Protein AF-A0A9C8ETT7-F1 (afdb_monomer_lite)

Structure (mmCIF, N/CA/C/O backbone):
data_AF-A0A9C8ETT7-F1
#
_entry.id   AF-A0A9C8ETT7-F1
#
loop_
_atom_site.group_PDB
_atom_site.id
_atom_site.type_symbol
_atom_site.label_atom_id
_atom_site.label_alt_id
_atom_site.label_comp_id
_atom_site.label_asym_id
_atom_site.label_entity_id
_atom_site.label_seq_id
_atom_site.pdbx_PDB_ins_code
_atom_site.Cartn_x
_atom_site.Cartn_y
_atom_site.Cartn_z
_atom_site.occupancy
_atom_site.B_iso_or_equiv
_atom_site.auth_seq_id
_atom_site.auth_comp_id
_atom_site.auth_asym_id
_atom_site.auth_atom_id
_atom_site.pdbx_PDB_model_num
ATOM 1 N N . MET A 1 1 ? 21.859 52.463 48.278 1.00 33.59 1 MET A N 1
ATOM 2 C CA . MET A 1 1 ? 20.542 53.074 47.994 1.00 33.59 1 MET A CA 1
ATOM 3 C C . MET A 1 1 ? 19.778 52.106 47.099 1.00 33.59 1 MET A C 1
ATOM 5 O O . MET A 1 1 ? 20.321 51.765 46.063 1.00 33.59 1 MET A O 1
ATOM 9 N N . VAL A 1 2 ? 18.825 51.351 47.668 1.00 33.12 2 VAL A N 1
ATOM 10 C CA . VAL A 1 2 ? 17.352 51.438 47.439 1.00 33.12 2 VAL A CA 1
ATOM 11 C C . VAL A 1 2 ? 17.015 51.171 45.952 1.00 33.12 2 VAL A C 1
ATOM 13 O O . VAL A 1 2 ? 17.490 51.903 45.101 1.00 33.12 2 VAL A O 1
ATOM 16 N N . LEU A 1 3 ? 16.291 50.121 45.550 1.00 29.30 3 LEU A N 1
ATOM 17 C CA . LEU A 1 3 ? 14.902 49.825 45.911 1.00 29.30 3 LEU A CA 1
ATOM 18 C C . LEU A 1 3 ? 14.569 48.327 45.806 1.00 29.30 3 LEU A C 1
ATOM 20 O O . LEU A 1 3 ? 14.856 47.677 44.805 1.00 29.30 3 LEU A O 1
ATOM 24 N N . ALA A 1 4 ? 13.873 47.844 46.832 1.00 30.66 4 ALA A N 1
ATOM 25 C CA . ALA A 1 4 ? 13.057 46.642 46.814 1.00 30.66 4 ALA A CA 1
ATOM 26 C C . ALA A 1 4 ? 11.683 46.949 46.192 1.00 30.66 4 ALA A C 1
ATOM 28 O O . ALA A 1 4 ? 11.131 48.024 46.428 1.00 30.66 4 ALA A O 1
ATOM 29 N N . LEU A 1 5 ? 11.109 45.986 45.471 1.00 31.17 5 LEU A N 1
ATOM 30 C CA . LEU A 1 5 ? 9.679 45.931 45.165 1.00 31.17 5 LEU A CA 1
ATOM 31 C C . LEU A 1 5 ? 9.172 44.529 45.512 1.00 31.17 5 LEU A C 1
ATOM 33 O O . LEU A 1 5 ? 9.560 43.532 44.907 1.00 31.17 5 LEU A O 1
ATOM 37 N N . LEU A 1 6 ? 8.344 44.496 46.554 1.00 34.25 6 LEU A N 1
ATOM 38 C CA . LEU A 1 6 ? 7.557 43.364 47.023 1.00 34.25 6 LEU A CA 1
ATOM 39 C C . LEU A 1 6 ? 6.423 43.088 46.030 1.00 34.25 6 LEU A C 1
ATOM 41 O O . LEU A 1 6 ? 5.667 44.004 45.712 1.00 34.25 6 LEU A O 1
ATOM 45 N N . VAL A 1 7 ? 6.242 41.828 45.631 1.00 34.16 7 VAL A N 1
ATOM 46 C CA . VAL A 1 7 ? 4.943 41.335 45.155 1.00 34.16 7 VAL A CA 1
ATOM 47 C C . VAL A 1 7 ? 4.622 40.030 45.873 1.00 34.16 7 VAL A C 1
ATOM 49 O O . VAL A 1 7 ? 5.375 39.060 45.849 1.00 34.16 7 VAL A O 1
ATOM 52 N N . SER A 1 8 ? 3.493 40.084 46.562 1.00 34.72 8 SER A N 1
ATOM 53 C CA . SER A 1 8 ? 2.882 39.103 47.442 1.00 34.72 8 SER A CA 1
ATOM 54 C C . SER A 1 8 ? 2.371 37.890 46.661 1.00 34.72 8 SER A C 1
ATOM 56 O O . SER A 1 8 ? 1.512 38.033 45.794 1.00 34.72 8 SER A O 1
ATOM 58 N N . GLY A 1 9 ? 2.854 36.694 46.998 1.00 29.92 9 GLY A N 1
ATOM 59 C CA . GLY A 1 9 ? 2.301 35.420 46.538 1.00 29.92 9 GLY A CA 1
ATOM 60 C C . GLY A 1 9 ? 1.682 34.671 47.713 1.00 29.92 9 GLY A C 1
ATOM 61 O O . GLY A 1 9 ? 2.388 34.280 48.639 1.00 29.92 9 GLY A O 1
ATOM 62 N N . ALA A 1 10 ? 0.361 34.509 47.693 1.00 30.77 10 ALA A N 1
ATOM 63 C CA . ALA A 1 10 ? -0.391 33.747 48.678 1.00 30.77 10 ALA A CA 1
ATOM 64 C C . ALA A 1 10 ? 0.017 32.263 48.642 1.00 30.77 10 ALA A C 1
ATOM 66 O O . ALA A 1 10 ? -0.292 31.548 47.691 1.00 30.77 10 ALA A O 1
ATOM 67 N N . LEU A 1 11 ? 0.692 31.796 49.693 1.00 29.77 11 LEU A N 1
ATOM 68 C CA . LEU A 1 11 ? 0.855 30.375 49.980 1.00 29.77 11 LEU A CA 1
ATOM 69 C C . LEU A 1 11 ? -0.431 29.883 50.653 1.00 29.77 11 LEU A C 1
ATOM 71 O O . LEU A 1 11 ? -0.617 30.051 51.857 1.00 29.77 11 LEU A O 1
ATOM 75 N N . TYR A 1 12 ? -1.326 29.278 49.872 1.00 31.98 12 TYR A N 1
ATOM 76 C CA . TYR A 1 12 ? -2.318 28.362 50.427 1.00 31.98 12 TYR A CA 1
ATOM 77 C C . TYR A 1 12 ? -1.568 27.120 50.913 1.00 31.98 12 TYR A C 1
ATOM 79 O O . TYR A 1 12 ? -1.165 26.259 50.132 1.00 31.98 12 TYR A O 1
ATOM 87 N N . ALA A 1 13 ? -1.328 27.077 52.220 1.00 28.89 13 ALA A N 1
ATOM 88 C CA . ALA A 1 13 ? -0.852 25.900 52.916 1.00 28.89 13 ALA A CA 1
ATOM 89 C C . ALA A 1 13 ? -1.911 24.794 52.797 1.00 28.89 13 ALA A C 1
ATOM 91 O O . ALA A 1 13 ? -3.001 24.900 53.360 1.00 28.89 13 ALA A O 1
ATOM 92 N N . PHE A 1 14 ? -1.586 23.719 52.076 1.00 30.27 14 PHE A N 1
ATOM 93 C CA . PHE A 1 14 ? -2.236 22.434 52.296 1.00 30.27 14 PHE A CA 1
ATOM 94 C C . PHE A 1 14 ? -1.822 21.958 53.688 1.00 30.27 14 PHE A C 1
ATOM 96 O O . PHE A 1 14 ? -0.711 21.474 53.891 1.00 30.27 14 PHE A O 1
ATOM 103 N N . ALA A 1 15 ? -2.710 22.147 54.660 1.00 30.52 15 ALA A N 1
ATOM 104 C CA . ALA A 1 15 ? -2.610 21.494 55.950 1.00 30.52 15 ALA A CA 1
ATOM 105 C C . ALA A 1 15 ? -2.822 19.987 55.739 1.00 30.52 15 ALA A C 1
ATOM 107 O O . ALA A 1 15 ? -3.954 19.514 55.642 1.00 30.52 15 ALA A O 1
ATOM 108 N N . GLN A 1 16 ? -1.725 19.236 55.648 1.00 31.48 16 GLN A N 1
ATOM 109 C CA . GLN A 1 16 ? -1.725 17.818 55.987 1.00 31.48 16 GLN A CA 1
ATOM 110 C C . GLN A 1 16 ? -1.922 17.728 57.502 1.00 31.48 16 GLN A C 1
ATOM 112 O O . GLN A 1 16 ? -0.994 17.893 58.287 1.00 31.48 16 GLN A O 1
ATOM 117 N N . GLY A 1 17 ? -3.178 17.564 57.908 1.00 30.44 17 GLY A N 1
ATOM 118 C CA . GLY A 1 17 ? -3.502 17.040 59.223 1.00 30.44 17 GLY A CA 1
ATOM 119 C C . GLY A 1 17 ? -3.283 15.537 59.182 1.00 30.44 17 GLY A C 1
ATOM 120 O O . GLY A 1 17 ? -4.118 14.815 58.641 1.00 30.44 17 GLY A O 1
ATOM 121 N N . ASP A 1 18 ? -2.157 15.092 59.731 1.00 30.98 18 ASP A N 1
ATOM 122 C CA . ASP A 1 18 ? -1.869 13.691 60.011 1.00 30.98 18 ASP A CA 1
ATOM 123 C C . ASP A 1 18 ? -2.908 13.143 61.000 1.00 30.98 18 ASP A C 1
ATOM 125 O O . ASP A 1 18 ? -2.752 13.197 62.221 1.00 30.98 18 ASP A O 1
ATOM 129 N N . ALA A 1 19 ? -4.005 12.611 60.464 1.00 33.91 19 ALA A N 1
ATOM 130 C CA . ALA A 1 19 ? -4.844 11.675 61.184 1.00 33.91 19 ALA A CA 1
ATOM 131 C C . ALA A 1 19 ? -4.146 10.315 61.135 1.00 33.91 19 ALA A C 1
ATOM 133 O O . ALA A 1 19 ? -4.177 9.606 60.128 1.00 33.91 19 ALA A O 1
ATOM 134 N N . ALA A 1 20 ? -3.490 9.974 62.239 1.00 40.31 20 ALA A N 1
ATOM 135 C CA . ALA A 1 20 ? -2.980 8.643 62.502 1.00 40.31 20 ALA A CA 1
ATOM 136 C C . ALA A 1 20 ? -4.045 7.579 62.170 1.00 40.31 20 ALA A C 1
ATOM 138 O O . ALA A 1 20 ? -5.069 7.476 62.842 1.00 40.31 20 ALA A O 1
ATOM 139 N N . SER A 1 21 ? -3.784 6.759 61.155 1.00 35.62 21 SER A N 1
ATOM 140 C CA . SER A 1 21 ? -4.415 5.449 61.016 1.00 35.62 21 SER A CA 1
ATOM 141 C C . SER A 1 21 ? -3.317 4.445 60.704 1.00 35.62 21 SER A C 1
ATOM 143 O O . SER A 1 21 ? -2.818 4.340 59.589 1.00 35.62 21 SER A O 1
ATOM 145 N N . GLY A 1 22 ? -2.875 3.758 61.757 1.00 35.78 22 GLY A N 1
ATOM 146 C CA . GLY A 1 22 ? -2.064 2.565 61.601 1.00 35.78 22 GLY A CA 1
ATOM 147 C C . GLY A 1 22 ? -2.829 1.546 60.764 1.00 35.78 22 GLY A C 1
ATOM 148 O O . GLY A 1 22 ? -4.041 1.388 60.910 1.00 35.78 22 GLY A O 1
ATOM 149 N N . GLU A 1 23 ? -2.100 0.853 59.902 1.00 39.34 23 GLU A N 1
ATOM 150 C CA . GLU A 1 23 ? -2.554 -0.272 59.089 1.00 39.34 23 GLU A CA 1
ATOM 151 C C . GLU A 1 23 ? -2.865 -1.508 59.960 1.00 39.34 23 GLU A C 1
ATOM 153 O O . GLU A 1 23 ? -2.309 -2.591 59.783 1.00 39.34 23 GLU A O 1
ATOM 158 N N . GLY A 1 24 ? -3.755 -1.364 60.940 1.00 45.66 24 GLY A N 1
ATOM 159 C CA . GLY A 1 24 ? -4.392 -2.490 61.605 1.00 45.66 24 GLY A CA 1
ATOM 160 C C . GLY A 1 24 ? -5.503 -3.007 60.702 1.00 45.66 24 GLY A C 1
ATOM 161 O O . GLY A 1 24 ? -6.507 -2.325 60.505 1.00 45.66 24 GLY A O 1
ATOM 162 N N . LYS A 1 25 ? -5.336 -4.200 60.120 1.00 54.09 25 LYS A N 1
ATOM 163 C CA . LYS A 1 25 ? -6.450 -4.907 59.474 1.00 54.09 25 LYS A CA 1
ATOM 164 C C . LYS A 1 25 ? -7.535 -5.113 60.529 1.00 54.09 25 LYS A C 1
ATOM 166 O O . LYS A 1 25 ? -7.345 -5.941 61.413 1.00 54.09 25 LYS A O 1
ATOM 171 N N . ILE A 1 26 ? -8.645 -4.389 60.420 1.00 63.62 26 ILE A N 1
ATOM 172 C CA . ILE A 1 26 ? -9.844 -4.688 61.203 1.00 63.62 26 ILE A CA 1
ATOM 173 C C . ILE A 1 26 ? -10.234 -6.137 60.883 1.00 63.62 26 ILE A C 1
ATOM 175 O O . ILE A 1 26 ? -10.359 -6.494 59.708 1.00 63.62 26 ILE A O 1
ATOM 179 N N . THR A 1 27 ? -10.370 -6.990 61.897 1.00 68.44 27 THR A N 1
ATOM 180 C CA . THR A 1 27 ? -10.710 -8.414 61.721 1.00 68.44 27 THR A CA 1
ATOM 181 C C . THR A 1 27 ? -12.025 -8.749 62.411 1.00 68.44 27 THR A C 1
ATOM 183 O O . THR A 1 27 ? -12.405 -8.106 63.385 1.00 68.44 27 THR A O 1
ATOM 186 N N . MET A 1 28 ? -12.708 -9.816 61.975 1.00 74.81 28 MET A N 1
ATOM 187 C CA . MET A 1 28 ? -13.960 -10.250 62.620 1.00 74.81 28 MET A CA 1
ATOM 188 C C . MET A 1 28 ? -13.820 -10.518 64.114 1.00 74.81 28 MET A C 1
ATOM 190 O O . MET A 1 28 ? -14.791 -10.356 64.848 1.00 74.81 28 MET A O 1
ATOM 194 N N . SER A 1 29 ? -12.613 -10.857 64.576 1.00 72.44 29 SER A N 1
ATOM 195 C CA . SER A 1 29 ? -12.342 -11.097 65.993 1.00 72.44 29 SER A CA 1
ATOM 196 C C . SER A 1 29 ? -12.601 -9.875 66.885 1.00 72.44 29 SER A C 1
ATOM 198 O O . SER A 1 29 ? -12.848 -10.032 68.078 1.00 72.44 29 SER A O 1
ATOM 200 N N . GLU A 1 30 ? -12.591 -8.664 66.327 1.00 77.56 30 GLU A N 1
ATOM 201 C CA . GLU A 1 30 ? -12.897 -7.421 67.045 1.00 77.56 30 GLU A CA 1
ATOM 202 C C . GLU A 1 30 ? -14.411 -7.193 67.156 1.00 77.56 30 GLU A C 1
ATOM 204 O O . GLU A 1 30 ? -14.893 -6.647 68.146 1.00 77.56 30 GLU A O 1
ATOM 209 N N . CYS A 1 31 ? -15.189 -7.662 66.177 1.00 79.88 31 CYS A N 1
ATOM 210 C CA . CYS A 1 31 ? -16.649 -7.594 66.209 1.00 79.88 31 CYS A CA 1
ATOM 211 C C . CYS A 1 31 ? -17.258 -8.736 67.029 1.00 79.88 31 CYS A C 1
ATOM 213 O O . CYS A 1 31 ? -18.205 -8.508 67.782 1.00 79.88 31 CYS A O 1
ATOM 215 N N . SER A 1 32 ? -16.711 -9.951 66.922 1.00 77.75 32 SER A N 1
ATOM 216 C CA . SER A 1 32 ? -17.226 -11.144 67.602 1.00 77.75 32 SER A CA 1
ATOM 217 C C . SER A 1 32 ? -17.111 -11.063 69.127 1.00 77.75 32 SER A C 1
ATOM 219 O O . SER A 1 32 ? -17.869 -11.728 69.827 1.00 77.75 32 SER A O 1
ATOM 221 N N . GLN A 1 33 ? -16.205 -10.227 69.649 1.00 79.44 33 GLN A N 1
ATOM 222 C CA . GLN A 1 33 ? -16.089 -9.935 71.084 1.00 79.44 33 GLN A CA 1
ATOM 223 C C . GLN A 1 33 ? -17.371 -9.333 71.668 1.00 79.44 33 GLN A C 1
ATOM 225 O O . GLN A 1 33 ? -17.742 -9.655 72.794 1.00 79.44 33 GLN A O 1
ATOM 230 N N . CYS A 1 34 ? -18.061 -8.493 70.895 1.00 79.94 34 CYS A N 1
ATOM 231 C CA . CYS A 1 34 ? -19.338 -7.898 71.289 1.00 79.94 34 CYS A CA 1
ATOM 232 C C . CYS A 1 34 ? -20.539 -8.608 70.640 1.00 79.94 34 CYS A C 1
ATOM 234 O O . CYS A 1 34 ? -21.626 -8.615 71.212 1.00 79.94 34 CYS A O 1
ATOM 236 N N . HIS A 1 35 ? -20.353 -9.232 69.472 1.00 77.81 35 HIS A N 1
ATOM 237 C CA . HIS A 1 35 ? -21.393 -9.911 68.694 1.00 77.81 35 HIS A CA 1
ATOM 238 C C . HIS A 1 35 ? -21.037 -11.380 68.446 1.00 77.81 35 HIS A C 1
ATOM 240 O O . HIS A 1 35 ? -20.744 -11.775 67.320 1.00 77.81 35 HIS A O 1
ATOM 246 N N . GLY A 1 36 ? -21.095 -12.218 69.484 1.00 71.31 36 GLY A N 1
ATOM 247 C CA . GLY A 1 36 ? -20.718 -13.640 69.392 1.00 71.31 36 GLY A CA 1
ATOM 248 C C . GLY A 1 36 ? -21.515 -14.474 68.372 1.00 71.31 36 GLY A C 1
ATOM 249 O O . GLY A 1 36 ? -21.083 -15.561 67.996 1.00 71.31 36 GLY A O 1
ATOM 250 N N . GLU A 1 37 ? -22.656 -13.967 67.895 1.00 72.69 37 GLU A N 1
ATOM 251 C CA . GLU A 1 37 ? -23.521 -14.602 66.888 1.00 72.69 37 GLU A CA 1
ATOM 252 C C . GLU A 1 37 ? -23.244 -14.130 65.447 1.00 72.69 37 GLU A C 1
ATOM 254 O O . GLU A 1 37 ? -23.839 -14.650 64.503 1.00 72.69 37 GLU A O 1
ATOM 259 N N . ILE A 1 38 ? -22.367 -13.137 65.248 1.00 74.50 38 ILE A N 1
ATOM 260 C CA . ILE A 1 38 ? -22.160 -12.497 63.936 1.00 74.50 38 ILE A CA 1
ATOM 261 C C . ILE A 1 38 ? -21.597 -13.462 62.881 1.00 74.50 38 ILE A C 1
ATOM 263 O O . ILE A 1 38 ? -21.867 -13.289 61.696 1.00 74.50 38 ILE A O 1
ATOM 267 N N . ASP A 1 39 ? -20.907 -14.514 63.327 1.00 73.56 39 ASP A N 1
ATOM 268 C CA . ASP A 1 39 ? -20.311 -15.564 62.493 1.00 73.56 39 ASP A CA 1
ATOM 269 C C . ASP A 1 39 ? -20.959 -16.939 62.703 1.00 73.56 39 ASP A C 1
ATOM 271 O O . ASP A 1 39 ? -20.334 -17.969 62.458 1.00 73.56 39 ASP A O 1
ATOM 275 N N . GLN A 1 40 ? -22.215 -16.975 63.165 1.00 77.88 40 GLN A N 1
ATOM 276 C CA . GLN A 1 40 ? -22.973 -18.213 63.368 1.00 77.88 40 GLN A CA 1
ATOM 277 C C . GLN A 1 40 ? -24.084 -18.355 62.311 1.00 77.88 40 GLN A C 1
ATOM 279 O O . GLN A 1 40 ? -25.195 -17.867 62.536 1.00 77.88 40 GLN A O 1
ATOM 284 N N . PRO A 1 41 ? -23.846 -19.064 61.186 1.00 72.50 41 PRO A N 1
ATOM 285 C CA . PRO A 1 41 ? -24.823 -19.190 60.101 1.00 72.50 41 PRO A CA 1
ATOM 286 C C . PRO A 1 41 ? -26.180 -19.730 60.560 1.00 72.50 41 PRO A C 1
ATOM 288 O O . PRO A 1 41 ? -27.208 -19.210 60.150 1.00 72.50 41 PRO A O 1
ATOM 291 N N . ALA A 1 42 ? -26.195 -20.691 61.491 1.00 77.19 42 ALA A N 1
ATOM 292 C CA . ALA A 1 42 ? -27.431 -21.265 62.031 1.00 77.19 42 ALA A CA 1
ATOM 293 C C . ALA A 1 42 ? -28.318 -20.227 62.749 1.00 77.19 42 ALA A C 1
ATOM 295 O O . ALA A 1 42 ? -29.542 -20.288 62.673 1.00 77.19 42 ALA A O 1
ATOM 296 N N . LYS A 1 43 ? -27.713 -19.236 63.419 1.00 77.88 43 LYS A N 1
ATOM 297 C CA . LYS A 1 43 ? -28.453 -18.143 64.072 1.00 77.88 43 LYS A CA 1
ATOM 298 C C . LYS A 1 43 ? -29.020 -17.155 63.060 1.00 77.88 43 LYS A C 1
ATOM 300 O O . LYS A 1 43 ? -30.096 -16.602 63.275 1.00 77.88 43 LYS A O 1
ATOM 305 N N . TRP A 1 44 ? -28.306 -16.926 61.963 1.00 76.75 44 TRP A N 1
ATOM 306 C CA . TRP A 1 44 ? -28.775 -16.077 60.870 1.00 76.75 44 TRP A CA 1
ATOM 307 C C . TRP A 1 44 ? -29.900 -16.744 60.080 1.00 76.75 44 TRP A C 1
ATOM 309 O O . TRP A 1 44 ? -30.878 -16.084 59.728 1.00 76.75 44 TRP A O 1
ATOM 319 N N . GLU A 1 45 ? -29.803 -18.056 59.888 1.00 80.88 45 GLU A N 1
ATOM 320 C CA . GLU A 1 45 ? -30.830 -18.879 59.266 1.00 80.88 45 GLU A CA 1
ATOM 321 C C . GLU A 1 45 ? -32.137 -18.818 60.067 1.00 80.88 45 GLU A C 1
ATOM 323 O O . GLU A 1 45 ? -33.174 -18.449 59.521 1.00 80.88 45 GLU A O 1
ATOM 328 N N . GLU A 1 46 ? -32.072 -19.055 61.380 1.00 81.31 46 GLU A N 1
ATOM 329 C CA . GLU A 1 46 ? -33.230 -19.001 62.281 1.00 81.31 46 GLU A CA 1
ATOM 330 C C . GLU A 1 46 ? -33.856 -17.596 62.351 1.00 81.31 46 GLU A C 1
ATOM 332 O O . GLU A 1 46 ? -35.076 -17.437 62.306 1.00 81.31 46 GLU A O 1
ATOM 337 N N . LYS A 1 47 ? -33.024 -16.554 62.466 1.00 80.31 47 LYS A N 1
ATOM 338 C CA . LYS A 1 47 ? -33.487 -15.193 62.773 1.00 80.31 47 LYS A CA 1
ATOM 339 C C . LYS A 1 47 ? -33.878 -14.379 61.543 1.00 80.31 47 LYS A C 1
ATOM 341 O O . LYS A 1 47 ? -34.726 -13.491 61.643 1.00 80.31 47 LYS A O 1
ATOM 346 N N . PHE A 1 48 ? -33.227 -14.619 60.409 1.00 80.19 48 PHE A N 1
ATOM 347 C CA . PHE A 1 48 ? -33.375 -13.810 59.196 1.00 80.19 48 PHE A CA 1
ATOM 348 C C . PHE A 1 48 ? -33.723 -14.629 57.958 1.00 80.19 48 PHE A C 1
ATOM 350 O O . PHE A 1 48 ? -33.996 -14.030 56.920 1.00 80.19 48 PHE A O 1
ATOM 357 N N . GLY A 1 49 ? -33.724 -15.963 58.045 1.00 86.19 49 GLY A N 1
ATOM 358 C CA . GLY A 1 49 ? -33.883 -16.809 56.869 1.00 86.19 49 GLY A CA 1
ATOM 359 C C . GLY A 1 49 ? -32.740 -16.623 55.874 1.00 86.19 49 GLY A C 1
ATOM 360 O O . GLY A 1 49 ? -32.980 -16.625 54.668 1.00 86.19 49 GLY A O 1
ATOM 361 N N . LEU A 1 50 ? -31.517 -16.399 56.371 1.00 87.31 50 LEU A N 1
ATOM 362 C CA . LEU A 1 50 ? -30.327 -16.171 55.554 1.00 87.31 50 LEU A CA 1
ATOM 363 C C . LEU A 1 50 ? -29.166 -17.053 56.028 1.00 87.31 50 LEU A C 1
ATOM 365 O O . LEU A 1 50 ? -28.741 -16.976 57.177 1.00 87.31 50 LEU A O 1
ATOM 369 N N . ILE A 1 51 ? -28.616 -17.837 55.111 1.00 87.44 51 ILE A N 1
ATOM 370 C CA . ILE A 1 51 ? -27.429 -18.666 55.281 1.00 87.44 51 ILE A CA 1
ATOM 371 C C . ILE A 1 51 ? -26.225 -17.817 54.860 1.00 87.44 51 ILE A C 1
ATOM 373 O O . ILE A 1 51 ? -25.922 -17.677 53.676 1.00 87.44 51 ILE A O 1
ATOM 377 N N . PHE A 1 52 ? -25.551 -17.196 55.830 1.00 86.12 52 PHE A N 1
ATOM 378 C CA . PHE A 1 52 ? -24.417 -16.302 55.576 1.00 86.12 52 PHE A CA 1
ATOM 379 C C . PHE A 1 52 ? -23.278 -16.505 56.585 1.00 86.12 52 PHE A C 1
ATOM 381 O O . PHE A 1 52 ? -23.508 -16.848 57.744 1.00 86.12 52 PHE A O 1
ATOM 388 N N . ASN A 1 53 ? -22.035 -16.295 56.135 1.00 83.19 53 ASN A N 1
ATOM 389 C CA . ASN A 1 53 ? -20.818 -16.502 56.923 1.00 83.19 53 ASN A CA 1
ATOM 390 C C . ASN A 1 53 ? -19.730 -15.476 56.531 1.00 83.19 53 ASN A C 1
ATOM 392 O O . ASN A 1 53 ? -19.241 -15.515 55.398 1.00 83.19 53 ASN A O 1
ATOM 396 N N . HIS A 1 54 ? -19.323 -14.569 57.434 1.00 86.00 54 HIS A N 1
ATOM 397 C CA . HIS A 1 54 ? -18.297 -13.562 57.113 1.00 86.00 54 HIS A CA 1
ATOM 398 C C . HIS A 1 54 ? -16.921 -14.173 56.797 1.00 86.00 54 HIS A C 1
ATOM 400 O O . HIS A 1 54 ? -16.352 -13.768 55.781 1.00 86.00 54 HIS A O 1
ATOM 406 N N . PRO A 1 55 ? -16.372 -15.148 57.561 1.00 84.19 55 PRO A N 1
ATOM 407 C CA . PRO A 1 55 ? -15.092 -15.784 57.234 1.00 84.19 55 PRO A CA 1
ATOM 408 C C . PRO A 1 55 ? -14.967 -16.274 55.788 1.00 84.19 55 PRO A C 1
ATOM 410 O O . PRO A 1 55 ? -13.927 -16.078 55.161 1.00 84.19 55 PRO A O 1
ATOM 413 N N . VAL A 1 56 ? -16.031 -16.855 55.224 1.00 82.81 56 VAL A N 1
ATOM 414 C CA . VAL A 1 56 ? -16.044 -17.317 53.824 1.00 82.81 56 VAL A CA 1
ATOM 415 C C . VAL A 1 56 ? -15.764 -16.164 52.849 1.00 82.81 56 VAL A C 1
ATOM 417 O O . VAL A 1 56 ? -15.042 -16.347 51.868 1.00 82.81 56 VAL A O 1
ATOM 420 N N . HIS A 1 57 ? -16.277 -14.967 53.121 1.00 85.69 57 HIS A N 1
ATOM 421 C CA . HIS A 1 57 ? -16.076 -13.794 52.270 1.00 85.69 57 HIS A CA 1
ATOM 422 C C . HIS A 1 57 ? -14.742 -13.104 52.585 1.00 85.69 57 HIS A C 1
ATOM 424 O O . HIS A 1 57 ? -13.952 -12.822 51.690 1.00 85.69 57 HIS A O 1
ATOM 430 N N . LEU A 1 58 ? -14.424 -12.895 53.858 1.00 85.25 58 LEU A N 1
ATOM 431 C CA . LEU A 1 58 ? -13.241 -12.134 54.262 1.00 85.25 58 LEU A CA 1
ATOM 432 C C . LEU A 1 58 ? -11.924 -12.867 53.986 1.00 85.25 58 LEU A C 1
ATOM 434 O O . LEU A 1 58 ? -10.929 -12.221 53.658 1.00 85.25 58 LEU A O 1
ATOM 438 N N . ASN A 1 59 ? -11.914 -14.205 54.003 1.00 82.88 59 ASN A N 1
ATOM 439 C CA . ASN A 1 59 ? -10.744 -14.994 53.598 1.00 82.88 59 ASN A CA 1
ATOM 440 C C . ASN A 1 59 ? -10.380 -14.810 52.115 1.00 82.88 59 ASN A C 1
ATOM 442 O O . ASN A 1 59 ? -9.260 -15.122 51.718 1.00 82.88 59 ASN A O 1
ATOM 446 N N . ARG A 1 60 ? -11.296 -14.272 51.298 1.00 81.06 60 ARG A N 1
ATOM 447 C CA . ARG A 1 60 ? -11.037 -13.892 49.901 1.00 81.06 60 ARG A CA 1
ATOM 448 C C . ARG A 1 60 ? -10.453 -12.480 49.760 1.00 81.06 60 ARG A C 1
ATOM 450 O O . ARG A 1 60 ? -10.205 -12.034 48.647 1.00 81.06 60 ARG A O 1
ATOM 457 N N . GLY A 1 61 ? -10.202 -11.785 50.872 1.00 83.31 61 GLY A N 1
ATOM 458 C CA . GLY A 1 61 ? -9.551 -10.473 50.897 1.00 83.31 61 GLY A CA 1
ATOM 459 C C . GLY A 1 61 ? -10.495 -9.278 50.741 1.00 83.31 61 GLY A C 1
ATOM 460 O O . GLY A 1 61 ? -10.012 -8.153 50.611 1.00 83.31 61 GLY A O 1
ATOM 461 N N . TYR A 1 62 ? -11.817 -9.488 50.770 1.00 85.81 62 TYR A N 1
ATOM 462 C CA . TYR A 1 62 ? -12.782 -8.387 50.741 1.00 85.81 62 TYR A CA 1
ATOM 463 C C . TYR A 1 62 ? -12.679 -7.533 52.008 1.00 85.81 62 TYR A C 1
ATOM 465 O O . TYR A 1 62 ? -12.632 -8.049 53.125 1.00 85.81 62 TYR A O 1
ATOM 473 N N . LYS A 1 63 ? -12.646 -6.210 51.826 1.00 86.56 63 LYS A N 1
ATOM 474 C CA . LYS A 1 63 ? -12.628 -5.233 52.920 1.00 86.56 63 LYS A CA 1
ATOM 475 C C . LYS A 1 63 ? -14.045 -4.957 53.428 1.00 86.56 63 LYS A C 1
ATOM 477 O O . LYS A 1 63 ? -15.021 -5.126 52.700 1.00 86.56 63 LYS A O 1
ATOM 482 N N . CYS A 1 64 ? -14.163 -4.494 54.671 1.00 85.00 64 CYS A N 1
ATOM 483 C CA . CYS A 1 64 ? -15.454 -4.265 55.328 1.00 85.00 64 CYS A CA 1
ATOM 484 C C . CYS A 1 64 ? -16.336 -3.242 54.586 1.00 85.00 64 CYS A C 1
ATOM 486 O O . CYS A 1 64 ? -17.545 -3.432 54.488 1.00 85.00 64 CYS A O 1
ATOM 488 N N . ASP A 1 65 ? -15.730 -2.188 54.036 1.00 86.38 65 ASP A N 1
ATOM 489 C CA . ASP A 1 65 ? -16.373 -1.118 53.255 1.00 86.38 65 ASP A CA 1
ATOM 490 C C . ASP A 1 65 ? -16.855 -1.574 51.867 1.00 86.38 65 ASP A C 1
ATOM 492 O O . ASP A 1 65 ? -17.634 -0.888 51.192 1.00 86.38 65 ASP A O 1
ATOM 496 N N . PHE A 1 66 ? -16.431 -2.762 51.433 1.00 87.12 66 PHE A N 1
ATOM 497 C CA . PHE A 1 66 ? -16.953 -3.3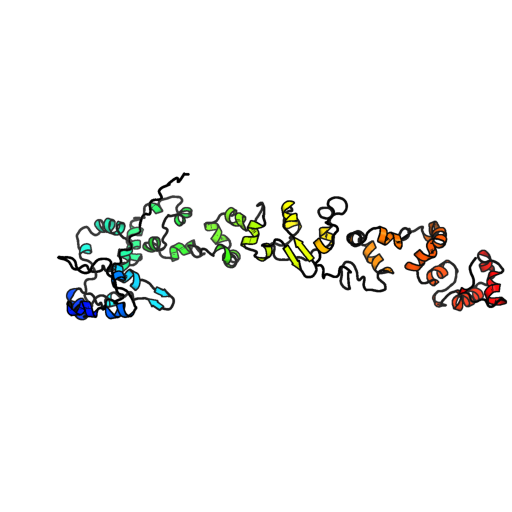76 50.225 1.00 87.12 66 PHE A CA 1
ATOM 498 C C . PHE A 1 66 ? -18.433 -3.727 50.403 1.00 87.12 66 PHE A C 1
ATOM 500 O O . PHE A 1 66 ? -19.245 -3.350 49.560 1.00 87.12 66 PHE A O 1
ATOM 507 N N . CYS A 1 67 ? -18.784 -4.332 51.542 1.00 86.38 67 CYS A N 1
ATOM 508 C CA . CYS A 1 67 ? -20.161 -4.686 51.879 1.00 86.38 67 CYS A CA 1
ATOM 509 C C . CYS A 1 67 ? -20.871 -3.563 52.662 1.00 86.38 67 CYS A C 1
ATOM 511 O O . CYS A 1 67 ? -21.993 -3.166 52.364 1.00 86.38 67 CYS A O 1
ATOM 513 N N . HIS A 1 68 ? -20.218 -2.992 53.670 1.00 88.06 68 HIS A N 1
ATOM 514 C CA . HIS A 1 68 ? -20.824 -1.985 54.539 1.00 88.06 68 HIS A CA 1
ATOM 515 C C . HIS A 1 68 ? -20.527 -0.569 54.040 1.00 88.06 68 HIS A C 1
ATOM 517 O O . HIS A 1 68 ? -19.562 0.066 54.456 1.00 88.06 68 HIS A O 1
ATOM 523 N N . LYS A 1 69 ? -21.399 -0.048 53.168 1.00 83.12 69 LYS A N 1
ATOM 524 C CA . LYS A 1 69 ? -21.304 1.325 52.623 1.00 83.12 69 LYS A CA 1
ATOM 525 C C . LYS A 1 69 ? -21.613 2.432 53.635 1.00 83.12 69 LYS A C 1
ATOM 527 O O . LYS A 1 69 ? -21.321 3.597 53.384 1.00 83.12 69 LYS A O 1
ATOM 532 N N . ALA A 1 70 ? -22.202 2.075 54.770 1.00 84.25 70 ALA A N 1
ATOM 533 C CA . ALA A 1 70 ? -22.466 2.963 55.892 1.00 84.25 70 ALA A CA 1
ATOM 534 C C . ALA A 1 70 ? -21.977 2.303 57.192 1.00 84.25 70 ALA A C 1
ATOM 536 O O . ALA A 1 70 ? -21.900 1.070 57.249 1.00 84.25 70 ALA A O 1
ATOM 537 N N . PRO A 1 71 ? -21.685 3.085 58.250 1.00 84.25 71 PRO A N 1
ATOM 538 C CA . PRO A 1 71 ? -21.320 2.536 59.552 1.00 84.25 71 PRO A CA 1
ATOM 539 C C . PRO A 1 71 ? -22.346 1.505 60.029 1.00 84.25 71 PRO A C 1
ATOM 541 O O . PRO A 1 71 ? -23.544 1.782 60.040 1.00 84.25 71 PRO A O 1
ATOM 544 N N . VAL A 1 72 ? -21.886 0.320 60.439 1.00 85.56 72 VAL A N 1
ATOM 545 C CA . VAL A 1 72 ? -22.758 -0.805 60.842 1.00 85.56 72 VAL A CA 1
ATOM 546 C C . VAL A 1 72 ? -23.636 -0.444 62.046 1.00 85.56 72 VAL A C 1
ATOM 548 O O . VAL A 1 72 ? -24.743 -0.962 62.194 1.00 85.56 72 VAL A O 1
ATOM 551 N N . HIS A 1 73 ? -23.175 0.493 62.874 1.00 84.62 73 HIS A N 1
ATOM 552 C CA . HIS A 1 73 ? -23.899 1.024 64.020 1.00 84.62 73 HIS A CA 1
ATOM 553 C C . HIS A 1 73 ? -24.134 2.530 63.892 1.00 84.62 73 HIS A C 1
ATOM 555 O O . HIS A 1 73 ? -23.217 3.301 63.624 1.00 84.62 73 HIS A O 1
ATOM 561 N N . GLU A 1 74 ? -25.358 2.944 64.198 1.00 85.50 74 GLU A N 1
ATOM 562 C CA . GLU A 1 74 ? -25.718 4.311 64.565 1.00 85.50 74 GLU A CA 1
ATOM 563 C C . GLU A 1 74 ? -26.402 4.282 65.941 1.00 85.50 74 GLU A C 1
ATOM 565 O O . GLU A 1 74 ? -26.801 3.220 66.421 1.00 85.50 74 GLU A O 1
ATOM 570 N N . LYS A 1 75 ? -26.588 5.455 66.565 1.00 78.75 75 LYS A N 1
ATOM 571 C CA . LYS A 1 75 ? -27.067 5.614 67.954 1.00 78.75 75 LYS A CA 1
ATOM 572 C C . LYS A 1 75 ? -28.281 4.742 68.326 1.00 78.75 75 LYS A C 1
ATOM 574 O O . LYS A 1 75 ? -28.378 4.355 69.480 1.00 78.75 75 LYS A O 1
ATOM 579 N N . ASN A 1 76 ? -29.168 4.422 67.375 1.00 84.50 76 ASN A N 1
ATOM 580 C CA . ASN A 1 76 ? -30.363 3.594 67.596 1.00 84.50 76 ASN A CA 1
ATOM 581 C C . ASN A 1 76 ? -30.665 2.598 66.458 1.00 84.50 76 ASN A C 1
ATOM 583 O O . ASN A 1 76 ? -31.801 2.143 66.329 1.00 84.50 76 ASN A O 1
ATOM 587 N N . ARG A 1 77 ? -29.703 2.285 65.583 1.00 81.94 77 ARG A N 1
ATOM 588 C CA . ARG A 1 77 ? -29.948 1.355 64.469 1.00 81.94 77 ARG A CA 1
ATOM 589 C C . ARG A 1 77 ? -28.702 0.590 64.068 1.00 81.94 77 ARG A C 1
ATOM 591 O O . ARG A 1 77 ? -27.593 1.114 64.112 1.00 81.94 77 ARG A O 1
ATOM 598 N N . THR A 1 78 ? -28.921 -0.646 63.639 1.00 80.56 78 THR A N 1
ATOM 599 C CA . THR A 1 78 ? -27.910 -1.456 62.961 1.00 80.56 78 THR A CA 1
ATOM 600 C C . THR A 1 78 ? -28.169 -1.386 61.467 1.00 80.56 78 THR A C 1
ATOM 602 O O . THR A 1 78 ? -29.238 -1.786 61.000 1.00 80.56 78 THR A O 1
ATOM 605 N N . ASN A 1 79 ? -27.190 -0.885 60.725 1.00 82.81 79 ASN A N 1
ATOM 606 C CA . ASN A 1 79 ? -27.239 -0.825 59.276 1.00 82.81 79 ASN A CA 1
ATOM 607 C C . ASN A 1 79 ? -26.843 -2.175 58.700 1.00 82.81 79 ASN A C 1
ATOM 609 O O . ASN A 1 79 ? -25.720 -2.642 58.879 1.00 82.81 79 ASN A O 1
ATOM 613 N N . ARG A 1 80 ? -27.794 -2.804 58.016 1.00 79.12 80 ARG A N 1
ATOM 614 C CA . ARG A 1 80 ? -27.576 -4.064 57.314 1.00 79.12 80 ARG A CA 1
ATOM 615 C C . ARG A 1 80 ? -27.431 -3.800 55.833 1.00 79.12 80 ARG A C 1
ATOM 617 O O . ARG A 1 80 ? -28.012 -2.850 55.311 1.00 79.12 80 ARG A O 1
ATOM 624 N N . VAL A 1 81 ? -26.663 -4.665 55.191 1.00 84.19 81 VAL A N 1
ATOM 625 C CA . VAL A 1 81 ? -26.559 -4.688 53.738 1.00 84.19 81 VAL A CA 1
ATOM 626 C C . VAL A 1 81 ? -27.869 -5.190 53.143 1.00 84.19 81 VAL A C 1
ATOM 628 O O . VAL A 1 81 ? -28.588 -5.979 53.765 1.00 84.19 81 VAL A O 1
ATOM 631 N N . SER A 1 82 ? -28.197 -4.685 51.966 1.00 81.38 82 SER A N 1
ATOM 632 C CA . SER A 1 82 ? -29.345 -5.121 51.190 1.00 81.38 82 SER A CA 1
ATOM 633 C C . SER A 1 82 ? -28.967 -6.322 50.311 1.00 81.38 82 SER A C 1
ATOM 635 O O . SER A 1 82 ? -27.789 -6.605 50.099 1.00 81.38 82 SER A O 1
ATOM 637 N N . MET A 1 83 ? -29.965 -7.092 49.874 1.00 80.88 83 MET A N 1
ATOM 638 C CA . MET A 1 83 ? -29.746 -8.365 49.172 1.00 80.88 83 MET A CA 1
ATOM 639 C C . MET A 1 83 ? -29.126 -8.179 47.778 1.00 80.88 83 MET A C 1
ATOM 641 O O . MET A 1 83 ? -28.375 -9.036 47.321 1.00 80.88 83 MET A O 1
ATOM 645 N N . ASP A 1 84 ? -29.415 -7.056 47.120 1.00 77.69 84 ASP A N 1
ATOM 646 C CA . ASP A 1 84 ? -28.828 -6.631 45.844 1.00 77.69 84 ASP A CA 1
ATOM 647 C C . ASP A 1 84 ? -27.298 -6.656 45.886 1.00 77.69 84 ASP A C 1
ATOM 649 O O . ASP A 1 84 ? -26.675 -7.206 44.981 1.00 77.69 84 ASP A O 1
ATOM 653 N N . LEU A 1 85 ? -26.699 -6.228 47.000 1.00 84.56 85 LEU A N 1
ATOM 654 C CA . LEU A 1 85 ? -25.247 -6.241 47.171 1.00 84.56 85 LEU A CA 1
ATOM 655 C C . LEU A 1 85 ? -24.637 -7.649 47.111 1.00 84.56 85 LEU A C 1
ATOM 657 O O . LEU A 1 85 ? -23.477 -7.811 46.741 1.00 84.56 85 LEU A O 1
ATOM 661 N N . CYS A 1 86 ? -25.395 -8.688 47.476 1.00 82.56 86 CYS A N 1
ATOM 662 C CA . CYS A 1 86 ? -24.927 -10.065 47.333 1.00 82.56 86 CYS A CA 1
ATOM 663 C C . CYS A 1 86 ? -24.799 -10.440 45.851 1.00 82.56 86 CYS A C 1
ATOM 665 O O . CYS A 1 86 ? -23.829 -11.088 45.458 1.00 82.56 86 CYS A O 1
ATOM 667 N N . TYR A 1 87 ? -25.748 -10.005 45.021 1.00 79.19 87 TYR A N 1
ATOM 668 C CA . TYR A 1 87 ? -25.804 -10.342 43.599 1.00 79.19 87 TYR A CA 1
ATOM 669 C C . TYR A 1 87 ? -24.888 -9.496 42.723 1.00 79.19 87 TYR A C 1
ATOM 671 O O . TYR A 1 87 ? -24.501 -9.983 41.662 1.00 79.19 87 TYR A O 1
ATOM 679 N N . ASP A 1 88 ? -24.434 -8.335 43.204 1.00 78.81 88 ASP A N 1
ATOM 680 C CA . ASP A 1 88 ? -23.342 -7.573 42.579 1.00 78.81 88 ASP A CA 1
ATOM 681 C C . ASP A 1 88 ? -22.081 -8.428 42.364 1.00 78.81 88 ASP A C 1
ATOM 683 O O . ASP A 1 88 ? -21.253 -8.123 41.510 1.00 78.81 88 ASP A O 1
ATOM 687 N N . CYS A 1 89 ? -21.917 -9.506 43.141 1.00 79.69 89 CYS A N 1
ATOM 688 C CA . CYS A 1 89 ? -20.871 -10.506 42.935 1.00 79.69 89 CYS A CA 1
ATOM 689 C C . CYS A 1 89 ? -21.437 -11.887 42.575 1.00 79.69 89 CYS A C 1
ATOM 691 O O . CYS A 1 89 ? -20.925 -12.529 41.665 1.00 79.69 89 CYS A O 1
ATOM 693 N N . HIS A 1 90 ? -22.472 -12.369 43.272 1.00 81.62 90 HIS A N 1
ATOM 694 C CA . HIS A 1 90 ? -22.960 -13.749 43.139 1.00 81.62 90 HIS A CA 1
ATOM 695 C C . HIS A 1 90 ? -23.714 -14.014 41.826 1.00 81.62 90 HIS A C 1
ATOM 697 O O . HIS A 1 90 ? -23.777 -15.162 41.405 1.00 81.62 90 HIS A O 1
ATOM 703 N N . GLY A 1 91 ? -24.226 -12.977 41.152 1.00 68.56 91 GLY A N 1
ATOM 704 C CA . GLY A 1 91 ? -24.869 -13.094 39.839 1.00 68.56 91 GLY A CA 1
ATOM 705 C C . GLY A 1 91 ? -23.899 -13.070 38.652 1.00 68.56 91 GLY A C 1
ATOM 706 O O . GLY A 1 91 ? -24.344 -13.110 37.507 1.00 68.56 91 GLY A O 1
ATOM 707 N N . LEU A 1 92 ? -22.588 -12.971 38.904 1.00 69.62 92 LEU A N 1
ATOM 708 C CA . LEU A 1 92 ? -21.565 -12.843 37.868 1.00 69.62 92 LEU A CA 1
ATOM 709 C C . LEU A 1 92 ? -20.832 -14.169 37.625 1.00 69.62 92 LEU A C 1
ATOM 711 O O . LEU A 1 92 ? -20.399 -14.854 38.557 1.00 69.62 92 LEU A O 1
ATOM 715 N N . ALA A 1 93 ? -20.620 -14.488 36.347 1.00 70.94 93 ALA A N 1
ATOM 716 C CA . ALA A 1 93 ? -19.755 -15.578 35.913 1.00 70.94 93 ALA A CA 1
ATOM 717 C C . ALA A 1 93 ? -18.373 -15.031 35.530 1.00 70.94 93 ALA A C 1
ATOM 719 O O . ALA A 1 93 ? -18.228 -14.272 34.569 1.00 70.94 93 ALA A O 1
ATOM 720 N N . HIS A 1 94 ? -17.330 -15.441 36.253 1.00 68.81 94 HIS A N 1
ATOM 721 C CA . HIS A 1 94 ? -15.956 -15.023 35.976 1.00 68.81 94 HIS A CA 1
ATOM 722 C C . HIS A 1 94 ? -15.236 -16.053 35.104 1.00 68.81 94 HIS A C 1
ATOM 724 O O . HIS A 1 94 ? -14.361 -16.772 35.574 1.00 68.81 94 HIS A O 1
ATOM 730 N N . GLY A 1 95 ? -15.578 -16.127 33.814 1.00 65.75 95 GLY A N 1
ATOM 731 C CA . GLY A 1 95 ? -14.830 -16.903 32.815 1.00 65.75 95 GLY A CA 1
ATOM 732 C C . GLY A 1 95 ? -14.443 -18.321 33.272 1.00 65.75 95 GLY A C 1
ATOM 733 O O . GLY A 1 95 ? -15.302 -19.176 33.461 1.00 65.75 95 GLY A O 1
ATOM 734 N N . LYS A 1 96 ? -13.137 -18.579 33.454 1.00 60.31 96 LYS A N 1
ATOM 735 C CA . LYS A 1 96 ? -12.604 -19.894 33.873 1.00 60.31 96 LYS A CA 1
ATOM 736 C C . LYS A 1 96 ? -12.790 -20.202 35.364 1.00 60.31 96 LYS A C 1
ATOM 738 O O . LYS A 1 96 ? -12.642 -21.356 35.752 1.00 60.31 96 LYS A O 1
ATOM 743 N N . GLN A 1 97 ? -13.061 -19.194 36.191 1.00 65.06 97 GLN A N 1
ATOM 744 C CA . GLN A 1 97 ? -13.306 -19.335 37.626 1.00 65.06 97 GLN A CA 1
ATOM 745 C C . GLN A 1 97 ? -14.741 -19.790 37.943 1.00 65.06 97 GLN A C 1
ATOM 747 O O . GLN A 1 97 ? -15.000 -20.182 39.077 1.00 65.06 97 GLN A O 1
ATOM 752 N N . GLY A 1 98 ? -15.636 -19.798 36.948 1.00 68.44 98 GLY A N 1
ATOM 753 C CA . GLY A 1 98 ? -17.026 -20.225 37.107 1.00 68.44 98 GLY A CA 1
ATOM 754 C C . GLY A 1 98 ? -17.918 -19.160 37.751 1.00 68.44 98 GLY A C 1
ATOM 755 O O . GLY A 1 98 ? -17.569 -17.978 37.801 1.00 68.44 98 GLY A O 1
ATOM 756 N N . GLU A 1 99 ? -19.099 -19.583 38.194 1.00 69.94 99 GLU A N 1
ATOM 757 C CA . GLU A 1 99 ? -20.061 -18.737 38.907 1.00 69.94 99 GLU A CA 1
ATOM 758 C C . GLU A 1 99 ? -19.581 -18.457 40.336 1.00 69.94 99 GLU A C 1
ATOM 760 O O . GLU A 1 99 ? -19.093 -19.352 41.030 1.00 69.94 99 GLU A O 1
ATOM 765 N N . MET A 1 100 ? -19.723 -17.207 40.787 1.00 75.50 100 MET A N 1
ATOM 766 C CA . MET A 1 100 ? -19.349 -16.807 42.150 1.00 75.50 100 MET A CA 1
ATOM 767 C C . MET A 1 100 ? -20.228 -17.479 43.207 1.00 75.50 100 MET A C 1
ATOM 769 O O . MET A 1 100 ? -19.721 -17.912 44.246 1.00 75.50 100 MET A O 1
ATOM 773 N N . ALA A 1 101 ? -21.524 -17.613 42.923 1.00 76.31 101 ALA A N 1
ATOM 774 C CA . ALA A 1 101 ? -22.365 -18.604 43.566 1.00 76.31 101 ALA A CA 1
ATOM 775 C C . ALA A 1 101 ? -23.415 -19.158 42.602 1.00 76.31 101 ALA A C 1
ATOM 777 O O . ALA A 1 101 ? -23.822 -18.454 41.680 1.00 76.31 101 ALA A O 1
ATOM 778 N N . PRO A 1 102 ? -23.872 -20.392 42.852 1.00 72.44 102 PRO A N 1
ATOM 779 C CA . PRO A 1 102 ? -24.938 -20.997 42.073 1.00 72.44 102 PRO A CA 1
ATOM 780 C C . PRO A 1 102 ? -26.267 -20.216 42.197 1.00 72.44 102 PRO A C 1
ATOM 782 O O . PRO A 1 102 ? -26.524 -19.621 43.252 1.00 72.44 102 PRO A O 1
ATOM 785 N N . PRO A 1 103 ? -27.130 -20.211 41.161 1.00 71.31 103 PRO A N 1
ATOM 786 C CA . PRO A 1 103 ? -28.376 -19.436 41.136 1.00 71.31 103 PRO A CA 1
ATOM 787 C C . PRO A 1 103 ? -29.477 -20.009 42.044 1.00 71.31 103 PRO A C 1
ATOM 789 O O . PRO A 1 103 ? -30.561 -19.429 42.163 1.00 71.31 103 PRO A O 1
ATOM 792 N N . GLU A 1 104 ? -29.256 -21.165 42.671 1.00 83.50 104 GLU A N 1
ATOM 793 C CA . GLU A 1 104 ? -30.242 -21.801 43.528 1.00 83.50 104 GLU A CA 1
ATOM 794 C C . GLU A 1 104 ? -30.467 -20.987 44.806 1.00 83.50 104 GLU A C 1
ATOM 796 O O . GLU A 1 104 ? -29.597 -20.859 45.668 1.00 83.50 104 GLU A O 1
ATOM 801 N N . CYS A 1 105 ? -31.704 -20.521 44.998 1.00 84.50 105 CYS A N 1
ATOM 802 C CA . CYS A 1 105 ? -32.084 -19.719 46.165 1.00 84.50 105 CYS A CA 1
ATOM 803 C C . CYS A 1 105 ? -31.763 -20.417 47.500 1.00 84.50 105 CYS A C 1
ATOM 805 O O . CYS A 1 105 ? -31.490 -19.746 48.493 1.00 84.50 105 CYS A O 1
ATOM 807 N N . GLY A 1 106 ? -31.772 -21.757 47.513 1.00 87.06 106 GLY A N 1
ATOM 808 C CA . GLY A 1 106 ? -31.472 -22.598 48.676 1.00 87.06 106 GLY A CA 1
ATOM 809 C C . GLY A 1 106 ? -30.033 -22.501 49.194 1.00 87.06 106 GLY A C 1
ATOM 810 O O . GLY A 1 106 ? -29.754 -22.958 50.297 1.00 87.06 106 GLY A O 1
ATOM 811 N N . VAL A 1 107 ? -29.118 -21.902 48.423 1.00 85.38 107 VAL A N 1
ATOM 812 C CA . VAL A 1 107 ? -27.739 -21.637 48.864 1.00 85.38 107 VAL A CA 1
ATOM 813 C C . VAL A 1 107 ? -27.702 -20.507 49.894 1.00 85.38 107 VAL A C 1
ATOM 815 O O . VAL A 1 107 ? -26.876 -20.525 50.805 1.00 85.38 107 VAL A O 1
ATOM 818 N N . CYS A 1 108 ? -28.610 -19.536 49.772 1.00 85.56 108 CYS A N 1
ATOM 819 C CA . CYS A 1 108 ? -28.680 -18.370 50.650 1.00 85.56 108 CYS A CA 1
ATOM 820 C C . CYS A 1 108 ? -29.892 -18.400 51.581 1.00 85.56 108 CYS A C 1
ATOM 822 O O . CYS A 1 108 ? -29.837 -17.816 52.655 1.00 85.56 108 CYS A O 1
ATOM 824 N N . HIS A 1 109 ? -30.982 -19.060 51.206 1.00 89.19 109 HIS A N 1
ATOM 825 C CA . HIS A 1 109 ? -32.210 -19.102 51.993 1.00 89.19 109 HIS A CA 1
ATOM 826 C C . HIS A 1 109 ? -32.514 -20.525 52.458 1.00 89.19 109 HIS A C 1
ATOM 828 O O . HIS A 1 109 ? -32.398 -21.460 51.665 1.00 89.19 109 HIS A O 1
ATOM 834 N N . PRO A 1 110 ? -32.948 -20.718 53.715 1.00 89.81 110 PRO A N 1
ATOM 835 C CA . PRO A 1 110 ? -33.297 -22.040 54.194 1.00 89.81 110 PRO A CA 1
ATOM 836 C C . PRO A 1 110 ? -34.545 -22.591 53.497 1.00 89.81 110 PRO A C 1
ATOM 838 O O . PRO A 1 110 ? -35.417 -21.826 53.060 1.00 89.81 110 PRO A O 1
ATOM 841 N N . PRO A 1 111 ? -34.684 -23.925 53.436 1.00 86.81 111 PRO A N 1
ATOM 842 C CA . PRO A 1 111 ? -35.896 -24.564 52.949 1.00 86.81 111 PRO A CA 1
ATOM 843 C C . PRO A 1 111 ? -37.144 -24.042 53.676 1.00 86.81 111 PRO A C 1
ATOM 845 O O . PRO A 1 111 ? -37.196 -24.000 54.902 1.00 86.81 111 PRO A O 1
ATOM 848 N N . GLY A 1 112 ? -38.167 -23.651 52.912 1.00 83.88 112 GLY A N 1
ATOM 849 C CA . GLY A 1 112 ? -39.424 -23.123 53.457 1.00 83.88 112 GLY A CA 1
ATOM 850 C C . GLY A 1 112 ? -39.423 -21.622 53.764 1.00 83.88 112 GLY A C 1
ATOM 851 O O . GLY A 1 112 ? -40.460 -21.101 54.174 1.00 83.88 112 GLY A O 1
ATOM 852 N N . PHE A 1 113 ? -38.314 -20.909 53.531 1.00 87.38 113 PHE A N 1
ATOM 853 C CA . PHE A 1 113 ? -38.309 -19.450 53.576 1.00 87.38 113 PHE A CA 1
ATOM 854 C C . PHE A 1 113 ? -39.255 -18.868 52.518 1.00 87.38 113 PHE A C 1
ATOM 856 O O . PHE A 1 113 ? -39.239 -19.269 51.351 1.00 87.38 113 PHE A O 1
ATOM 863 N N . ASP A 1 114 ? -40.079 -17.897 52.917 1.00 87.19 114 ASP A N 1
ATOM 864 C CA . ASP A 1 114 ? -40.936 -17.190 51.975 1.00 87.19 114 ASP A CA 1
ATOM 865 C C . ASP A 1 114 ? -40.114 -16.177 51.179 1.00 87.19 114 ASP A C 1
ATOM 867 O O . ASP A 1 114 ? -39.878 -15.047 51.610 1.00 87.19 114 ASP A O 1
ATOM 871 N N . LEU A 1 115 ? -39.705 -16.602 49.985 1.00 85.12 115 LEU A N 1
ATOM 872 C CA . LEU A 1 115 ? -38.923 -15.800 49.051 1.00 85.12 115 LEU A CA 1
ATOM 873 C C . LEU A 1 115 ? -39.659 -14.546 48.570 1.00 85.12 115 LEU A C 1
ATOM 875 O O . LEU A 1 115 ? -39.020 -13.699 47.959 1.00 85.12 115 LEU A O 1
ATOM 879 N N . LYS A 1 116 ? -40.975 -14.396 48.808 1.00 84.81 116 LYS A N 1
ATOM 880 C CA . LYS A 1 116 ? -41.716 -13.187 48.428 1.00 84.81 116 LYS A CA 1
ATOM 881 C C . LYS A 1 116 ? -41.529 -12.098 49.486 1.00 84.81 116 LYS A C 1
ATOM 883 O O . LYS A 1 116 ? -42.095 -12.199 50.581 1.00 84.81 116 LYS A O 1
ATOM 888 N N . PRO A 1 117 ? -40.852 -10.983 49.152 1.00 80.81 117 PRO A N 1
ATOM 889 C CA . PRO A 1 117 ? -40.719 -9.861 50.070 1.00 80.81 117 PRO A CA 1
ATOM 890 C C . PRO A 1 117 ? -42.076 -9.327 50.537 1.00 80.81 117 PRO A C 1
ATOM 892 O O . PRO A 1 117 ? -43.041 -9.289 49.774 1.00 80.81 117 PRO A O 1
ATOM 895 N N . ALA A 1 118 ? -42.142 -8.799 51.760 1.00 81.75 118 ALA A N 1
ATOM 896 C CA . ALA A 1 118 ? -43.389 -8.296 52.347 1.00 81.75 118 ALA A CA 1
ATOM 897 C C . ALA A 1 118 ? -44.116 -7.246 51.478 1.00 81.75 118 ALA A C 1
ATOM 899 O O . ALA A 1 118 ? -45.344 -7.174 51.489 1.00 81.75 118 ALA A O 1
ATOM 900 N N . TYR A 1 119 ? -43.385 -6.451 50.689 1.00 79.50 119 TYR A N 1
ATOM 901 C CA . TYR A 1 119 ? -43.986 -5.464 49.789 1.00 79.50 119 TYR A CA 1
ATOM 902 C C . TYR A 1 119 ? -44.749 -6.087 48.606 1.00 79.50 119 TYR A C 1
ATOM 904 O O . TYR A 1 119 ? -45.667 -5.446 48.104 1.00 79.50 119 TYR A O 1
ATOM 912 N N . HIS A 1 120 ? -44.442 -7.329 48.209 1.00 85.62 120 HIS A N 1
ATOM 913 C CA . HIS A 1 120 ? -45.165 -8.052 47.152 1.00 85.62 120 HIS A CA 1
ATOM 914 C C . HIS A 1 120 ? -46.572 -8.478 47.575 1.00 85.62 120 HIS A C 1
ATOM 916 O O . HIS A 1 120 ? -47.421 -8.737 46.727 1.00 85.62 120 HIS A O 1
ATOM 922 N N . LYS A 1 121 ? -46.817 -8.574 48.886 1.00 84.25 121 LYS A N 1
ATOM 923 C CA . LYS A 1 121 ? -48.097 -9.018 49.452 1.00 84.25 121 LYS A CA 1
ATOM 924 C C . LYS A 1 121 ? -49.084 -7.871 49.674 1.00 84.25 121 LYS A C 1
ATOM 926 O O . LYS A 1 121 ? -50.212 -8.115 50.087 1.00 84.25 121 LYS A O 1
ATOM 931 N N . LYS A 1 122 ? -48.665 -6.623 49.442 1.00 85.25 122 LYS A N 1
ATOM 932 C CA . LYS A 1 122 ? -49.533 -5.451 49.583 1.00 85.25 122 LYS A CA 1
ATOM 933 C C . LYS A 1 122 ? -50.513 -5.385 48.412 1.00 85.25 122 LYS A C 1
ATOM 935 O O . LYS A 1 122 ? -50.108 -5.532 47.257 1.00 85.25 122 LYS A O 1
ATOM 940 N N . GLU A 1 123 ? -51.785 -5.116 48.700 1.00 83.06 123 GLU A N 1
ATOM 941 C CA . GLU A 1 123 ? -52.767 -4.813 47.655 1.00 83.06 123 GLU A CA 1
ATOM 942 C C . GLU A 1 123 ? -52.289 -3.630 46.802 1.00 83.06 123 GLU A C 1
ATOM 944 O O . GLU A 1 123 ? -51.768 -2.638 47.314 1.00 83.06 123 GLU A O 1
ATOM 949 N N . GLY A 1 124 ? -52.426 -3.755 45.480 1.00 81.31 124 GLY A N 1
ATOM 950 C CA . GLY A 1 124 ? -51.994 -2.731 44.527 1.00 81.31 124 GLY A CA 1
ATOM 951 C C . GLY A 1 124 ? -50.526 -2.806 44.098 1.00 81.31 124 GLY A C 1
ATOM 952 O O . GLY A 1 124 ? -50.115 -1.989 43.268 1.00 81.31 124 GLY A O 1
ATOM 953 N N . PHE A 1 125 ? -49.741 -3.788 44.577 1.00 85.75 125 PHE A N 1
ATOM 954 C CA . PHE A 1 125 ? -48.375 -3.990 44.078 1.00 85.75 125 PHE A CA 1
ATOM 955 C C . PHE A 1 125 ? -48.358 -4.207 42.557 1.00 85.75 125 PHE A C 1
ATOM 957 O O . PHE A 1 125 ? -47.753 -3.431 41.816 1.00 85.75 125 PHE A O 1
ATOM 964 N N . PHE A 1 126 ? -49.144 -5.168 42.073 1.00 80.00 126 PHE A N 1
ATOM 965 C CA . PHE A 1 126 ? -49.500 -5.278 40.659 1.00 80.00 126 PHE A CA 1
ATOM 966 C C . PHE A 1 126 ? -50.943 -4.797 40.433 1.00 80.00 126 PHE A C 1
ATOM 968 O O . PHE A 1 126 ? -51.816 -5.155 41.223 1.00 80.00 126 PHE A O 1
ATOM 975 N N . PRO A 1 127 ? -51.237 -4.020 39.368 1.00 71.38 127 PRO A N 1
ATOM 976 C CA . PRO A 1 127 ? -50.328 -3.455 38.365 1.00 71.38 127 PRO A CA 1
ATOM 977 C C . PRO A 1 127 ? -49.787 -2.052 38.728 1.00 71.38 127 PRO A C 1
ATOM 979 O O . PRO A 1 127 ? -49.220 -1.391 37.867 1.00 71.38 127 PRO A O 1
ATOM 982 N N . GLY A 1 128 ? -49.969 -1.560 39.956 1.00 81.94 128 GLY A N 1
ATOM 983 C CA . GLY A 1 128 ? -49.662 -0.170 40.318 1.00 81.94 128 GLY A CA 1
ATOM 984 C C . GLY A 1 128 ? -48.229 0.056 40.798 1.00 81.94 128 GLY A C 1
ATOM 985 O O . GLY A 1 128 ? -47.376 0.544 40.058 1.00 81.94 128 GLY A O 1
ATOM 986 N N . GLU A 1 129 ? -47.965 -0.269 42.064 1.00 85.50 129 GLU A N 1
ATOM 987 C CA . GLU A 1 129 ? -46.718 0.105 42.748 1.00 85.50 129 GLU A CA 1
ATOM 988 C C . GLU A 1 129 ? -45.460 -0.522 42.123 1.00 85.50 129 GLU A C 1
ATOM 990 O O . GLU A 1 129 ? -44.390 0.085 42.189 1.00 85.50 129 GLU A O 1
ATOM 995 N N . HIS A 1 130 ? -45.570 -1.671 41.444 1.00 86.88 130 HIS A N 1
ATOM 996 C CA . HIS A 1 130 ? -44.445 -2.269 40.717 1.00 86.88 130 HIS A CA 1
ATOM 997 C C . HIS A 1 130 ? -43.888 -1.329 39.637 1.00 86.88 130 HIS A C 1
ATOM 999 O O . HIS A 1 130 ? -42.685 -1.328 39.413 1.00 86.88 130 HIS A O 1
ATOM 1005 N N . VAL A 1 131 ? -44.716 -0.469 39.024 1.00 83.94 131 VAL A N 1
ATOM 1006 C CA . VAL A 1 131 ? -44.259 0.511 38.023 1.00 83.94 131 VAL A CA 1
ATOM 1007 C C . VAL A 1 131 ? -43.372 1.570 38.670 1.00 83.94 131 VAL A C 1
ATOM 1009 O O . VAL A 1 131 ? -42.371 1.976 38.087 1.00 83.94 131 VAL A O 1
ATOM 1012 N N . LYS A 1 132 ? -43.727 2.026 39.879 1.00 84.69 132 LYS A N 1
ATOM 1013 C CA . LYS A 1 132 ? -42.925 3.008 40.621 1.00 84.69 132 LYS A CA 1
ATOM 1014 C C . LYS A 1 132 ? -41.586 2.397 41.023 1.00 84.69 132 LYS A C 1
ATOM 1016 O O . LYS A 1 132 ? -40.554 2.986 40.737 1.00 84.69 132 LYS A O 1
ATOM 1021 N N . LYS A 1 133 ? -41.605 1.181 41.579 1.00 82.88 133 LYS A N 1
ATOM 1022 C CA . LYS A 1 133 ? -40.384 0.466 41.978 1.00 82.88 133 LYS A CA 1
ATOM 1023 C C . LYS A 1 133 ? -39.478 0.105 40.803 1.00 82.88 133 LYS A C 1
ATOM 1025 O O . LYS A 1 133 ? -38.275 0.307 40.891 1.00 82.88 133 LYS A O 1
ATOM 1030 N N . ALA A 1 134 ? -40.043 -0.351 39.686 1.00 80.81 134 ALA A N 1
ATOM 1031 C CA . ALA A 1 134 ? -39.270 -0.645 38.482 1.00 80.81 134 ALA A CA 1
ATOM 1032 C C . ALA A 1 134 ? -38.596 0.614 37.908 1.00 80.81 134 ALA A C 1
ATOM 1034 O O . ALA A 1 134 ? -37.492 0.533 37.387 1.00 80.81 134 ALA A O 1
ATOM 1035 N N . ARG A 1 135 ? -39.222 1.793 38.035 1.00 78.75 135 ARG A N 1
ATOM 1036 C CA . ARG A 1 135 ? -38.601 3.071 37.643 1.00 78.75 135 ARG A CA 1
ATOM 1037 C C . ARG A 1 135 ? -37.508 3.539 38.600 1.00 78.75 135 ARG A C 1
ATOM 1039 O O . ARG A 1 135 ? -36.638 4.282 38.168 1.00 78.75 135 ARG A O 1
ATOM 1046 N N . GLU A 1 136 ? -37.578 3.160 39.876 1.00 82.75 136 GLU A N 1
ATOM 1047 C CA . GLU A 1 136 ? -36.526 3.457 40.856 1.00 82.75 136 GLU A CA 1
ATOM 1048 C C . GLU A 1 136 ? -35.269 2.643 40.550 1.00 82.75 136 GLU A C 1
ATOM 1050 O O . GLU A 1 136 ? -34.185 3.210 40.449 1.00 82.75 136 GLU A O 1
ATOM 1055 N N . ASN A 1 137 ? -35.420 1.323 40.400 1.00 75.88 137 ASN A N 1
ATOM 1056 C CA . ASN A 1 137 ? -34.332 0.432 40.022 1.00 75.88 137 ASN A CA 1
ATOM 1057 C C . ASN A 1 137 ? -34.876 -0.920 39.521 1.00 75.88 137 ASN A C 1
ATOM 1059 O O . ASN A 1 137 ? -35.273 -1.775 40.314 1.00 75.88 137 ASN A O 1
ATOM 1063 N N . VAL A 1 138 ? -34.877 -1.121 38.201 1.00 77.94 138 VAL A N 1
ATOM 1064 C CA . VAL A 1 138 ? -35.343 -2.362 37.562 1.00 77.94 138 VAL A CA 1
ATOM 1065 C C . VAL A 1 138 ? -34.340 -3.516 37.687 1.00 77.94 138 VAL A C 1
ATOM 1067 O O . VAL A 1 138 ? -34.763 -4.671 37.720 1.00 77.94 138 VAL A O 1
ATOM 1070 N N . THR A 1 139 ? -33.034 -3.247 37.822 1.00 74.75 139 THR A N 1
ATOM 1071 C CA . THR A 1 139 ? -32.014 -4.310 37.911 1.00 74.75 139 THR A CA 1
ATOM 1072 C C . THR A 1 139 ? -32.151 -5.113 39.204 1.00 74.75 139 THR A C 1
ATOM 1074 O O . THR A 1 139 ? -31.950 -6.323 39.201 1.00 74.75 139 THR A O 1
ATOM 1077 N N . HIS A 1 140 ? -32.656 -4.497 40.275 1.00 78.12 140 HIS A N 1
ATOM 1078 C CA . HIS A 1 140 ? -32.997 -5.186 41.527 1.00 78.12 140 HIS A CA 1
ATOM 1079 C C . HIS A 1 140 ? -34.090 -6.262 41.346 1.00 78.12 140 HIS A C 1
ATOM 1081 O O . HIS A 1 140 ? -34.206 -7.195 42.136 1.00 78.12 140 HIS A O 1
ATOM 1087 N N . CYS A 1 141 ? -34.916 -6.190 40.302 1.00 80.56 141 CYS A N 1
ATOM 1088 C CA . CYS A 1 141 ? -35.883 -7.255 40.041 1.00 80.56 141 CYS A CA 1
ATOM 1089 C C . CYS A 1 141 ? -35.204 -8.525 39.494 1.00 80.56 141 CYS A C 1
ATOM 1091 O O . CYS A 1 141 ? -35.666 -9.623 39.806 1.00 80.56 141 CYS A O 1
ATOM 1093 N N . TYR A 1 142 ? -34.090 -8.395 38.758 1.00 75.25 142 TYR A N 1
ATOM 1094 C CA . TYR A 1 142 ? -33.337 -9.519 38.163 1.00 75.25 142 TYR A CA 1
ATOM 1095 C C . TYR A 1 142 ? -32.674 -10.407 39.195 1.00 75.25 142 TYR A C 1
ATOM 1097 O O . TYR A 1 142 ? -32.372 -11.565 38.929 1.00 75.25 142 TYR A O 1
ATOM 1105 N N . THR A 1 143 ? -32.519 -9.880 40.403 1.00 76.56 143 THR A N 1
ATOM 1106 C CA . THR A 1 143 ? -32.006 -10.614 41.546 1.00 76.56 143 THR A CA 1
ATOM 1107 C C . THR A 1 143 ? -32.874 -11.829 41.899 1.00 76.56 143 THR A C 1
ATOM 1109 O O . THR A 1 143 ? -32.388 -12.782 42.498 1.00 76.56 143 THR A O 1
ATOM 1112 N N . CYS A 1 144 ? -34.160 -11.820 41.528 1.00 79.69 144 CYS A N 1
ATOM 1113 C CA . CYS A 1 144 ? -35.065 -12.956 41.738 1.00 79.69 144 CYS A CA 1
ATOM 1114 C C . CYS A 1 144 ? -35.888 -13.339 40.500 1.00 79.69 144 CYS A C 1
ATOM 1116 O O . CYS A 1 144 ? -36.342 -14.478 40.399 1.00 79.69 144 CYS A O 1
ATOM 1118 N N . HIS A 1 145 ? -36.138 -12.409 39.577 1.00 81.94 145 HIS A N 1
ATOM 1119 C CA . HIS A 1 145 ? -37.011 -12.615 38.425 1.00 81.94 145 HIS A CA 1
ATOM 1120 C C . HIS A 1 145 ? -36.207 -12.729 37.129 1.00 81.94 145 HIS A C 1
ATOM 1122 O O . HIS A 1 145 ? -35.460 -11.826 36.771 1.00 81.94 145 HIS A O 1
ATOM 1128 N N . ALA A 1 146 ? -36.413 -13.816 36.385 1.00 78.00 146 ALA A N 1
ATOM 1129 C CA . ALA A 1 146 ? -35.804 -13.999 35.070 1.00 78.00 146 ALA A CA 1
ATOM 1130 C C . ALA A 1 146 ? -36.537 -13.202 33.972 1.00 78.00 146 ALA A C 1
ATOM 1132 O O . ALA A 1 146 ? -37.739 -12.953 34.071 1.00 78.00 146 ALA A O 1
ATOM 1133 N N . GLN A 1 147 ? -35.830 -12.881 32.881 1.00 76.94 147 GLN A N 1
ATOM 1134 C CA . GLN A 1 147 ? -36.332 -12.093 31.742 1.00 76.94 147 GLN A CA 1
ATOM 1135 C C . GLN A 1 147 ? -37.722 -12.514 31.202 1.00 76.94 147 GLN A C 1
ATOM 1137 O O . GLN A 1 147 ? -38.531 -11.611 30.950 1.00 76.94 147 GLN A O 1
ATOM 1142 N N . PRO A 1 148 ? -38.075 -13.815 31.083 1.00 79.88 148 PRO A N 1
ATOM 1143 C CA . PRO A 1 148 ? -39.400 -14.215 30.600 1.00 79.88 148 PRO A CA 1
ATOM 1144 C C . PRO A 1 148 ? -40.553 -13.644 31.433 1.00 79.88 148 PRO A C 1
ATOM 1146 O O . PRO A 1 148 ? -41.573 -13.248 30.880 1.00 79.88 148 PRO A O 1
ATOM 1149 N N . PHE A 1 149 ? -40.369 -13.487 32.748 1.00 81.25 149 PHE A N 1
ATOM 1150 C CA . PHE A 1 149 ? -41.387 -12.923 33.638 1.00 81.25 149 PHE A CA 1
ATOM 1151 C C . PHE A 1 149 ? -41.797 -11.499 33.229 1.00 81.25 149 PHE A C 1
ATOM 1153 O O . PHE A 1 149 ? -42.983 -11.155 33.224 1.00 81.25 149 PHE A O 1
ATOM 1160 N N . CYS A 1 150 ? -40.816 -10.675 32.858 1.00 79.50 150 CYS A N 1
ATOM 1161 C CA . CYS A 1 150 ? -41.040 -9.314 32.385 1.00 79.50 150 CYS A CA 1
ATOM 1162 C C . CYS A 1 150 ? -41.680 -9.338 30.991 1.00 79.50 150 CYS A C 1
ATOM 1164 O O . CYS A 1 150 ? -42.709 -8.695 30.755 1.00 79.50 150 CYS A O 1
ATOM 1166 N N . ALA A 1 151 ? -41.088 -10.111 30.077 1.00 75.88 151 ALA A N 1
ATOM 1167 C CA . ALA A 1 151 ? -41.489 -10.155 28.678 1.00 75.88 151 ALA A CA 1
ATOM 1168 C C . ALA A 1 151 ? -42.905 -10.705 28.478 1.00 75.88 151 ALA A C 1
ATOM 1170 O O . ALA A 1 151 ? -43.647 -10.133 27.682 1.00 75.88 151 ALA A O 1
ATOM 1171 N N . ASP A 1 152 ? -43.321 -11.734 29.215 1.00 78.31 152 ASP A N 1
ATOM 1172 C CA . ASP A 1 152 ? -44.644 -12.349 29.069 1.00 78.31 152 ASP A CA 1
ATOM 1173 C C . ASP A 1 152 ? -45.765 -11.331 29.303 1.00 78.31 152 ASP A C 1
ATOM 1175 O O . ASP A 1 152 ? -46.710 -11.228 28.519 1.00 78.31 152 ASP A O 1
ATOM 1179 N N . CYS A 1 153 ? -45.639 -10.507 30.346 1.00 78.38 153 CYS A N 1
ATOM 1180 C CA . CYS A 1 153 ? -46.632 -9.484 30.657 1.00 78.38 153 CYS A CA 1
ATOM 1181 C C . CYS A 1 153 ? -46.482 -8.243 29.762 1.00 78.38 153 CYS A C 1
ATOM 1183 O O . CYS A 1 153 ? -47.469 -7.768 29.189 1.00 78.38 153 CYS A O 1
ATOM 1185 N N . HIS A 1 154 ? -45.261 -7.713 29.612 1.00 78.00 154 HIS A N 1
ATOM 1186 C CA . HIS A 1 154 ? -45.026 -6.469 28.872 1.00 78.00 154 HIS A CA 1
ATOM 1187 C C . HIS A 1 154 ? -45.236 -6.624 27.360 1.00 78.00 154 HIS A C 1
ATOM 1189 O O . HIS A 1 154 ? -45.771 -5.711 26.725 1.00 78.00 154 HIS A O 1
ATOM 1195 N N . THR A 1 155 ? -44.917 -7.789 26.791 1.00 73.19 155 THR A N 1
ATOM 1196 C CA . THR A 1 155 ? -45.153 -8.096 25.372 1.00 73.19 155 THR A CA 1
ATOM 1197 C C . THR A 1 155 ? -46.634 -8.358 25.112 1.00 73.19 155 THR A C 1
ATOM 1199 O O . THR A 1 155 ? -47.208 -7.742 24.212 1.00 73.19 155 THR A O 1
ATOM 1202 N N . ALA A 1 156 ? -47.296 -9.185 25.936 1.00 72.12 156 ALA A N 1
ATOM 1203 C CA . ALA A 1 156 ? -48.723 -9.482 25.768 1.00 72.12 156 ALA A CA 1
ATOM 1204 C C . ALA A 1 156 ? -49.606 -8.232 25.909 1.00 72.12 156 ALA A C 1
ATOM 1206 O O . ALA A 1 156 ? -50.613 -8.094 25.214 1.00 72.12 156 ALA A O 1
ATOM 1207 N N . ARG A 1 157 ? -49.221 -7.289 26.778 1.00 70.25 157 ARG A N 1
ATOM 1208 C CA . ARG A 1 157 ? -49.965 -6.040 27.010 1.00 70.25 157 ARG A CA 1
ATOM 1209 C C . ARG A 1 157 ? -49.487 -4.860 26.166 1.00 70.25 157 ARG A C 1
ATOM 1211 O O . ARG A 1 157 ? -50.008 -3.761 26.342 1.00 70.25 157 ARG A O 1
ATOM 1218 N N . LYS A 1 158 ? -48.512 -5.059 25.266 1.00 68.50 158 LYS A N 1
ATOM 1219 C CA . LYS A 1 158 ? -47.867 -3.991 24.474 1.00 68.50 158 LYS A CA 1
ATOM 1220 C C . LYS A 1 158 ? -47.422 -2.802 25.341 1.00 68.50 158 LYS A C 1
ATOM 1222 O O . LYS A 1 158 ? -47.464 -1.648 24.913 1.00 68.50 158 LYS A O 1
ATOM 1227 N N . ALA A 1 159 ? -46.996 -3.084 26.570 1.00 67.69 159 ALA A N 1
ATOM 1228 C CA . ALA A 1 159 ? -46.496 -2.099 27.520 1.00 67.69 159 ALA A CA 1
ATOM 1229 C C . ALA A 1 159 ? -45.005 -1.844 27.248 1.00 67.69 159 ALA A C 1
ATOM 1231 O O . ALA A 1 159 ? -44.149 -2.120 28.090 1.00 67.69 159 ALA A O 1
ATOM 1232 N N . ILE A 1 160 ? -44.721 -1.376 26.028 1.00 66.38 160 ILE A N 1
ATOM 1233 C CA . ILE A 1 160 ? -43.373 -1.128 25.513 1.00 66.38 160 ILE A CA 1
ATOM 1234 C C . ILE A 1 160 ? -42.881 0.232 26.041 1.00 66.38 160 ILE A C 1
ATOM 1236 O O . ILE A 1 160 ? -43.662 1.198 26.029 1.00 66.38 160 ILE A O 1
ATOM 1240 N N . PRO A 1 161 ? -41.621 0.330 26.503 1.00 64.88 161 PRO A N 1
ATOM 1241 C CA . PRO A 1 161 ? -40.988 1.599 26.852 1.00 64.88 161 PRO A CA 1
ATOM 1242 C C . PRO A 1 161 ? -41.134 2.673 25.745 1.00 64.88 161 PRO A C 1
ATOM 1244 O O . PRO A 1 161 ? -41.257 2.368 24.559 1.00 64.88 161 PRO A O 1
ATOM 1247 N N . GLN A 1 162 ? -41.241 3.951 26.135 1.00 65.88 162 GLN A N 1
ATOM 1248 C CA . GLN A 1 162 ? -41.578 5.058 25.213 1.00 65.88 162 GLN A CA 1
ATOM 1249 C C . GLN A 1 162 ? -40.494 5.327 24.157 1.00 65.88 162 GLN A C 1
ATOM 1251 O O . GLN A 1 162 ? -40.810 5.734 23.042 1.00 65.88 162 GLN A O 1
ATOM 1256 N N . ASP A 1 163 ? -39.242 5.066 24.503 1.00 64.19 163 ASP A N 1
ATOM 1257 C CA . ASP A 1 163 ? -38.061 5.084 23.631 1.00 64.19 163 ASP A CA 1
ATOM 1258 C C . ASP A 1 163 ? -38.181 4.144 22.413 1.00 64.19 163 ASP A C 1
ATOM 1260 O O . ASP A 1 163 ? -37.677 4.469 21.342 1.00 64.19 163 ASP A O 1
ATOM 1264 N N . HIS A 1 164 ? -38.953 3.059 22.505 1.00 68.94 164 HIS A N 1
ATOM 1265 C CA . HIS A 1 164 ? -39.171 2.105 21.406 1.00 68.94 164 HIS A CA 1
ATOM 1266 C C . HIS A 1 164 ? -40.232 2.548 20.386 1.00 68.94 164 HIS A C 1
ATOM 1268 O O . HIS A 1 164 ? -40.500 1.838 19.416 1.00 68.94 164 HIS A O 1
ATOM 1274 N N . LYS A 1 165 ? -40.890 3.693 20.598 1.00 69.19 165 LYS A N 1
ATOM 1275 C CA . LYS A 1 165 ? -41.923 4.207 19.678 1.00 69.19 165 LYS A CA 1
ATOM 1276 C C . LYS A 1 165 ? -41.361 5.128 18.598 1.00 69.19 165 LYS A C 1
ATOM 1278 O O . LYS A 1 165 ? -42.112 5.567 17.727 1.00 69.19 165 LYS A O 1
ATOM 1283 N N . ALA A 1 166 ? -40.069 5.442 18.656 1.00 72.38 166 ALA A N 1
ATOM 1284 C CA . ALA A 1 166 ? -39.414 6.294 17.679 1.00 72.38 166 ALA A CA 1
ATOM 1285 C C . ALA A 1 166 ? -39.272 5.569 16.329 1.00 72.38 166 ALA A C 1
ATOM 1287 O O . ALA A 1 166 ? -38.743 4.461 16.256 1.00 72.38 166 ALA A O 1
ATOM 1288 N N . ALA A 1 167 ? -39.718 6.201 15.239 1.00 72.00 167 ALA A N 1
ATOM 1289 C CA . ALA A 1 167 ? -39.680 5.606 13.898 1.00 72.00 167 ALA A CA 1
ATOM 1290 C C . ALA A 1 167 ? -38.250 5.315 13.395 1.00 72.00 167 ALA A C 1
ATOM 1292 O O . ALA A 1 167 ? -38.055 4.451 12.547 1.00 72.00 167 ALA A O 1
ATOM 1293 N N . ASN A 1 168 ? -37.250 6.019 13.929 1.00 72.38 168 ASN A N 1
ATOM 1294 C CA . ASN A 1 168 ? -35.830 5.875 13.610 1.00 72.38 168 ASN A CA 1
ATOM 1295 C C . ASN A 1 168 ? -35.060 4.976 14.594 1.00 72.38 168 ASN A C 1
ATOM 1297 O O . ASN A 1 168 ? -33.838 4.893 14.501 1.00 72.38 168 ASN A O 1
ATOM 1301 N N . TRP A 1 169 ? -35.749 4.278 15.506 1.00 75.75 169 TRP A N 1
ATOM 1302 C CA . TRP A 1 169 ? -35.115 3.430 16.523 1.00 75.75 169 TRP A CA 1
ATOM 1303 C C . TRP A 1 169 ? -34.094 2.438 15.942 1.00 75.75 169 TRP A C 1
ATOM 1305 O O . TRP A 1 169 ? -33.013 2.255 16.501 1.00 75.75 169 TRP A O 1
ATOM 1315 N N . GLY A 1 170 ? -34.391 1.858 14.773 1.00 72.56 170 GLY A N 1
ATOM 1316 C CA . GLY A 1 170 ? -33.503 0.911 14.091 1.00 72.56 170 GLY A CA 1
ATOM 1317 C C . GLY A 1 170 ? -32.087 1.443 13.844 1.00 72.56 170 GLY A C 1
ATOM 1318 O O . GLY A 1 170 ? -31.142 0.670 13.936 1.00 72.56 170 GLY A O 1
ATOM 1319 N N . THR A 1 171 ? -31.922 2.751 13.630 1.00 72.31 171 THR A N 1
ATOM 1320 C CA . THR A 1 171 ? -30.616 3.378 13.366 1.00 72.31 171 THR A CA 1
ATOM 1321 C C . THR A 1 171 ? -30.056 4.167 14.548 1.00 72.31 171 THR A C 1
ATOM 1323 O O . THR A 1 171 ? -28.880 4.499 14.531 1.00 72.31 171 THR A O 1
ATOM 1326 N N . THR A 1 172 ? -30.860 4.484 15.569 1.00 72.62 172 THR A N 1
ATOM 1327 C CA . THR A 1 172 ? -30.433 5.358 16.683 1.00 72.62 172 THR A CA 1
ATOM 1328 C C . THR A 1 172 ? -30.302 4.649 18.030 1.00 72.62 172 THR A C 1
ATOM 1330 O O . THR A 1 172 ? -29.845 5.260 18.992 1.00 72.62 172 THR A O 1
ATOM 1333 N N . HIS A 1 173 ? -30.683 3.371 18.139 1.00 79.19 173 HIS A N 1
ATOM 1334 C CA . HIS A 1 173 ? -30.638 2.642 19.416 1.00 79.19 173 HIS A CA 1
ATOM 1335 C C . HIS A 1 173 ? -29.218 2.471 19.991 1.00 79.19 173 HIS A C 1
ATOM 1337 O O . HIS A 1 173 ? -29.070 2.303 21.198 1.00 79.19 173 HIS A O 1
ATOM 1343 N N . GLY A 1 174 ? -28.175 2.549 19.156 1.00 72.94 174 GLY A N 1
ATOM 1344 C CA . GLY A 1 174 ? -26.772 2.522 19.591 1.00 72.94 174 GLY A CA 1
ATOM 1345 C C . GLY A 1 174 ? -26.208 3.880 20.036 1.00 72.94 174 GLY A C 1
ATOM 1346 O O . GLY A 1 174 ? -25.129 3.924 20.615 1.00 72.94 174 GLY A O 1
ATOM 1347 N N . GLU A 1 175 ? -26.921 4.986 19.798 1.00 70.69 175 GLU A N 1
ATOM 1348 C CA . GLU A 1 175 ? -26.470 6.354 20.126 1.00 70.69 175 GLU A CA 1
ATOM 1349 C C . GLU A 1 175 ? -26.972 6.835 21.498 1.00 70.69 175 GLU A C 1
ATOM 1351 O O . GLU A 1 175 ? -26.782 7.991 21.890 1.00 70.69 175 GLU A O 1
ATOM 1356 N N . ILE A 1 176 ? -27.644 5.959 22.247 1.00 64.88 176 ILE A N 1
ATOM 1357 C CA . ILE A 1 176 ? -28.220 6.295 23.545 1.00 64.88 176 ILE A CA 1
ATOM 1358 C C . ILE A 1 176 ? -27.084 6.581 24.527 1.00 64.88 176 ILE A C 1
ATOM 1360 O O . ILE A 1 176 ? -26.240 5.735 24.819 1.00 64.88 176 ILE A O 1
ATOM 1364 N N . LYS A 1 177 ? -27.059 7.801 25.064 1.00 55.72 177 LYS A N 1
ATOM 1365 C CA . LYS A 1 177 ? -26.077 8.201 26.073 1.00 55.72 177 LYS A CA 1
ATOM 1366 C C . LYS A 1 177 ? -26.246 7.330 27.325 1.00 55.72 177 LYS A C 1
ATOM 1368 O O . LYS A 1 177 ? -27.298 7.379 27.954 1.00 55.72 177 LYS A O 1
ATOM 1373 N N . GLY A 1 178 ? -25.205 6.579 27.690 1.00 57.31 178 GLY A N 1
ATOM 1374 C CA . GLY A 1 178 ? -25.278 5.581 28.767 1.00 57.31 178 GLY A CA 1
ATOM 1375 C C . GLY A 1 178 ? -25.813 4.223 28.306 1.00 57.31 178 GLY A C 1
ATOM 1376 O O . GLY A 1 178 ? -26.462 3.535 29.085 1.00 57.31 178 GLY A O 1
ATOM 1377 N N . PHE A 1 179 ? -25.591 3.863 27.037 1.00 61.41 179 PHE A N 1
ATOM 1378 C CA . PHE A 1 179 ? -25.907 2.544 26.497 1.00 61.41 179 PHE A CA 1
ATOM 1379 C C . PHE A 1 179 ? -25.245 1.442 27.336 1.00 61.41 179 PHE A C 1
ATOM 1381 O O . PHE A 1 179 ? -24.027 1.269 27.318 1.00 61.41 179 PHE A O 1
ATOM 1388 N N . GLU A 1 180 ? -26.071 0.687 28.050 1.00 67.38 180 GLU A N 1
ATOM 1389 C CA . GLU A 1 180 ? -25.676 -0.501 28.798 1.00 67.38 180 GLU A CA 1
ATOM 1390 C C . GLU A 1 180 ? -26.495 -1.664 28.253 1.00 67.38 180 GLU A C 1
ATOM 1392 O O . GLU A 1 180 ? -27.724 -1.669 28.365 1.00 67.38 180 GLU A O 1
ATOM 1397 N N . LEU A 1 181 ? -25.811 -2.638 27.643 1.00 69.19 181 LEU A N 1
ATOM 1398 C CA . LEU A 1 181 ? -26.445 -3.809 27.028 1.00 69.19 181 LEU A CA 1
ATOM 1399 C C . LEU A 1 181 ? -27.369 -4.524 28.027 1.00 69.19 181 LEU A C 1
ATOM 1401 O O . LEU A 1 181 ? -28.440 -5.006 27.661 1.00 69.19 181 LEU A O 1
ATOM 1405 N N . ASP A 1 182 ? -26.978 -4.513 29.300 1.00 70.69 182 ASP A N 1
ATOM 1406 C CA . ASP A 1 182 ? -27.714 -5.115 30.404 1.00 70.69 182 ASP A CA 1
ATOM 1407 C C . ASP A 1 182 ? -29.118 -4.528 30.552 1.00 70.69 182 ASP A C 1
ATOM 1409 O O . ASP A 1 182 ? -30.061 -5.285 30.761 1.00 70.69 182 ASP A O 1
ATOM 1413 N N . ASN A 1 183 ? -29.306 -3.226 30.310 1.00 72.88 183 ASN A N 1
ATOM 1414 C CA . ASN A 1 183 ? -30.622 -2.585 30.375 1.00 72.88 183 ASN A CA 1
ATOM 1415 C C . ASN A 1 183 ? -31.562 -3.036 29.247 1.00 72.88 183 ASN A C 1
ATOM 1417 O O . ASN A 1 183 ? -32.781 -3.038 29.416 1.00 72.88 183 ASN A O 1
ATOM 1421 N N . CYS A 1 184 ? -31.018 -3.442 28.099 1.00 75.38 184 CYS A N 1
ATOM 1422 C CA . CYS A 1 184 ? -31.797 -4.049 27.021 1.00 75.38 184 CYS A CA 1
ATOM 1423 C C . CYS A 1 184 ? -32.080 -5.525 27.323 1.00 75.38 184 CYS A C 1
ATOM 1425 O O . CYS A 1 184 ? -33.200 -5.995 27.102 1.00 75.38 184 CYS A O 1
ATOM 1427 N N . ASN A 1 185 ? -31.087 -6.225 27.884 1.00 74.06 185 ASN A N 1
ATOM 1428 C CA . ASN A 1 185 ? -31.168 -7.639 28.249 1.00 74.06 185 ASN A CA 1
ATOM 1429 C C . ASN A 1 185 ? -32.223 -7.922 29.327 1.00 74.06 185 ASN A C 1
ATOM 1431 O O . ASN A 1 185 ? -32.737 -9.036 29.424 1.00 74.06 185 ASN A O 1
ATOM 1435 N N . ILE A 1 186 ? -32.612 -6.886 30.078 1.00 73.75 186 ILE A N 1
ATOM 1436 C CA . ILE A 1 186 ? -33.788 -6.888 30.950 1.00 73.75 186 ILE A CA 1
ATOM 1437 C C . ILE A 1 186 ? -35.003 -7.450 30.198 1.00 73.75 186 ILE A C 1
ATOM 1439 O O . ILE A 1 186 ? -35.658 -8.383 30.659 1.00 73.75 186 ILE A O 1
ATOM 1443 N N . CYS A 1 187 ? -35.304 -6.923 29.015 1.00 74.50 187 CYS A N 1
ATOM 1444 C CA . CYS A 1 187 ? -36.500 -7.304 28.265 1.00 74.50 187 CYS A CA 1
ATOM 1445 C C . CYS A 1 187 ? -36.205 -8.186 27.050 1.00 74.50 187 CYS A C 1
ATOM 1447 O O . CYS A 1 187 ? -37.107 -8.887 26.594 1.00 74.50 187 CYS A O 1
ATOM 1449 N N . HIS A 1 188 ? -34.983 -8.174 26.521 1.00 76.44 188 HIS A N 1
ATOM 1450 C CA . HIS A 1 188 ? -34.612 -8.854 25.282 1.00 76.44 188 HIS A CA 1
ATOM 1451 C C . HIS A 1 188 ? -33.571 -9.944 25.537 1.00 76.44 188 HIS A C 1
ATOM 1453 O O . HIS A 1 188 ? -32.554 -9.697 26.162 1.00 76.44 188 HIS A O 1
ATOM 1459 N N . ALA A 1 189 ? -33.786 -11.150 25.014 1.00 76.62 189 ALA A N 1
ATOM 1460 C CA . ALA A 1 189 ? -32.735 -12.167 24.996 1.00 76.62 189 ALA A CA 1
ATOM 1461 C C . ALA A 1 189 ? -31.687 -11.841 23.910 1.00 76.62 189 ALA A C 1
ATOM 1463 O O . ALA A 1 189 ? -32.023 -11.205 22.907 1.00 76.62 189 ALA A O 1
ATOM 1464 N N . TYR A 1 190 ? -30.439 -12.292 24.067 1.00 76.56 190 TYR A N 1
ATOM 1465 C CA . TYR A 1 190 ? -29.347 -12.002 23.120 1.00 76.56 190 TYR A CA 1
ATOM 1466 C C . TYR A 1 190 ? -29.672 -12.436 21.679 1.00 76.56 190 TYR A C 1
ATOM 1468 O O . TYR A 1 190 ? -29.317 -11.768 20.707 1.00 76.56 190 TYR A O 1
ATOM 1476 N N . GLU A 1 191 ? -30.429 -13.519 21.525 1.00 81.06 191 GLU A N 1
ATOM 1477 C CA . GLU A 1 191 ? -30.897 -14.057 20.251 1.00 81.06 191 GLU A CA 1
ATOM 1478 C C . GLU A 1 191 ? -31.768 -13.061 19.481 1.00 81.06 191 GLU A C 1
ATOM 1480 O O . GLU A 1 191 ? -31.867 -13.149 18.259 1.00 81.06 191 GLU A O 1
ATOM 1485 N N . PHE A 1 192 ? -32.409 -12.109 20.166 1.00 80.31 192 PHE A N 1
ATOM 1486 C CA . PHE A 1 192 ? -33.108 -11.004 19.520 1.00 80.31 192 PHE A CA 1
ATOM 1487 C C . PHE A 1 192 ? -32.122 -10.086 18.791 1.00 80.31 192 PHE A C 1
ATOM 1489 O O . PHE A 1 192 ? -32.338 -9.773 17.620 1.00 80.31 192 PHE A O 1
ATOM 1496 N N . CYS A 1 193 ? -31.020 -9.721 19.448 1.00 79.62 193 CYS A N 1
ATOM 1497 C CA . CYS A 1 193 ? -29.963 -8.878 18.893 1.00 79.62 193 CYS A CA 1
ATOM 1498 C C . CYS A 1 193 ? -29.264 -9.579 17.722 1.00 79.62 193 CYS A C 1
ATOM 1500 O O . CYS A 1 193 ? -29.100 -8.987 16.656 1.00 79.62 193 CYS A O 1
ATOM 1502 N N . ALA A 1 194 ? -28.957 -10.870 17.879 1.00 81.00 194 ALA A N 1
ATOM 1503 C CA . ALA A 1 194 ? -28.269 -11.688 16.878 1.00 81.00 194 ALA A CA 1
ATOM 1504 C C . ALA A 1 194 ? -29.063 -11.896 15.570 1.00 81.00 194 ALA A C 1
ATOM 1506 O O . ALA A 1 194 ? -28.530 -12.416 14.583 1.00 81.00 194 ALA A O 1
ATOM 1507 N N . LYS A 1 195 ? -30.346 -11.505 15.517 1.00 81.19 195 LYS A N 1
ATOM 1508 C CA . LYS A 1 195 ? -31.110 -11.486 14.258 1.00 81.19 195 LYS A CA 1
ATOM 1509 C C . LYS A 1 195 ? -30.568 -10.446 13.284 1.00 81.19 195 LYS A C 1
ATOM 1511 O O . LYS A 1 195 ? -30.540 -10.747 12.093 1.00 81.19 195 LYS A O 1
ATOM 1516 N N . CYS A 1 196 ? -30.107 -9.303 13.793 1.00 78.00 196 CYS A N 1
ATOM 1517 C CA . CYS A 1 196 ? -29.567 -8.205 12.989 1.00 78.00 196 CYS A CA 1
ATOM 1518 C C . CYS A 1 196 ? -28.061 -7.992 13.194 1.00 78.00 196 CYS A C 1
ATOM 1520 O O . CYS A 1 196 ? -27.385 -7.694 12.226 1.00 78.00 196 CYS A O 1
ATOM 1522 N N . HIS A 1 197 ? -27.535 -8.168 14.409 1.00 80.88 197 HIS A N 1
ATOM 1523 C CA . HIS A 1 197 ? -26.115 -7.978 14.730 1.00 80.88 197 HIS A CA 1
ATOM 1524 C C . HIS A 1 197 ? -25.365 -9.309 14.614 1.00 80.88 197 HIS A C 1
ATOM 1526 O O . HIS A 1 197 ? -25.300 -10.057 15.593 1.00 80.88 197 HIS A O 1
ATOM 1532 N N . LYS A 1 198 ? -24.851 -9.663 13.424 1.00 78.44 198 LYS A N 1
ATOM 1533 C CA . LYS A 1 198 ? -23.996 -10.864 13.288 1.00 78.44 198 LYS A CA 1
ATOM 1534 C C . LYS A 1 198 ? -22.599 -10.609 13.840 1.00 78.44 198 LYS A C 1
ATOM 1536 O O . LYS A 1 198 ? -22.000 -11.516 14.417 1.00 78.44 198 LYS A O 1
ATOM 1541 N N . THR A 1 199 ? -22.127 -9.375 13.723 1.00 77.25 199 THR A N 1
ATOM 1542 C CA . THR A 1 199 ? -20.924 -8.882 14.385 1.00 77.25 199 THR A CA 1
ATOM 1543 C C . THR A 1 199 ? -21.212 -8.548 15.860 1.00 77.25 199 THR A C 1
ATOM 1545 O O . THR A 1 199 ? -22.225 -7.906 16.157 1.00 77.25 199 THR A O 1
ATOM 1548 N N . PRO A 1 200 ? -20.353 -8.963 16.815 1.00 76.31 200 PRO A N 1
ATOM 1549 C CA . PRO A 1 200 ? -20.533 -8.648 18.231 1.00 76.31 200 PRO A CA 1
ATOM 1550 C C . PRO A 1 200 ? -20.579 -7.139 18.514 1.00 76.31 200 PRO A C 1
ATOM 1552 O O . PRO A 1 200 ? -19.673 -6.400 18.129 1.00 76.31 200 PRO A O 1
ATOM 1555 N N . MET A 1 201 ? -21.608 -6.708 19.253 1.00 75.06 201 MET A N 1
ATOM 1556 C CA . MET A 1 201 ? -21.827 -5.313 19.648 1.00 75.06 201 MET A CA 1
ATOM 1557 C C . MET A 1 201 ? -21.824 -5.131 21.178 1.00 75.06 201 MET A C 1
ATOM 1559 O O . MET A 1 201 ? -22.375 -5.984 21.878 1.00 75.06 201 MET A O 1
ATOM 1563 N N . PRO A 1 202 ? -21.282 -4.011 21.706 1.00 74.44 202 PRO A N 1
ATOM 1564 C CA . PRO A 1 202 ? -20.544 -2.974 20.977 1.00 74.44 202 PRO A CA 1
ATOM 1565 C C . PRO A 1 202 ? -19.214 -3.507 20.424 1.00 74.44 202 PRO A C 1
ATOM 1567 O O . PRO A 1 202 ? -18.565 -4.340 21.059 1.00 74.44 202 PRO A O 1
ATOM 1570 N N . HIS A 1 203 ? -18.810 -3.028 19.242 1.00 76.56 203 HIS A N 1
ATOM 1571 C CA . HIS A 1 203 ? -17.507 -3.375 18.680 1.00 76.56 203 HIS A CA 1
ATOM 1572 C C . HIS A 1 203 ? -16.384 -3.035 19.673 1.00 76.56 203 HIS A C 1
ATOM 1574 O O . HIS A 1 203 ? -16.434 -2.032 20.387 1.00 76.56 203 HIS A O 1
ATOM 1580 N N . SER A 1 204 ? -15.336 -3.857 19.677 1.00 77.00 204 SER A N 1
ATOM 1581 C CA . SER A 1 204 ? -14.084 -3.559 20.377 1.00 77.00 204 SER A CA 1
ATOM 1582 C C . SER A 1 204 ? -13.527 -2.192 19.950 1.00 77.00 204 SER A C 1
ATOM 1584 O O . SER A 1 204 ? -13.583 -1.832 18.775 1.00 77.00 204 SER A O 1
ATOM 1586 N N . VAL A 1 205 ? -12.885 -1.458 20.867 1.00 74.12 205 VAL A N 1
ATOM 1587 C CA . VAL A 1 205 ? -12.134 -0.231 20.520 1.00 74.12 205 VAL A CA 1
ATOM 1588 C C . VAL A 1 205 ? -10.972 -0.494 19.548 1.00 74.12 205 VAL A C 1
ATOM 1590 O O . VAL A 1 205 ? -10.472 0.432 18.920 1.00 74.12 205 VAL A O 1
ATOM 1593 N N . PHE A 1 206 ? -10.564 -1.757 19.395 1.00 76.19 206 PHE A N 1
ATOM 1594 C CA . PHE A 1 206 ? -9.558 -2.211 18.433 1.00 76.19 206 PHE A CA 1
ATOM 1595 C C . PHE A 1 206 ? -10.167 -2.821 17.166 1.00 76.19 206 PHE A C 1
ATOM 1597 O O . PHE A 1 206 ? -9.430 -3.257 16.288 1.00 76.19 206 PHE A O 1
ATOM 1604 N N . TYR A 1 207 ? -11.498 -2.848 17.038 1.00 81.19 207 TYR A N 1
ATOM 1605 C CA . TYR A 1 207 ? -12.171 -3.531 15.934 1.00 81.19 207 TYR A CA 1
ATOM 1606 C C . TYR A 1 207 ? -11.727 -3.002 14.566 1.00 81.19 207 TYR A C 1
ATOM 1608 O O . TYR A 1 207 ? -11.497 -3.787 13.660 1.00 81.19 207 TYR A O 1
ATOM 1616 N N . ILE A 1 208 ? -11.478 -1.696 14.421 1.00 75.25 208 ILE A N 1
ATOM 1617 C CA . ILE A 1 208 ? -10.960 -1.122 13.165 1.00 75.25 208 ILE A CA 1
ATOM 1618 C C . ILE A 1 208 ? -9.604 -1.716 12.756 1.00 75.25 208 ILE A C 1
ATOM 1620 O O . ILE A 1 208 ? -9.360 -1.897 11.567 1.00 75.25 208 ILE A O 1
ATOM 1624 N N . SER A 1 209 ? -8.745 -2.095 13.698 1.00 72.38 209 SER A N 1
ATOM 1625 C CA . SER A 1 209 ? -7.472 -2.748 13.373 1.00 72.38 209 SER A CA 1
ATOM 1626 C C . SER A 1 209 ? -7.653 -4.214 12.967 1.00 72.38 209 SER A C 1
ATOM 1628 O O . SER A 1 209 ? -6.903 -4.720 12.134 1.00 72.38 209 SER A O 1
ATOM 1630 N N . ASP A 1 210 ? -8.682 -4.875 13.503 1.00 74.44 210 ASP A N 1
ATOM 1631 C CA . ASP A 1 210 ? -8.855 -6.327 13.411 1.00 74.44 210 ASP A CA 1
ATOM 1632 C C . ASP A 1 210 ? -10.056 -6.768 12.553 1.00 74.44 210 ASP A C 1
ATOM 1634 O O . ASP A 1 210 ? -10.250 -7.964 12.377 1.00 74.44 210 ASP A O 1
ATOM 1638 N N . HIS A 1 211 ? -10.832 -5.852 11.955 1.00 81.25 211 HIS A N 1
ATOM 1639 C CA . HIS A 1 211 ? -12.068 -6.159 11.203 1.00 81.25 211 HIS A CA 1
ATOM 1640 C C . HIS A 1 211 ? -11.846 -6.894 9.867 1.00 81.25 211 HIS A C 1
ATOM 1642 O O . HIS A 1 211 ? -12.803 -7.304 9.206 1.00 81.25 211 HIS A O 1
ATOM 1648 N N . ARG A 1 212 ? -10.590 -7.058 9.424 1.00 76.25 212 ARG A N 1
ATOM 1649 C CA . ARG A 1 212 ? -10.246 -7.656 8.120 1.00 76.25 212 ARG A CA 1
ATOM 1650 C C . ARG A 1 212 ? -10.812 -9.073 7.908 1.00 76.25 212 ARG A C 1
ATOM 1652 O O . ARG A 1 212 ? -11.251 -9.349 6.790 1.00 76.25 212 ARG A O 1
ATOM 1659 N N . PRO A 1 213 ? -10.764 -10.005 8.881 1.00 76.88 213 PRO A N 1
ATOM 1660 C CA . PRO A 1 213 ? -11.331 -11.341 8.717 1.00 76.88 213 PRO A CA 1
ATOM 1661 C C . PRO A 1 213 ? -12.851 -11.309 8.546 1.00 76.88 213 PRO A C 1
ATOM 1663 O O . PRO A 1 213 ? -13.370 -12.068 7.730 1.00 76.88 213 PRO A O 1
ATOM 1666 N N . ASP A 1 214 ? -13.532 -10.411 9.259 1.00 74.44 214 ASP A N 1
ATOM 1667 C CA . ASP A 1 214 ? -14.991 -10.294 9.243 1.00 74.44 214 ASP A CA 1
ATOM 1668 C C . ASP A 1 214 ? -15.474 -9.685 7.919 1.00 74.44 214 ASP A C 1
ATOM 1670 O O . ASP A 1 214 ? -16.312 -10.278 7.240 1.00 74.44 214 ASP A O 1
ATOM 1674 N N . ALA A 1 215 ? -14.819 -8.617 7.447 1.00 71.75 215 ALA A N 1
ATOM 1675 C CA . ALA A 1 215 ? -15.107 -7.992 6.150 1.00 71.75 215 ALA A CA 1
ATOM 1676 C C . ALA A 1 215 ? -14.894 -8.927 4.941 1.00 71.75 215 ALA A C 1
ATOM 1678 O O . ALA A 1 215 ? -15.516 -8.752 3.898 1.00 71.75 215 ALA A O 1
ATOM 1679 N N . LYS A 1 216 ? -14.014 -9.933 5.050 1.00 70.56 216 LYS A N 1
ATOM 1680 C CA . LYS A 1 216 ? -13.816 -10.943 3.991 1.00 70.56 216 LYS A CA 1
ATOM 1681 C C . LYS A 1 216 ? -14.910 -12.007 3.951 1.00 70.56 216 LYS A C 1
ATOM 1683 O O . LYS A 1 216 ? -14.994 -12.737 2.964 1.00 70.56 216 LYS A O 1
ATOM 1688 N N . LYS A 1 217 ? -15.648 -12.174 5.046 1.00 68.38 217 LYS A N 1
ATOM 1689 C CA . LYS A 1 217 ? -16.559 -13.299 5.249 1.00 68.38 217 LYS A CA 1
ATOM 1690 C C . LYS A 1 217 ? -17.984 -12.948 4.835 1.00 68.38 217 LYS A C 1
ATOM 1692 O O . LYS A 1 217 ? -18.641 -13.802 4.248 1.00 68.38 217 LYS A O 1
ATOM 1697 N N . ASP A 1 218 ? -18.423 -11.725 5.128 1.00 61.78 218 ASP A N 1
ATOM 1698 C CA . ASP A 1 218 ? -19.741 -11.205 4.759 1.00 61.78 218 ASP A CA 1
ATOM 1699 C C . ASP A 1 218 ? -19.729 -9.664 4.836 1.00 61.78 218 ASP A C 1
ATOM 1701 O O . ASP A 1 218 ? -19.605 -9.096 5.920 1.00 61.78 218 ASP A O 1
ATOM 1705 N N . ASP A 1 219 ? -19.814 -8.972 3.698 1.00 61.38 219 ASP A N 1
ATOM 1706 C CA . ASP A 1 219 ? -19.830 -7.501 3.636 1.00 61.38 219 ASP A CA 1
ATOM 1707 C C . ASP A 1 219 ? -21.210 -6.902 3.971 1.00 61.38 219 ASP A C 1
ATOM 1709 O O . ASP A 1 219 ? -21.325 -5.706 4.260 1.00 61.38 219 ASP A O 1
ATOM 1713 N N . VAL A 1 220 ? -22.261 -7.731 3.994 1.00 59.47 220 VAL A N 1
ATOM 1714 C CA . VAL A 1 220 ? -23.654 -7.291 4.144 1.00 59.47 220 VAL A CA 1
ATOM 1715 C C . VAL A 1 220 ? -23.990 -6.906 5.590 1.00 59.47 220 VAL A C 1
ATOM 1717 O O . VAL A 1 220 ? -24.785 -5.990 5.802 1.00 59.47 220 VAL A O 1
ATOM 1720 N N . ASP A 1 221 ? -23.362 -7.534 6.592 1.00 74.69 221 ASP A N 1
ATOM 1721 C CA . ASP A 1 221 ? -23.635 -7.260 8.016 1.00 74.69 221 ASP A CA 1
ATOM 1722 C C . ASP A 1 221 ? -23.193 -5.848 8.432 1.00 74.69 221 ASP A C 1
ATOM 1724 O O . ASP A 1 221 ? -23.898 -5.149 9.158 1.00 74.69 221 ASP A O 1
ATOM 1728 N N . CYS A 1 222 ? -22.068 -5.363 7.899 1.00 77.12 222 CYS A N 1
ATOM 1729 C CA . CYS A 1 222 ? -21.587 -4.013 8.190 1.00 77.12 222 CYS A CA 1
ATOM 1730 C C . CYS A 1 222 ? -22.535 -2.943 7.633 1.00 77.12 222 CYS A C 1
ATOM 1732 O O . CYS A 1 222 ? -22.748 -1.913 8.275 1.00 77.12 222 CYS A O 1
ATOM 1734 N N . MET A 1 223 ? -23.134 -3.203 6.466 1.00 76.12 223 MET A N 1
ATOM 1735 C CA . MET A 1 223 ? -24.038 -2.274 5.780 1.00 76.12 223 MET A CA 1
ATOM 1736 C C . MET A 1 223 ? -25.414 -2.141 6.451 1.00 76.12 223 MET A C 1
ATOM 1738 O O . MET A 1 223 ? -26.183 -1.241 6.108 1.00 76.12 223 MET A O 1
ATOM 1742 N N . VAL A 1 224 ? -25.716 -2.988 7.446 1.00 76.50 224 VAL A N 1
ATOM 1743 C CA . VAL A 1 224 ? -26.906 -2.858 8.306 1.00 76.50 224 VAL A CA 1
ATOM 1744 C C . VAL A 1 224 ? -26.885 -1.529 9.070 1.00 76.50 224 VAL A C 1
ATOM 1746 O O . VAL A 1 224 ? -27.935 -0.914 9.262 1.00 76.50 224 VAL A O 1
ATOM 1749 N N . CYS A 1 225 ? -25.692 -1.066 9.461 1.00 73.69 225 CYS A N 1
ATOM 1750 C CA . CYS A 1 225 ? -25.501 0.162 10.236 1.00 73.69 225 CYS A CA 1
ATOM 1751 C C . CYS A 1 225 ? -24.573 1.177 9.544 1.00 73.69 225 CYS A C 1
ATOM 1753 O O . CYS A 1 225 ? -24.834 2.380 9.594 1.00 73.69 225 CYS A O 1
ATOM 1755 N N . HIS A 1 226 ? -23.499 0.729 8.889 1.00 78.31 226 HIS A N 1
ATOM 1756 C CA . HIS A 1 226 ? -22.522 1.598 8.234 1.00 78.31 226 HIS A CA 1
ATOM 1757 C C . HIS A 1 226 ? -22.897 1.853 6.773 1.00 78.31 226 HIS A C 1
ATOM 1759 O O . HIS A 1 226 ? -23.262 0.949 6.036 1.00 78.31 226 HIS A O 1
ATOM 1765 N N . ARG A 1 227 ? -22.797 3.104 6.326 1.00 76.81 227 ARG A N 1
ATOM 1766 C CA . ARG A 1 227 ? -23.011 3.475 4.916 1.00 76.81 227 ARG A CA 1
ATOM 1767 C C . ARG A 1 227 ? -21.706 3.315 4.136 1.00 76.81 227 ARG A C 1
ATOM 1769 O O . ARG A 1 227 ? -20.643 3.433 4.730 1.00 76.81 227 ARG A O 1
ATOM 1776 N N . GLU A 1 228 ? -21.770 3.176 2.811 1.00 69.50 228 GLU A N 1
ATOM 1777 C CA . GLU A 1 228 ? -20.575 3.084 1.941 1.00 69.50 228 GLU A CA 1
ATOM 1778 C C . GLU A 1 228 ? -19.537 4.190 2.205 1.00 69.50 228 GLU A C 1
ATOM 1780 O O . GLU A 1 228 ? -18.334 3.934 2.191 1.00 69.50 228 GLU A O 1
ATOM 1785 N N . VAL A 1 229 ? -20.003 5.402 2.534 1.00 68.56 229 VAL A N 1
ATOM 1786 C CA . VAL A 1 229 ? -19.141 6.547 2.873 1.00 68.56 229 VAL A CA 1
ATOM 1787 C C . VAL A 1 229 ? -18.199 6.233 4.045 1.00 68.56 229 VAL A C 1
ATOM 1789 O O . VAL A 1 229 ? -17.019 6.559 3.980 1.00 68.56 229 VAL A O 1
ATOM 1792 N N . PHE A 1 230 ? -18.680 5.519 5.067 1.00 74.75 230 PHE A N 1
ATOM 1793 C CA . PHE A 1 230 ? -17.874 5.113 6.224 1.00 74.75 230 PHE A CA 1
ATOM 1794 C C . PHE A 1 230 ? -16.696 4.222 5.815 1.00 74.75 230 PHE A C 1
ATOM 1796 O O . PHE A 1 230 ? -15.594 4.354 6.338 1.00 74.75 230 PHE A O 1
ATOM 1803 N N . CYS A 1 231 ? -16.912 3.323 4.853 1.00 72.50 231 CYS A N 1
ATOM 1804 C CA . CYS A 1 231 ? -15.839 2.500 4.314 1.00 72.50 231 CYS A CA 1
ATOM 1805 C C . CYS A 1 231 ? -14.878 3.353 3.487 1.00 72.50 231 CYS A C 1
ATOM 1807 O O . CYS A 1 231 ? -13.671 3.182 3.605 1.00 72.50 231 CYS A O 1
ATOM 1809 N N . SER A 1 232 ? -15.389 4.288 2.682 1.00 67.44 232 SER A N 1
ATOM 1810 C CA . SER A 1 232 ? -14.566 5.127 1.802 1.00 67.44 232 SER A CA 1
ATOM 1811 C C . SER A 1 232 ? -13.616 6.079 2.540 1.00 67.44 232 SER A C 1
ATOM 1813 O O . SER A 1 232 ? -12.564 6.397 1.987 1.00 67.44 232 SER A O 1
ATOM 1815 N N . ASP A 1 233 ? -13.917 6.439 3.795 1.00 65.06 233 ASP A N 1
ATOM 1816 C CA . ASP A 1 233 ? -13.037 7.246 4.657 1.00 65.06 233 ASP A CA 1
ATOM 1817 C C . ASP A 1 233 ? -11.676 6.571 4.921 1.00 65.06 233 ASP A C 1
ATOM 1819 O O . ASP A 1 233 ? -10.702 7.243 5.261 1.00 65.06 233 ASP A O 1
ATOM 1823 N N . CYS A 1 234 ? -11.592 5.243 4.766 1.00 62.53 234 CYS A N 1
ATOM 1824 C CA . CYS A 1 234 ? -10.359 4.467 4.950 1.00 62.53 234 CYS A CA 1
ATOM 1825 C C . CYS A 1 234 ? -10.011 3.545 3.758 1.00 62.53 234 CYS A C 1
ATOM 1827 O O . CYS A 1 234 ? -8.834 3.338 3.473 1.00 62.53 234 CYS A O 1
ATOM 1829 N N . HIS A 1 235 ? -11.005 2.993 3.049 1.00 65.88 235 HIS A N 1
ATOM 1830 C CA . HIS A 1 235 ? -10.878 1.960 2.000 1.00 65.88 235 HIS A CA 1
ATOM 1831 C C . HIS A 1 235 ? -11.091 2.465 0.561 1.00 65.88 235 HIS A C 1
ATOM 1833 O O . HIS A 1 235 ? -11.291 1.663 -0.344 1.00 65.88 235 HIS A O 1
ATOM 1839 N N . HIS A 1 236 ? -11.030 3.777 0.329 1.00 61.53 236 HIS A N 1
ATOM 1840 C CA . HIS A 1 236 ? -10.810 4.430 -0.978 1.00 61.53 236 HIS A CA 1
ATOM 1841 C C . HIS A 1 236 ? -11.457 3.783 -2.223 1.00 61.53 236 HIS A C 1
ATOM 1843 O O . HIS A 1 236 ? -10.843 3.689 -3.291 1.00 61.53 236 HIS A O 1
ATOM 1849 N N . VAL A 1 237 ? -12.726 3.397 -2.117 1.00 53.41 237 VAL A N 1
ATOM 1850 C CA . VAL A 1 237 ? -13.589 3.113 -3.267 1.00 53.41 237 VAL A CA 1
ATOM 1851 C C . VAL A 1 237 ? -14.017 4.461 -3.861 1.00 53.41 237 VAL A C 1
ATOM 1853 O O . VAL A 1 237 ? -15.079 4.981 -3.565 1.00 53.41 237 VAL A O 1
ATOM 1856 N N . GLU A 1 238 ? -13.110 5.038 -4.655 1.00 45.81 238 GLU A N 1
ATOM 1857 C CA . GLU A 1 238 ? -13.233 6.281 -5.437 1.00 45.81 238 GLU A CA 1
ATOM 1858 C C . GLU A 1 238 ? -13.172 7.629 -4.663 1.00 45.81 238 GLU A C 1
ATOM 1860 O O . GLU A 1 238 ? -13.990 7.948 -3.811 1.00 45.81 238 GLU A O 1
ATOM 1865 N N . ASN A 1 239 ? -12.220 8.491 -5.064 1.00 44.22 239 ASN A N 1
ATOM 1866 C CA . ASN A 1 239 ? -12.195 9.955 -4.851 1.00 44.22 239 ASN A CA 1
ATOM 1867 C C . ASN A 1 239 ? -11.948 10.554 -3.446 1.00 44.22 239 ASN A C 1
ATOM 1869 O O . ASN A 1 239 ? -12.452 11.641 -3.160 1.00 44.22 239 ASN A O 1
ATOM 1873 N N . VAL A 1 240 ? -11.070 9.981 -2.617 1.00 48.03 240 VAL A N 1
ATOM 1874 C CA . VAL A 1 240 ? -10.499 10.718 -1.464 1.00 48.03 240 VAL A CA 1
ATOM 1875 C C . VAL A 1 240 ? -9.015 11.009 -1.697 1.00 48.03 240 VAL A C 1
ATOM 1877 O O . VAL A 1 240 ? -8.272 10.157 -2.183 1.00 48.03 240 VAL A O 1
ATOM 1880 N N . ALA A 1 241 ? -8.578 12.235 -1.388 1.00 46.34 241 ALA A N 1
ATOM 1881 C CA . ALA A 1 241 ? -7.179 12.642 -1.482 1.00 46.34 241 ALA A CA 1
ATOM 1882 C C . ALA A 1 241 ? -6.340 11.898 -0.428 1.00 46.34 241 ALA A C 1
ATOM 1884 O O . ALA A 1 241 ? -6.465 12.145 0.770 1.00 46.34 241 ALA A O 1
ATOM 1885 N N . ILE A 1 242 ? -5.488 10.982 -0.883 1.00 53.03 242 ILE A N 1
ATOM 1886 C CA . ILE A 1 242 ? -4.634 10.158 -0.023 1.00 53.03 242 ILE A CA 1
ATOM 1887 C C . ILE A 1 242 ? -3.399 10.970 0.398 1.00 53.03 242 ILE A C 1
ATOM 1889 O O . ILE A 1 242 ? -2.672 11.489 -0.450 1.00 53.03 242 ILE A O 1
ATOM 1893 N N . THR A 1 243 ? -3.141 11.064 1.706 1.00 56.62 243 THR A N 1
ATOM 1894 C CA . THR A 1 243 ? -1.947 11.706 2.288 1.00 56.62 243 THR A CA 1
ATOM 1895 C C . THR A 1 243 ? -1.096 10.681 3.051 1.00 56.62 243 THR A C 1
ATOM 1897 O O . THR A 1 243 ? -1.581 9.622 3.449 1.00 56.62 243 THR A O 1
ATOM 1900 N N . MET A 1 244 ? 0.188 10.988 3.290 1.00 57.88 244 MET A N 1
ATOM 1901 C CA . MET A 1 244 ? 1.069 10.125 4.099 1.00 57.88 244 MET A CA 1
ATOM 1902 C C . MET A 1 244 ? 0.555 9.886 5.519 1.00 57.88 244 MET A C 1
ATOM 1904 O O . MET A 1 244 ? 0.781 8.816 6.080 1.00 57.88 244 MET A O 1
ATOM 1908 N N . GLU A 1 245 ? -0.110 10.884 6.092 1.00 60.00 245 GLU A N 1
ATOM 1909 C CA . GLU A 1 245 ? -0.612 10.848 7.463 1.00 60.00 245 GLU A CA 1
ATOM 1910 C C . GLU A 1 245 ? -1.688 9.766 7.629 1.00 60.00 245 GLU A C 1
ATOM 1912 O O . GLU A 1 245 ? -1.651 8.998 8.591 1.00 60.00 245 GLU A O 1
ATOM 1917 N N . ASN A 1 246 ? -2.555 9.606 6.624 1.00 61.22 246 ASN A N 1
ATOM 1918 C CA . ASN A 1 246 ? -3.612 8.598 6.626 1.00 61.22 246 ASN A CA 1
ATOM 1919 C C . ASN A 1 246 ? -3.039 7.175 6.529 1.00 61.22 246 ASN A C 1
ATOM 1921 O O . ASN A 1 246 ? -3.470 6.283 7.257 1.00 61.22 246 ASN A O 1
ATOM 1925 N N . CYS A 1 247 ? -2.027 6.953 5.686 1.00 64.50 247 CYS A N 1
ATOM 1926 C CA . CYS A 1 247 ? -1.455 5.619 5.466 1.00 64.50 247 CYS A CA 1
ATOM 1927 C C . CYS A 1 247 ? -0.557 5.145 6.618 1.00 64.50 247 CYS A C 1
ATOM 1929 O O . CYS A 1 247 ? -0.589 3.969 6.979 1.00 64.50 247 CYS A O 1
ATOM 1931 N N . ALA A 1 248 ? 0.226 6.048 7.218 1.00 64.88 248 ALA A N 1
ATOM 1932 C CA . ALA A 1 248 ? 1.155 5.731 8.308 1.00 64.88 248 ALA A CA 1
ATOM 1933 C C . ALA A 1 248 ? 0.459 5.243 9.594 1.00 64.88 248 ALA A C 1
ATOM 1935 O O . ALA A 1 248 ? 1.109 4.648 10.462 1.00 64.88 248 ALA A O 1
ATOM 1936 N N . SER A 1 249 ? -0.851 5.488 9.710 1.00 64.06 249 SER A N 1
ATOM 1937 C CA . SER A 1 249 ? -1.693 4.997 10.804 1.00 64.06 249 SER A CA 1
ATOM 1938 C C . SER A 1 249 ? -1.839 3.468 10.802 1.00 64.06 249 SER A C 1
ATOM 1940 O O . SER A 1 249 ? -1.907 2.867 11.872 1.00 64.06 249 SER A O 1
ATOM 1942 N N . CYS A 1 250 ? -1.810 2.840 9.619 1.00 59.03 250 CYS A N 1
ATOM 1943 C CA . CYS A 1 250 ? -2.015 1.398 9.436 1.00 59.03 250 CYS A CA 1
ATOM 1944 C C . CYS A 1 250 ? -0.770 0.685 8.876 1.00 59.03 250 CYS A C 1
ATOM 1946 O O . CYS A 1 250 ? -0.475 -0.443 9.262 1.00 59.03 250 CYS A O 1
ATOM 1948 N N . HIS A 1 251 ? -0.001 1.353 8.013 1.00 67.00 251 HIS A N 1
ATOM 1949 C CA . HIS A 1 251 ? 1.217 0.830 7.392 1.00 67.00 251 HIS A CA 1
ATOM 1950 C C . HIS A 1 251 ? 2.457 1.428 8.055 1.00 67.00 251 HIS A C 1
ATOM 1952 O O . HIS A 1 251 ? 2.930 2.510 7.695 1.00 67.00 251 HIS A O 1
ATOM 1958 N N . SER A 1 252 ? 3.000 0.716 9.042 1.00 63.56 252 SER A N 1
ATOM 1959 C CA . SER A 1 252 ? 4.176 1.154 9.806 1.00 63.56 252 SER A CA 1
ATOM 1960 C C . SER A 1 252 ? 5.409 1.420 8.931 1.00 63.56 252 SER A C 1
ATOM 1962 O O . SER A 1 252 ? 6.191 2.327 9.213 1.00 63.56 252 SER A O 1
ATOM 1964 N N . GLU A 1 253 ? 5.530 0.679 7.834 1.00 61.06 253 GLU A N 1
ATOM 1965 C CA . GLU A 1 253 ? 6.550 0.775 6.796 1.00 61.06 253 GLU A CA 1
ATOM 1966 C C . GLU A 1 253 ? 6.466 2.073 5.978 1.00 61.06 253 GLU A C 1
ATOM 1968 O O . GLU A 1 253 ? 7.469 2.512 5.421 1.00 61.06 253 GLU A O 1
ATOM 1973 N N . LEU A 1 254 ? 5.305 2.737 5.954 1.00 64.00 254 LEU A N 1
ATOM 1974 C CA . LEU A 1 254 ? 5.103 4.013 5.262 1.00 64.00 254 LEU A CA 1
ATOM 1975 C C . LEU A 1 254 ? 5.351 5.233 6.161 1.00 64.00 254 LEU A C 1
ATOM 1977 O O . LEU A 1 254 ? 5.317 6.359 5.666 1.00 64.00 254 LEU A O 1
ATOM 1981 N N . LYS A 1 255 ? 5.666 5.047 7.454 1.00 65.38 255 LYS A N 1
ATOM 1982 C CA . LYS A 1 255 ? 5.924 6.153 8.402 1.00 65.38 255 LYS A CA 1
ATOM 1983 C C . LYS A 1 255 ? 7.071 7.064 7.976 1.00 65.38 255 LYS A C 1
ATOM 1985 O O . LYS A 1 255 ? 7.014 8.267 8.202 1.00 65.38 255 LYS A O 1
ATOM 1990 N N . THR A 1 256 ? 8.114 6.502 7.372 1.00 69.94 256 THR A N 1
ATOM 1991 C CA . THR A 1 256 ? 9.249 7.284 6.859 1.00 69.94 256 THR A CA 1
ATOM 1992 C C . THR A 1 256 ? 8.970 7.858 5.472 1.00 69.94 256 THR A C 1
ATOM 1994 O O . THR A 1 256 ? 9.693 8.741 5.022 1.00 69.94 256 THR A O 1
ATOM 1997 N N . GLY A 1 257 ? 7.964 7.332 4.762 1.00 70.75 257 GLY A N 1
ATOM 1998 C CA . GLY A 1 257 ? 7.726 7.606 3.346 1.00 70.75 257 GLY A CA 1
ATOM 1999 C C . GLY A 1 257 ? 8.839 7.111 2.415 1.00 70.75 257 GLY A C 1
ATOM 2000 O O . GLY A 1 257 ? 8.763 7.365 1.213 1.00 70.75 257 GLY A O 1
ATOM 2001 N N . VAL A 1 258 ? 9.859 6.416 2.933 1.00 78.81 258 VAL A N 1
ATOM 2002 C CA . VAL A 1 258 ? 11.021 5.935 2.176 1.00 78.81 258 VAL A CA 1
ATOM 2003 C C . VAL A 1 258 ? 10.994 4.415 2.125 1.00 78.81 258 VAL A C 1
ATOM 2005 O O . VAL A 1 258 ? 11.126 3.746 3.147 1.00 78.81 258 VAL A O 1
ATOM 2008 N N . TYR A 1 259 ? 10.872 3.883 0.917 1.00 78.81 259 TYR A N 1
ATOM 2009 C CA . TYR A 1 259 ? 11.091 2.480 0.619 1.00 78.81 259 TYR A CA 1
ATOM 2010 C C . TYR A 1 259 ? 12.547 2.267 0.202 1.00 78.81 259 TYR A C 1
ATOM 2012 O O . TYR A 1 259 ? 13.055 2.977 -0.665 1.00 78.81 259 TYR A O 1
ATOM 2020 N N . THR A 1 260 ? 13.200 1.264 0.785 1.00 80.31 260 THR A N 1
ATOM 2021 C CA . THR A 1 260 ? 14.573 0.885 0.440 1.00 80.31 260 THR A CA 1
ATOM 2022 C C . THR A 1 260 ? 14.642 -0.614 0.193 1.00 80.31 260 THR A C 1
ATOM 2024 O O . THR A 1 260 ? 14.204 -1.415 1.014 1.00 80.31 260 THR A O 1
ATOM 2027 N N . SER A 1 261 ? 15.251 -0.983 -0.924 1.00 81.50 261 SER A N 1
ATOM 2028 C CA . SER A 1 261 ? 15.644 -2.342 -1.288 1.00 81.50 261 SER A CA 1
ATOM 2029 C C . SER A 1 261 ? 17.158 -2.375 -1.553 1.00 81.50 261 SER A C 1
ATOM 2031 O O . SER A 1 261 ? 17.782 -1.312 -1.646 1.00 81.50 261 SER A O 1
ATOM 2033 N N . PRO A 1 262 ? 17.777 -3.557 -1.720 1.00 85.56 262 PRO A N 1
ATOM 2034 C CA . PRO A 1 262 ? 19.200 -3.653 -2.057 1.00 85.56 262 PRO A CA 1
ATOM 2035 C C . PRO A 1 262 ? 19.604 -2.912 -3.343 1.00 85.56 262 PRO A C 1
ATOM 2037 O O . PRO A 1 262 ? 20.767 -2.545 -3.493 1.00 85.56 262 PRO A O 1
ATOM 2040 N N . SER A 1 263 ? 18.664 -2.685 -4.265 1.00 82.19 263 SER A N 1
ATOM 2041 C CA . SER A 1 263 ? 18.920 -2.065 -5.568 1.00 82.19 263 SER A CA 1
ATOM 2042 C C . SER A 1 263 ? 18.246 -0.716 -5.777 1.00 82.19 263 SER A C 1
ATOM 2044 O O . SER A 1 263 ? 18.601 -0.022 -6.724 1.00 82.19 263 SER A O 1
ATOM 2046 N N . PHE A 1 264 ? 17.282 -0.326 -4.945 1.00 86.12 264 PHE A N 1
ATOM 2047 C CA . PHE A 1 264 ? 16.409 0.812 -5.228 1.00 86.12 264 PHE A CA 1
ATOM 2048 C C . PHE A 1 264 ? 15.933 1.520 -3.959 1.00 86.12 264 PHE A C 1
ATOM 2050 O O . PHE A 1 264 ? 15.566 0.870 -2.981 1.00 86.12 264 PHE A O 1
ATOM 2057 N N . ILE A 1 265 ? 15.908 2.850 -4.008 1.00 86.50 265 ILE A N 1
ATOM 2058 C CA . ILE A 1 265 ? 15.384 3.760 -2.990 1.00 86.50 265 ILE A CA 1
ATOM 2059 C C . ILE A 1 265 ? 14.247 4.558 -3.626 1.00 86.50 265 ILE A C 1
ATOM 2061 O O . ILE A 1 265 ? 14.424 5.161 -4.685 1.00 86.50 265 ILE A O 1
ATOM 2065 N N . PHE A 1 266 ? 13.097 4.605 -2.959 1.00 85.12 266 PHE A N 1
ATOM 2066 C CA . PHE A 1 266 ? 11.954 5.402 -3.381 1.00 85.12 266 PHE A CA 1
ATOM 2067 C C . PHE A 1 266 ? 11.392 6.223 -2.230 1.00 85.12 266 PHE A C 1
ATOM 2069 O O . PHE A 1 266 ? 10.950 5.680 -1.220 1.00 85.12 266 PHE A O 1
ATOM 2076 N N . THR A 1 267 ? 11.350 7.538 -2.413 1.00 83.94 267 THR A N 1
ATOM 2077 C CA . THR A 1 267 ? 10.772 8.466 -1.438 1.00 83.94 267 THR A CA 1
ATOM 2078 C C . THR A 1 267 ? 9.428 8.961 -1.950 1.00 83.94 267 THR A C 1
ATOM 2080 O O . THR A 1 267 ? 9.358 9.620 -2.987 1.00 83.94 267 THR A O 1
ATOM 2083 N N . HIS A 1 268 ? 8.355 8.687 -1.216 1.00 80.19 268 HIS A N 1
ATOM 2084 C CA . HIS A 1 268 ? 6.998 9.061 -1.603 1.00 80.19 268 HIS A CA 1
ATOM 2085 C C . HIS A 1 268 ? 6.710 10.558 -1.412 1.00 80.19 268 HIS A C 1
ATOM 2087 O O . HIS A 1 268 ? 5.990 11.141 -2.217 1.00 80.19 268 HIS A O 1
ATOM 2093 N N . GLU A 1 269 ? 7.306 11.215 -0.409 1.00 78.38 269 GLU A N 1
ATOM 2094 C CA . GLU A 1 269 ? 7.070 12.637 -0.098 1.00 78.38 269 GLU A CA 1
ATOM 2095 C C . GLU A 1 269 ? 7.154 13.592 -1.319 1.00 78.38 269 GLU A C 1
ATOM 2097 O O . GLU A 1 269 ? 6.205 14.350 -1.546 1.00 78.38 269 GLU A O 1
ATOM 2102 N N . PRO A 1 270 ? 8.224 13.590 -2.146 1.00 79.25 270 PRO A N 1
ATOM 2103 C CA . PRO A 1 270 ? 8.297 14.466 -3.316 1.00 79.25 270 PRO A CA 1
ATOM 2104 C C . PRO A 1 270 ? 7.257 14.126 -4.391 1.00 79.25 270 PRO A C 1
ATOM 2106 O O . PRO A 1 270 ? 6.835 15.025 -5.117 1.00 79.25 270 PRO A O 1
ATOM 2109 N N . HIS A 1 271 ? 6.824 12.867 -4.487 1.00 80.00 271 HIS A N 1
ATOM 2110 C CA . HIS A 1 271 ? 5.813 12.427 -5.449 1.00 80.00 271 HIS A CA 1
ATOM 2111 C C . HIS A 1 271 ? 4.403 12.826 -4.993 1.00 80.00 271 HIS A C 1
ATOM 2113 O O . HIS A 1 271 ? 3.616 13.323 -5.798 1.00 80.00 271 HIS A O 1
ATOM 2119 N N . PHE A 1 272 ? 4.109 12.737 -3.694 1.00 74.19 272 PHE A N 1
ATOM 2120 C CA . PHE A 1 272 ? 2.846 13.220 -3.132 1.00 74.19 272 PHE A CA 1
ATOM 2121 C C . PHE A 1 272 ? 2.687 14.734 -3.261 1.00 74.19 272 PHE A C 1
ATOM 2123 O O . PHE A 1 272 ? 1.619 15.197 -3.646 1.00 74.19 272 PHE A O 1
ATOM 2130 N N . LYS A 1 273 ? 3.761 15.520 -3.080 1.00 75.06 273 LYS A N 1
ATOM 2131 C CA . LYS A 1 273 ? 3.740 16.979 -3.333 1.00 75.06 273 LYS A CA 1
ATOM 2132 C C . LYS A 1 273 ? 3.386 17.352 -4.781 1.00 75.06 273 LYS A C 1
ATOM 2134 O O . LYS A 1 273 ? 3.109 18.518 -5.058 1.00 75.06 273 LYS A O 1
ATOM 2139 N N . LYS A 1 274 ? 3.435 16.397 -5.714 1.00 75.81 274 LYS A N 1
ATOM 2140 C CA . LYS A 1 274 ? 3.076 16.578 -7.127 1.00 75.81 274 LYS A CA 1
ATOM 2141 C C . LYS A 1 274 ? 1.671 16.074 -7.473 1.00 75.81 274 LYS A C 1
ATOM 2143 O O . LYS A 1 274 ? 1.292 16.192 -8.632 1.00 75.81 274 LYS A O 1
ATOM 2148 N N . ASN A 1 275 ? 0.899 15.587 -6.495 1.00 72.31 275 ASN A N 1
ATOM 2149 C CA . ASN A 1 275 ? -0.463 15.069 -6.672 1.00 72.31 275 ASN A CA 1
ATOM 2150 C C . ASN A 1 275 ? -0.575 13.943 -7.721 1.00 72.31 275 ASN A C 1
ATOM 2152 O O . ASN A 1 275 ? -1.573 13.869 -8.435 1.00 72.31 275 ASN A O 1
ATOM 2156 N N . PHE A 1 276 ? 0.436 13.074 -7.839 1.00 74.31 276 PHE A N 1
ATOM 2157 C CA . PHE A 1 276 ? 0.316 11.874 -8.675 1.00 74.31 276 PHE A CA 1
ATOM 2158 C C . PHE A 1 276 ? -0.746 10.930 -8.107 1.00 74.31 276 PHE A C 1
ATOM 2160 O O . PHE A 1 276 ? -0.770 10.689 -6.897 1.00 74.31 276 PHE A O 1
ATOM 2167 N N . ALA A 1 277 ? -1.599 10.369 -8.969 1.00 71.12 277 ALA A N 1
ATOM 2168 C CA . ALA A 1 277 ? -2.564 9.373 -8.527 1.00 71.12 277 ALA A CA 1
ATOM 2169 C C . ALA A 1 277 ? -1.853 8.046 -8.222 1.00 71.12 277 ALA A C 1
ATOM 2171 O O . ALA A 1 277 ? -0.941 7.620 -8.929 1.00 71.12 277 ALA A O 1
ATOM 2172 N N . CYS A 1 278 ? -2.269 7.362 -7.155 1.00 69.94 278 CYS A N 1
ATOM 2173 C CA . CYS A 1 278 ? -1.585 6.159 -6.674 1.00 69.94 278 CYS A CA 1
ATOM 2174 C C . CYS A 1 278 ? -1.591 5.031 -7.714 1.00 69.94 278 CYS A C 1
ATOM 2176 O O . CYS A 1 278 ? -0.611 4.302 -7.839 1.00 69.94 278 CYS A O 1
ATOM 2178 N N . ASN A 1 279 ? -2.664 4.929 -8.503 1.00 69.81 279 ASN A N 1
ATOM 2179 C CA . ASN A 1 279 ? -2.799 3.947 -9.577 1.00 69.81 279 ASN A CA 1
ATOM 2180 C C . ASN A 1 279 ? -1.874 4.205 -10.783 1.00 69.81 279 ASN A C 1
ATOM 2182 O O . ASN A 1 279 ? -1.743 3.345 -11.654 1.00 69.81 279 ASN A O 1
ATOM 2186 N N . GLU A 1 280 ? -1.202 5.359 -10.835 1.00 74.69 280 GLU A N 1
ATOM 2187 C CA . GLU A 1 280 ? -0.144 5.616 -11.814 1.00 74.69 280 GLU A CA 1
ATOM 2188 C C . GLU A 1 280 ? 1.116 4.787 -11.514 1.00 74.69 280 GLU A C 1
ATOM 2190 O O . GLU A 1 280 ? 1.857 4.459 -12.442 1.00 74.69 280 GLU A O 1
ATOM 2195 N N . CYS A 1 281 ? 1.315 4.386 -10.249 1.00 74.62 281 CYS A N 1
ATOM 2196 C CA . CYS A 1 281 ? 2.460 3.591 -9.786 1.00 74.62 281 CYS A CA 1
ATOM 2197 C C . CYS A 1 281 ? 2.071 2.229 -9.176 1.00 74.62 281 CYS A C 1
ATOM 2199 O O . CYS A 1 281 ? 2.864 1.294 -9.208 1.00 74.62 281 CYS A O 1
ATOM 2201 N N . HIS A 1 282 ? 0.865 2.069 -8.633 1.00 72.81 282 HIS A N 1
ATOM 2202 C CA . HIS A 1 282 ? 0.394 0.825 -8.017 1.00 72.81 282 HIS A CA 1
ATOM 2203 C C . HIS A 1 282 ? -0.719 0.205 -8.871 1.00 72.81 282 HIS A C 1
ATOM 2205 O O . HIS A 1 282 ? -1.740 0.836 -9.118 1.00 72.81 282 HIS A O 1
ATOM 2211 N N . LYS A 1 283 ? -0.536 -1.036 -9.339 1.00 59.84 283 LYS A N 1
ATOM 2212 C CA . LYS A 1 283 ? -1.510 -1.731 -10.209 1.00 59.84 283 LYS A CA 1
ATOM 2213 C C . LYS A 1 283 ? -2.383 -2.778 -9.493 1.00 59.84 283 LYS A C 1
ATOM 2215 O O . LYS A 1 283 ? -3.208 -3.408 -10.151 1.00 59.84 283 LYS A O 1
ATOM 2220 N N . GLY A 1 284 ? -2.209 -2.972 -8.182 1.00 55.50 284 GLY A N 1
ATOM 2221 C CA . GLY A 1 284 ? -2.935 -3.961 -7.370 1.00 55.50 284 GLY A CA 1
ATOM 2222 C C . GLY A 1 284 ? -4.100 -3.371 -6.565 1.00 55.50 284 GLY A C 1
ATOM 2223 O O . GLY A 1 284 ? -4.165 -2.162 -6.358 1.00 55.50 284 GLY A O 1
ATOM 2224 N N . LYS A 1 285 ? -5.011 -4.238 -6.093 1.00 48.50 285 LYS A N 1
ATOM 2225 C CA . LYS A 1 285 ? -6.087 -3.869 -5.145 1.00 48.50 285 LYS A CA 1
ATOM 2226 C C . LYS A 1 285 ? -5.549 -3.519 -3.750 1.00 48.50 285 LYS A C 1
ATOM 2228 O O . LYS A 1 285 ? -6.196 -2.762 -3.040 1.00 48.50 285 LYS A O 1
ATOM 2233 N N . ASP A 1 286 ? -4.353 -4.009 -3.421 1.00 50.88 286 ASP A N 1
ATOM 2234 C CA . ASP A 1 286 ? -3.651 -3.747 -2.167 1.00 50.88 286 ASP A CA 1
ATOM 2235 C C . ASP A 1 286 ? -2.295 -3.082 -2.473 1.00 50.88 286 ASP A C 1
ATOM 2237 O O . ASP A 1 286 ? -1.540 -3.543 -3.332 1.00 50.88 286 ASP A O 1
ATOM 2241 N N . ALA A 1 287 ? -1.956 -2.006 -1.754 1.00 54.22 287 ALA A N 1
ATOM 2242 C CA . ALA A 1 287 ? -0.716 -1.235 -1.931 1.00 54.22 287 ALA A CA 1
ATOM 2243 C C . ALA A 1 287 ? 0.576 -1.990 -1.529 1.00 54.22 287 ALA A C 1
ATOM 2245 O O . ALA A 1 287 ? 1.667 -1.425 -1.589 1.00 54.22 287 ALA A O 1
ATOM 2246 N N . THR A 1 288 ? 0.463 -3.254 -1.111 1.00 49.66 288 THR A N 1
ATOM 2247 C CA . THR A 1 288 ? 1.546 -4.069 -0.538 1.00 49.66 288 THR A CA 1
ATOM 2248 C C . THR A 1 288 ? 2.232 -4.998 -1.539 1.00 49.66 288 THR A C 1
ATOM 2250 O O . THR A 1 288 ? 3.319 -5.499 -1.250 1.00 49.66 288 THR A O 1
ATOM 2253 N N . GLU A 1 289 ? 1.667 -5.210 -2.730 1.00 50.72 289 GLU A N 1
ATOM 2254 C CA . GLU A 1 289 ? 2.379 -5.898 -3.810 1.00 50.72 289 GLU A CA 1
ATOM 2255 C C . GLU A 1 289 ? 3.353 -4.920 -4.475 1.00 50.72 289 GLU A C 1
ATOM 2257 O O . GLU A 1 289 ? 3.013 -4.180 -5.402 1.00 50.72 289 GLU A O 1
ATOM 2262 N N . VAL A 1 290 ? 4.589 -4.894 -3.968 1.00 51.88 290 VAL A N 1
ATOM 2263 C CA . VAL A 1 290 ? 5.692 -4.156 -4.591 1.00 51.88 290 VAL A CA 1
ATOM 2264 C C . VAL A 1 290 ? 6.038 -4.851 -5.904 1.00 51.88 290 VAL A C 1
ATOM 2266 O O . VAL A 1 290 ? 6.829 -5.790 -5.949 1.00 51.88 290 VAL A O 1
ATOM 2269 N N . GLN A 1 291 ? 5.418 -4.408 -6.991 1.00 56.56 291 GLN A N 1
ATOM 2270 C CA . GLN A 1 291 ? 5.855 -4.792 -8.321 1.00 56.56 291 GLN A CA 1
ATOM 2271 C C . GLN A 1 291 ? 7.169 -4.057 -8.598 1.00 56.56 291 GLN A C 1
ATOM 2273 O O . GLN A 1 291 ? 7.203 -2.828 -8.570 1.00 56.56 291 GLN A O 1
ATOM 2278 N N . GLU A 1 292 ? 8.263 -4.784 -8.827 1.00 58.00 292 GLU A N 1
ATOM 2279 C CA . GLU A 1 292 ? 9.526 -4.158 -9.222 1.00 58.00 292 GLU A CA 1
ATOM 2280 C C . GLU A 1 292 ? 9.330 -3.445 -10.564 1.00 58.00 292 GLU A C 1
ATOM 2282 O O . GLU A 1 292 ? 9.170 -4.071 -11.617 1.00 58.00 292 GLU A O 1
ATOM 2287 N N . TRP A 1 293 ? 9.304 -2.114 -10.527 1.00 71.00 293 TRP A N 1
ATOM 2288 C CA . TRP A 1 293 ? 9.205 -1.305 -11.729 1.00 71.00 293 TRP A CA 1
ATOM 2289 C C . TRP A 1 293 ? 10.584 -1.207 -12.390 1.00 71.00 293 TRP A C 1
ATOM 2291 O O . TRP A 1 293 ? 11.548 -0.788 -11.744 1.00 71.00 293 TRP A O 1
ATOM 2301 N N . PRO A 1 294 ? 10.704 -1.541 -13.686 1.00 80.06 294 PRO A N 1
ATOM 2302 C CA . PRO A 1 294 ? 11.915 -1.263 -14.444 1.00 80.06 294 PRO A CA 1
ATOM 2303 C C . PRO A 1 294 ? 12.277 0.220 -14.344 1.00 80.06 294 PRO A C 1
ATOM 2305 O O . PRO A 1 294 ? 11.397 1.067 -14.499 1.00 80.06 294 PRO A O 1
ATOM 2308 N N . MET A 1 295 ? 13.561 0.562 -14.197 1.00 84.00 295 MET A N 1
ATOM 2309 C CA . MET A 1 295 ? 13.984 1.969 -14.094 1.00 84.00 295 MET A CA 1
ATOM 2310 C C . MET A 1 295 ? 13.468 2.811 -15.281 1.00 84.00 295 MET A C 1
ATOM 2312 O O . MET A 1 295 ? 13.082 3.958 -15.088 1.00 84.00 295 MET A O 1
ATOM 2316 N N . HIS A 1 296 ? 13.331 2.238 -16.485 1.00 83.81 296 HIS A N 1
ATOM 2317 C CA . HIS A 1 296 ? 12.726 2.909 -17.653 1.00 83.81 296 HIS A CA 1
ATOM 2318 C C . HIS A 1 296 ? 11.344 3.507 -17.410 1.00 83.81 296 HIS A C 1
ATOM 2320 O O . HIS A 1 296 ? 10.996 4.518 -18.014 1.00 83.81 296 HIS A O 1
ATOM 2326 N N . SER A 1 297 ? 10.544 2.880 -16.551 1.00 83.19 297 SER A N 1
ATOM 2327 C CA . SER A 1 297 ? 9.198 3.342 -16.238 1.00 83.19 297 SER A CA 1
ATOM 2328 C C . SER A 1 297 ? 9.225 4.680 -15.503 1.00 83.19 297 SER A C 1
ATOM 2330 O O . SER A 1 297 ? 8.413 5.557 -15.801 1.00 83.19 297 SER A O 1
ATOM 2332 N N . CYS A 1 298 ? 10.220 4.886 -14.635 1.00 84.25 298 CYS A N 1
ATOM 2333 C CA . CYS A 1 298 ? 10.446 6.156 -13.949 1.00 84.25 298 CYS A CA 1
ATOM 2334 C C . CYS A 1 298 ? 10.847 7.270 -14.923 1.00 84.25 298 CYS A C 1
ATOM 2336 O O . CYS A 1 298 ? 10.507 8.424 -14.692 1.00 84.25 298 CYS A O 1
ATOM 2338 N N . TYR A 1 299 ? 11.514 6.935 -16.032 1.00 84.12 299 TYR A N 1
ATOM 2339 C CA . TYR A 1 299 ? 11.932 7.874 -17.085 1.00 84.12 299 TYR A CA 1
ATOM 2340 C C . TYR A 1 299 ? 10.907 7.996 -18.227 1.00 84.12 299 TYR A C 1
ATOM 2342 O O . TYR A 1 299 ? 11.217 8.500 -19.308 1.00 84.12 299 TYR A O 1
ATOM 2350 N N . SER A 1 300 ? 9.665 7.550 -18.006 1.00 81.62 300 SER A N 1
ATOM 2351 C CA . SER A 1 300 ? 8.587 7.734 -18.978 1.00 81.62 300 SER A CA 1
ATOM 2352 C C . SER A 1 300 ? 8.307 9.221 -19.239 1.00 81.62 300 SER A C 1
ATOM 2354 O O . SER A 1 300 ? 8.597 10.087 -18.414 1.00 81.62 300 SER A O 1
ATOM 2356 N N . LYS A 1 301 ? 7.665 9.528 -20.376 1.00 79.81 301 LYS A N 1
ATOM 2357 C CA . LYS A 1 301 ? 7.358 10.907 -20.815 1.00 79.81 301 LYS A CA 1
ATOM 2358 C C . LYS A 1 301 ? 6.614 11.768 -19.781 1.00 79.81 301 LYS A C 1
ATOM 2360 O O . LYS A 1 301 ? 6.654 12.990 -19.896 1.00 79.81 301 LYS A O 1
ATOM 2365 N N . LYS A 1 302 ? 5.899 11.149 -18.834 1.00 78.31 302 LYS A N 1
ATOM 2366 C CA . LYS A 1 302 ? 5.121 11.831 -17.786 1.00 78.31 302 LYS A CA 1
ATOM 2367 C C . LYS A 1 302 ? 5.896 12.043 -16.479 1.00 78.31 302 LYS A C 1
ATOM 2369 O O . LYS A 1 302 ? 5.452 12.831 -15.652 1.00 78.31 302 LYS A O 1
ATOM 2374 N N . CYS A 1 303 ? 7.016 11.349 -16.298 1.00 85.25 303 CYS A N 1
ATOM 2375 C CA . CYS A 1 303 ? 7.773 11.304 -15.050 1.00 85.25 303 CYS A CA 1
ATOM 2376 C C . CYS A 1 303 ? 9.164 11.918 -15.272 1.00 85.25 303 CYS A C 1
ATOM 2378 O O . CYS A 1 303 ? 9.249 13.054 -15.725 1.00 85.25 303 CYS A O 1
ATOM 2380 N N . HIS A 1 304 ? 10.255 11.196 -15.000 1.00 86.12 304 HIS A N 1
ATOM 2381 C CA . HIS A 1 304 ? 11.630 11.702 -15.070 1.00 86.12 304 HIS A CA 1
ATOM 2382 C C . HIS A 1 304 ? 12.210 11.820 -16.493 1.00 86.12 304 HIS A C 1
ATOM 2384 O O . HIS A 1 304 ? 13.378 11.516 -16.729 1.00 86.12 304 HIS A O 1
ATOM 2390 N N . ALA A 1 305 ? 11.407 12.247 -17.470 1.00 78.00 305 ALA A N 1
ATOM 2391 C CA . ALA A 1 305 ? 11.854 12.404 -18.851 1.00 78.00 305 ALA A CA 1
ATOM 2392 C C . ALA A 1 305 ? 12.894 13.526 -18.994 1.00 78.00 305 ALA A C 1
ATOM 2394 O O . ALA A 1 305 ? 12.717 14.622 -18.457 1.00 78.00 305 ALA A O 1
ATOM 2395 N N . MET A 1 306 ? 13.932 13.279 -19.800 1.00 67.88 306 MET A N 1
ATOM 2396 C CA . MET A 1 306 ? 15.084 14.181 -19.947 1.00 67.88 306 MET A CA 1
ATOM 2397 C C . MET A 1 306 ? 14.731 15.587 -20.468 1.00 67.88 306 MET A C 1
ATOM 2399 O O . MET A 1 306 ? 15.454 16.533 -20.181 1.00 67.88 306 MET A O 1
ATOM 2403 N N . GLU A 1 307 ? 13.622 15.748 -21.196 1.00 65.31 307 GLU A N 1
ATOM 2404 C CA . GLU A 1 307 ? 13.249 17.026 -21.826 1.00 65.31 307 GLU A CA 1
ATOM 2405 C C . GLU A 1 307 ? 12.314 17.911 -20.984 1.00 65.31 307 GLU A C 1
ATOM 2407 O O . GLU A 1 307 ? 12.330 19.130 -21.137 1.00 65.31 307 GLU A O 1
ATOM 2412 N N . LYS A 1 308 ? 11.453 17.325 -20.136 1.00 62.03 308 LYS A N 1
ATOM 2413 C CA . LYS A 1 308 ? 10.319 18.048 -19.513 1.00 62.03 308 LYS A CA 1
ATOM 2414 C C . LYS A 1 308 ? 10.315 18.045 -17.990 1.00 62.03 308 LYS A C 1
ATOM 2416 O O . LYS A 1 308 ? 9.803 18.983 -17.387 1.00 62.03 308 LYS A O 1
ATOM 2421 N N . ALA A 1 309 ? 10.859 17.004 -17.375 1.00 65.25 309 ALA A N 1
ATOM 2422 C CA . ALA A 1 309 ? 10.938 16.878 -15.927 1.00 65.25 309 ALA A CA 1
ATOM 2423 C C . ALA A 1 309 ? 12.144 15.994 -15.589 1.00 65.25 309 ALA A C 1
ATOM 2425 O O . ALA A 1 309 ? 11.967 14.871 -15.125 1.00 65.25 309 ALA A O 1
ATOM 2426 N N . PRO A 1 310 ? 13.374 16.457 -15.875 1.00 68.44 310 PRO A N 1
ATOM 2427 C CA . PRO A 1 310 ? 14.558 15.639 -15.676 1.00 68.44 310 PRO A CA 1
ATOM 2428 C C . PRO A 1 310 ? 14.633 15.171 -14.221 1.00 68.44 310 PRO A C 1
ATOM 2430 O O . PRO A 1 310 ? 14.344 15.922 -13.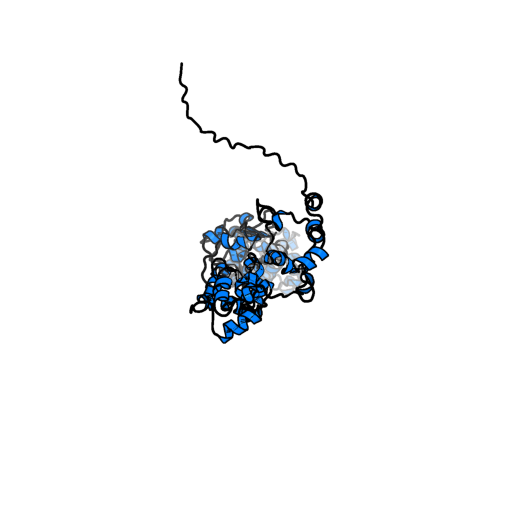285 1.00 68.44 310 PRO A O 1
ATOM 2433 N N . GLY A 1 311 ? 15.001 13.902 -14.035 1.00 71.50 311 GLY A N 1
ATOM 2434 C CA . GLY A 1 311 ? 15.376 13.393 -12.721 1.00 71.50 311 GLY A CA 1
ATOM 2435 C C . GLY A 1 311 ? 16.544 14.176 -12.125 1.00 71.50 311 GLY A C 1
ATOM 2436 O O . GLY A 1 311 ? 17.139 15.047 -12.757 1.00 71.50 311 GLY A O 1
ATOM 2437 N N . THR A 1 312 ? 16.915 13.842 -10.894 1.00 74.31 312 THR A N 1
ATOM 2438 C CA . THR A 1 312 ? 18.006 14.527 -10.178 1.00 74.31 312 THR A CA 1
ATOM 2439 C C . THR A 1 312 ? 19.361 14.428 -10.889 1.00 74.31 312 THR A C 1
ATOM 2441 O O . THR A 1 312 ? 20.282 15.160 -10.531 1.00 74.31 312 THR A O 1
ATOM 2444 N N . GLY A 1 313 ? 19.509 13.500 -11.843 1.00 76.00 313 GLY A N 1
ATOM 2445 C CA . GLY A 1 313 ? 20.776 13.183 -12.506 1.00 76.00 313 GLY A CA 1
ATOM 2446 C C . GLY A 1 313 ? 21.802 12.535 -11.573 1.00 76.00 313 GLY A C 1
ATOM 2447 O O . GLY A 1 313 ? 22.945 12.337 -11.970 1.00 76.00 313 GLY A O 1
ATOM 2448 N N . LYS A 1 314 ? 21.406 12.221 -10.331 1.00 85.38 314 LYS A N 1
ATOM 2449 C CA . LYS A 1 314 ? 22.241 11.591 -9.308 1.00 85.38 314 LYS A CA 1
ATOM 2450 C C . LYS A 1 314 ? 21.751 10.175 -9.077 1.00 85.38 314 LYS A C 1
ATOM 2452 O O . LYS A 1 314 ? 20.624 9.983 -8.620 1.00 85.38 314 LYS A O 1
ATOM 2457 N N . CYS A 1 315 ? 22.599 9.197 -9.369 1.00 86.62 315 CYS A N 1
ATOM 2458 C CA . CYS A 1 315 ? 22.268 7.781 -9.228 1.00 86.62 315 CYS A CA 1
ATOM 2459 C C . CYS A 1 315 ? 21.892 7.448 -7.777 1.00 86.62 315 CYS A C 1
ATOM 2461 O O . CYS A 1 315 ? 20.945 6.709 -7.536 1.00 86.62 315 CYS A O 1
ATOM 2463 N N . GLU A 1 316 ? 22.564 8.082 -6.814 1.00 88.50 316 GLU A N 1
ATOM 2464 C CA . GLU A 1 316 ? 22.388 7.888 -5.371 1.00 88.50 316 GLU A CA 1
ATOM 2465 C C . GLU A 1 316 ? 21.029 8.379 -4.854 1.00 88.50 316 GLU A C 1
ATOM 2467 O O . GLU A 1 316 ? 20.644 8.076 -3.728 1.00 88.50 316 GLU A O 1
ATOM 2472 N N . ALA A 1 317 ? 20.286 9.144 -5.661 1.00 87.44 317 ALA A N 1
ATOM 2473 C CA . ALA A 1 317 ? 18.922 9.535 -5.324 1.00 87.44 317 ALA A CA 1
ATOM 2474 C C . ALA A 1 317 ? 17.928 8.370 -5.464 1.00 87.44 317 ALA A C 1
ATOM 2476 O O . ALA A 1 317 ? 16.864 8.414 -4.857 1.00 87.44 317 ALA A O 1
ATOM 2477 N N . CYS A 1 318 ? 18.257 7.368 -6.286 1.00 86.75 318 CYS A N 1
ATOM 2478 C CA . CYS A 1 318 ? 17.392 6.222 -6.587 1.00 86.75 318 CYS A CA 1
ATOM 2479 C C . CYS A 1 318 ? 18.051 4.879 -6.258 1.00 86.75 318 CYS A C 1
ATOM 2481 O O . CYS A 1 318 ? 17.355 3.881 -6.127 1.00 86.75 318 CYS A O 1
ATOM 2483 N N . HIS A 1 319 ? 19.375 4.827 -6.138 1.00 89.62 319 HIS A N 1
ATOM 2484 C CA . HIS A 1 319 ? 20.129 3.610 -5.868 1.00 89.62 319 HIS A CA 1
ATOM 2485 C C . HIS A 1 319 ? 20.924 3.750 -4.567 1.00 89.62 319 HIS A C 1
ATOM 2487 O O . HIS A 1 319 ? 21.543 4.793 -4.341 1.00 89.62 319 HIS A O 1
ATOM 2493 N N . PRO A 1 320 ? 20.961 2.710 -3.716 1.00 90.38 320 PRO A N 1
ATOM 2494 C CA . PRO A 1 320 ? 21.886 2.670 -2.592 1.00 90.38 320 PRO A CA 1
ATOM 2495 C C . PRO A 1 320 ? 23.332 2.805 -3.069 1.00 90.38 320 PRO A C 1
ATOM 2497 O O . PRO A 1 320 ? 23.695 2.295 -4.124 1.00 90.38 320 PRO A O 1
ATOM 2500 N N . LYS A 1 321 ? 24.184 3.442 -2.264 1.00 89.88 321 LYS A N 1
ATOM 2501 C CA . LYS A 1 321 ? 25.598 3.666 -2.606 1.00 89.88 321 LYS A CA 1
ATOM 2502 C C . LYS A 1 321 ? 26.367 2.370 -2.909 1.00 89.88 321 LYS A C 1
ATOM 2504 O O . LYS A 1 321 ? 27.264 2.375 -3.741 1.00 89.88 321 LYS A O 1
ATOM 2509 N N . GLU A 1 322 ? 25.997 1.280 -2.242 1.00 89.56 322 GLU A N 1
ATOM 2510 C CA . GLU A 1 322 ? 26.610 -0.044 -2.411 1.00 89.56 322 GLU A CA 1
ATOM 2511 C C . GLU A 1 322 ? 26.082 -0.803 -3.642 1.00 89.56 322 GLU A C 1
ATOM 2513 O O . GLU A 1 322 ? 26.577 -1.881 -3.972 1.00 89.56 322 GLU A O 1
ATOM 2518 N N . PHE A 1 323 ? 25.062 -0.279 -4.328 1.00 89.69 323 PHE A N 1
ATOM 2519 C CA . PHE A 1 323 ? 24.499 -0.930 -5.501 1.00 89.69 323 PHE A CA 1
ATOM 2520 C C . PHE A 1 323 ? 25.428 -0.773 -6.709 1.00 89.69 323 PHE A C 1
ATOM 2522 O O . PHE A 1 323 ? 25.781 0.336 -7.115 1.00 89.69 323 PHE A O 1
ATOM 2529 N N . ASN A 1 324 ? 25.792 -1.898 -7.328 1.00 89.56 324 ASN A N 1
ATOM 2530 C CA . ASN A 1 324 ? 26.562 -1.882 -8.562 1.00 89.56 324 ASN A CA 1
ATOM 2531 C C . ASN A 1 324 ? 25.671 -1.469 -9.741 1.00 89.56 324 ASN A C 1
ATOM 2533 O O . ASN A 1 324 ? 24.844 -2.247 -10.213 1.00 89.56 324 ASN A O 1
ATOM 2537 N N . LEU A 1 325 ? 25.891 -0.255 -10.243 1.00 89.25 325 LEU A N 1
ATOM 2538 C CA . LEU A 1 325 ? 25.156 0.300 -11.379 1.00 89.25 325 LEU A CA 1
ATOM 2539 C C . LEU A 1 325 ? 25.488 -0.385 -12.711 1.00 89.25 325 LEU A C 1
ATOM 2541 O O . LEU A 1 325 ? 24.742 -0.204 -13.669 1.00 89.25 325 LEU A O 1
ATOM 2545 N N . VAL A 1 326 ? 26.586 -1.147 -12.797 1.00 90.38 326 VAL A N 1
ATOM 2546 C CA . VAL A 1 326 ? 26.968 -1.865 -14.020 1.00 90.38 326 VAL A CA 1
ATOM 2547 C C . VAL A 1 326 ? 26.067 -3.092 -14.192 1.00 90.38 326 VAL A C 1
ATOM 2549 O O . VAL A 1 326 ? 26.168 -4.032 -13.396 1.00 90.38 326 VAL A O 1
ATOM 2552 N N . PRO A 1 327 ? 25.208 -3.135 -15.229 1.00 90.25 327 PRO A N 1
ATOM 2553 C CA . PRO A 1 327 ? 24.280 -4.242 -15.409 1.00 90.25 327 PRO A CA 1
ATOM 2554 C C . PRO A 1 327 ? 25.008 -5.565 -15.682 1.00 90.25 327 PRO A C 1
ATOM 2556 O O . PRO A 1 327 ? 25.801 -5.667 -16.617 1.00 90.25 327 PRO A O 1
ATOM 2559 N N . ALA A 1 328 ? 24.726 -6.587 -14.876 1.00 88.88 328 ALA A N 1
ATOM 2560 C CA . ALA A 1 328 ? 25.326 -7.915 -14.998 1.00 88.88 328 ALA A CA 1
ATOM 2561 C C . ALA A 1 328 ? 24.382 -8.919 -15.686 1.00 88.88 328 ALA A C 1
ATOM 2563 O O . ALA A 1 328 ? 23.269 -8.586 -16.109 1.00 88.88 328 ALA A O 1
ATOM 2564 N N . LYS A 1 329 ? 24.823 -10.177 -15.783 1.00 87.75 329 LYS A N 1
ATOM 2565 C CA . LYS A 1 329 ? 24.038 -11.290 -16.325 1.00 87.75 329 LYS A CA 1
ATOM 2566 C C . LYS A 1 329 ? 22.631 -11.349 -15.718 1.00 87.75 329 LYS A C 1
ATOM 2568 O O . LYS A 1 329 ? 22.469 -11.357 -14.503 1.00 87.75 329 LYS A O 1
ATOM 2573 N N . GLY A 1 330 ? 21.618 -11.435 -16.581 1.00 82.31 330 GLY A N 1
ATOM 2574 C CA . GLY A 1 330 ? 20.204 -11.456 -16.182 1.00 82.31 330 GLY A CA 1
ATOM 2575 C C . GLY A 1 330 ? 19.546 -10.075 -16.120 1.00 82.31 330 GLY A C 1
ATOM 2576 O O . GLY A 1 330 ? 18.328 -9.994 -15.994 1.00 82.31 330 GLY A O 1
ATOM 2577 N N . SER A 1 331 ? 20.312 -8.991 -16.279 1.00 86.25 331 SER A N 1
ATOM 2578 C CA . SER A 1 331 ? 19.743 -7.653 -16.403 1.00 86.25 331 SER A CA 1
ATOM 2579 C C . SER A 1 331 ? 19.000 -7.465 -17.727 1.00 86.25 331 SER A C 1
ATOM 2581 O O . SER A 1 331 ? 19.498 -7.811 -18.800 1.00 86.25 331 SER A O 1
ATOM 2583 N N . MET A 1 332 ? 17.841 -6.804 -17.670 1.00 84.12 332 MET A N 1
ATOM 2584 C CA . MET A 1 332 ? 17.102 -6.376 -18.865 1.00 84.12 33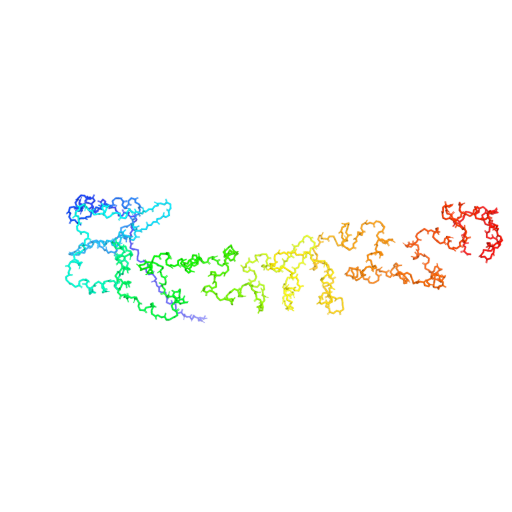2 MET A CA 1
ATOM 2585 C C . MET A 1 332 ? 17.840 -5.312 -19.698 1.00 84.12 332 MET A C 1
ATOM 2587 O O . MET A 1 332 ? 17.451 -5.045 -20.833 1.00 84.12 332 MET A O 1
ATOM 2591 N N . TYR A 1 333 ? 18.882 -4.702 -19.127 1.00 87.81 333 TYR A N 1
ATOM 2592 C CA . TYR A 1 333 ? 19.755 -3.716 -19.771 1.00 87.81 333 TYR A CA 1
ATOM 2593 C C . TYR A 1 333 ? 20.969 -4.364 -20.452 1.00 87.81 333 TYR A C 1
ATOM 2595 O O . TYR A 1 333 ? 21.821 -3.666 -20.996 1.00 87.81 333 TYR A O 1
ATOM 2603 N N . GLY A 1 334 ? 21.046 -5.697 -20.430 1.00 87.94 334 GLY A N 1
ATOM 2604 C CA . GLY A 1 334 ? 22.153 -6.465 -20.983 1.00 87.94 334 GLY A CA 1
ATOM 2605 C C . GLY A 1 334 ? 23.279 -6.718 -19.985 1.00 87.94 334 GLY A C 1
ATOM 2606 O O . GLY A 1 334 ? 23.393 -6.057 -18.957 1.00 87.94 334 GLY A O 1
ATOM 2607 N N . ASP A 1 335 ? 24.113 -7.704 -20.303 1.00 91.19 335 ASP A N 1
ATOM 2608 C CA . ASP A 1 335 ? 25.254 -8.100 -19.481 1.00 91.19 335 ASP A CA 1
ATOM 2609 C C . ASP A 1 335 ? 26.518 -7.349 -19.915 1.00 91.19 335 ASP A C 1
ATOM 2611 O O . ASP A 1 335 ? 27.174 -7.729 -20.885 1.00 91.19 335 ASP A O 1
ATOM 2615 N N . HIS A 1 336 ? 26.866 -6.292 -19.183 1.00 91.19 336 HIS A N 1
ATOM 2616 C CA . HIS A 1 336 ? 28.054 -5.474 -19.444 1.00 91.19 336 HIS A CA 1
ATOM 2617 C C . HIS A 1 336 ? 29.355 -6.163 -19.016 1.00 91.19 336 HIS A C 1
ATOM 2619 O O . HIS A 1 336 ? 30.439 -5.670 -19.321 1.00 91.19 336 HIS A O 1
ATOM 2625 N N . THR A 1 337 ? 29.267 -7.301 -18.322 1.00 88.75 337 THR A N 1
ATOM 2626 C CA . THR A 1 337 ? 30.438 -8.104 -17.949 1.00 88.75 337 THR A CA 1
ATOM 2627 C C . THR A 1 337 ? 30.863 -9.060 -19.066 1.00 88.75 337 THR A C 1
ATOM 2629 O O . THR A 1 337 ? 31.975 -9.588 -19.045 1.00 88.75 337 THR A O 1
ATOM 2632 N N . ALA A 1 338 ? 30.012 -9.254 -20.079 1.00 89.12 338 ALA A N 1
ATOM 2633 C CA . ALA A 1 338 ? 30.320 -10.091 -21.226 1.00 89.12 338 ALA A CA 1
ATOM 2634 C C . ALA A 1 338 ? 31.321 -9.399 -22.167 1.00 89.12 338 ALA A C 1
ATOM 2636 O O . ALA A 1 338 ? 31.097 -8.283 -22.639 1.00 89.12 338 ALA A O 1
ATOM 2637 N N . SER A 1 339 ? 32.404 -10.097 -22.521 1.00 85.00 339 SER A N 1
ATOM 2638 C CA . SER A 1 339 ? 33.469 -9.570 -23.392 1.00 85.00 339 SER A CA 1
ATOM 2639 C C . SER A 1 339 ? 32.989 -9.172 -24.793 1.00 85.00 339 SER A C 1
ATOM 2641 O O . SER A 1 339 ? 33.590 -8.315 -25.435 1.00 85.00 339 SER A O 1
ATOM 2643 N N . ASN A 1 340 ? 31.889 -9.760 -25.268 1.00 81.88 340 ASN A N 1
ATOM 2644 C CA . ASN A 1 340 ? 31.280 -9.462 -26.563 1.00 81.88 340 ASN A CA 1
ATOM 2645 C C . ASN A 1 340 ? 30.127 -8.444 -26.490 1.00 81.88 340 ASN A C 1
ATOM 2647 O O . ASN A 1 340 ? 29.470 -8.209 -27.508 1.00 81.88 340 ASN A O 1
ATOM 2651 N N . PHE A 1 341 ? 29.870 -7.828 -25.327 1.00 87.69 341 PHE A N 1
ATOM 2652 C CA . PHE A 1 341 ? 28.764 -6.882 -25.164 1.00 87.69 341 PHE A CA 1
ATOM 2653 C C . PHE A 1 341 ? 28.881 -5.694 -26.128 1.00 87.69 341 PHE A C 1
ATOM 2655 O O . PHE A 1 341 ? 28.023 -5.508 -26.992 1.00 87.69 341 PHE A O 1
ATOM 2662 N N . LEU A 1 342 ? 29.995 -4.958 -26.064 1.00 82.19 342 LEU A N 1
ATOM 2663 C CA . LEU A 1 342 ? 30.251 -3.802 -26.933 1.00 82.19 342 LEU A CA 1
ATOM 2664 C C . LEU A 1 342 ? 30.533 -4.173 -28.397 1.00 82.19 342 LEU A C 1
ATOM 2666 O O . LEU A 1 342 ? 30.453 -3.309 -29.257 1.00 82.19 342 LEU A O 1
ATOM 2670 N N . VAL A 1 343 ? 30.821 -5.439 -28.706 1.00 76.25 343 VAL A N 1
ATOM 2671 C CA . VAL A 1 343 ? 31.123 -5.867 -30.084 1.00 76.25 343 VAL A CA 1
ATOM 2672 C C . VAL A 1 343 ? 29.860 -6.296 -30.831 1.00 76.25 343 VAL A C 1
ATOM 2674 O O . VAL A 1 343 ? 29.731 -6.028 -32.021 1.00 76.25 343 VAL A O 1
ATOM 2677 N N . ARG A 1 344 ? 28.917 -6.969 -30.157 1.00 76.62 344 ARG A N 1
ATOM 2678 C CA . ARG A 1 344 ? 27.737 -7.535 -30.831 1.00 76.62 344 ARG A CA 1
ATOM 2679 C C . ARG A 1 344 ? 26.449 -7.434 -30.024 1.00 76.62 344 ARG A C 1
ATOM 2681 O O . ARG A 1 344 ? 25.441 -6.995 -30.564 1.00 76.62 344 ARG A O 1
ATOM 2688 N N . ASN A 1 345 ? 26.464 -7.788 -28.739 1.00 83.31 345 ASN A N 1
ATOM 2689 C CA . ASN A 1 345 ? 25.204 -7.962 -28.001 1.00 83.31 345 ASN A CA 1
ATOM 2690 C C . ASN A 1 345 ? 24.484 -6.634 -27.714 1.00 83.31 345 ASN A C 1
ATOM 2692 O O . ASN A 1 345 ? 23.259 -6.618 -27.609 1.00 83.31 345 ASN A O 1
ATOM 2696 N N . HIS A 1 346 ? 25.216 -5.519 -27.587 1.00 89.44 346 HIS A N 1
ATOM 2697 C CA . HIS A 1 346 ? 24.592 -4.214 -27.357 1.00 89.44 346 HIS A CA 1
ATOM 2698 C C . HIS A 1 346 ? 23.750 -3.769 -28.562 1.00 89.44 346 HIS A C 1
ATOM 2700 O O . HIS A 1 346 ? 22.740 -3.103 -28.361 1.00 89.44 346 HIS A O 1
ATOM 2706 N N . ALA A 1 347 ? 24.105 -4.172 -29.790 1.00 86.75 347 ALA A N 1
ATOM 2707 C CA . ALA A 1 347 ? 23.364 -3.809 -30.997 1.00 86.75 347 ALA A CA 1
ATOM 2708 C C . ALA A 1 347 ? 21.945 -4.405 -30.994 1.00 86.75 347 ALA A C 1
ATOM 2710 O O . ALA A 1 347 ? 20.974 -3.708 -31.294 1.00 86.75 347 ALA A O 1
ATOM 2711 N N . ASP A 1 348 ? 21.799 -5.664 -30.570 1.00 86.50 348 ASP A N 1
ATOM 2712 C CA . ASP A 1 348 ? 20.499 -6.346 -30.478 1.00 86.50 348 ASP A CA 1
ATOM 2713 C C . ASP A 1 348 ? 19.567 -5.717 -29.428 1.00 86.50 348 ASP A C 1
ATOM 2715 O O . ASP A 1 348 ? 18.343 -5.822 -29.521 1.00 86.50 348 ASP A O 1
ATOM 2719 N N . LEU A 1 349 ? 20.133 -5.081 -28.399 1.00 88.88 349 LEU A N 1
ATOM 2720 C CA . LEU A 1 349 ? 19.376 -4.370 -27.366 1.00 88.88 349 LEU A CA 1
ATOM 2721 C C . LEU A 1 349 ? 19.070 -2.929 -27.791 1.00 88.88 349 LEU A C 1
ATOM 2723 O O . LEU A 1 349 ? 17.931 -2.482 -27.668 1.00 88.88 349 LEU A O 1
ATOM 2727 N N . ALA A 1 350 ? 20.063 -2.232 -28.343 1.00 88.31 350 ALA A N 1
ATOM 2728 C CA . ALA A 1 350 ? 19.962 -0.855 -28.815 1.00 88.31 350 ALA A CA 1
ATOM 2729 C C . ALA A 1 350 ? 18.932 -0.696 -29.943 1.00 88.31 350 ALA A C 1
ATOM 2731 O O . ALA A 1 350 ? 18.167 0.265 -29.948 1.00 88.31 350 ALA A O 1
ATOM 2732 N N . THR A 1 351 ? 18.865 -1.658 -30.869 1.00 86.94 351 THR A N 1
ATOM 2733 C CA . THR A 1 351 ? 17.871 -1.665 -31.959 1.00 86.94 351 THR A CA 1
ATOM 2734 C C . THR A 1 351 ? 16.437 -1.849 -31.468 1.00 86.94 351 THR A C 1
ATOM 2736 O O . THR A 1 351 ? 15.507 -1.411 -32.142 1.00 86.94 351 THR A O 1
ATOM 2739 N N . LYS A 1 352 ? 16.235 -2.471 -30.300 1.00 88.50 352 LYS A N 1
ATOM 2740 C CA . LYS A 1 352 ? 14.899 -2.634 -29.711 1.00 88.50 352 LYS A CA 1
ATOM 2741 C C . LYS A 1 352 ? 14.408 -1.343 -29.075 1.00 88.50 352 LYS A C 1
ATOM 2743 O O . LYS A 1 352 ? 13.258 -0.975 -29.280 1.00 88.50 352 LYS A O 1
ATOM 2748 N N . ASP A 1 353 ? 15.252 -0.698 -28.273 1.00 87.12 353 ASP A N 1
ATOM 2749 C CA . ASP A 1 353 ? 14.924 0.571 -27.624 1.00 87.12 353 ASP A CA 1
ATOM 2750 C C . ASP A 1 353 ? 16.193 1.259 -27.100 1.00 87.12 353 ASP A C 1
ATOM 2752 O O . ASP A 1 353 ? 16.664 0.977 -25.998 1.00 87.12 353 ASP A O 1
ATOM 2756 N N . ILE A 1 354 ? 16.750 2.177 -27.890 1.00 85.94 354 ILE A N 1
ATOM 2757 C CA . ILE A 1 354 ? 17.968 2.921 -27.536 1.00 85.94 354 ILE A CA 1
ATOM 2758 C C . ILE A 1 354 ? 17.771 3.847 -26.328 1.00 85.94 354 ILE A C 1
ATOM 2760 O O . ILE A 1 354 ? 18.723 4.105 -25.586 1.00 85.94 354 ILE A O 1
ATOM 2764 N N . ASN A 1 355 ? 16.535 4.299 -26.073 1.00 84.69 355 ASN A N 1
ATOM 2765 C CA . ASN A 1 355 ? 16.241 5.211 -24.964 1.00 84.69 355 ASN A CA 1
ATOM 2766 C C . ASN A 1 355 ? 16.574 4.564 -23.617 1.00 84.69 355 ASN A C 1
ATOM 2768 O O . ASN A 1 355 ? 16.884 5.250 -22.649 1.00 84.69 355 ASN A O 1
ATOM 2772 N N . LYS A 1 356 ? 16.569 3.228 -23.571 1.00 87.75 356 LYS A N 1
ATOM 2773 C CA . LYS A 1 356 ? 16.958 2.436 -22.409 1.00 87.75 356 LYS A CA 1
ATOM 2774 C C . LYS A 1 356 ? 18.386 2.672 -21.961 1.00 87.75 356 LYS A C 1
ATOM 2776 O O . LYS A 1 356 ? 18.661 2.853 -20.778 1.00 87.75 356 LYS A O 1
ATOM 2781 N N . CYS A 1 357 ? 19.286 2.707 -22.932 1.00 88.31 357 CYS A N 1
ATOM 2782 C CA . CYS A 1 357 ? 20.697 2.976 -22.717 1.00 88.31 357 CYS A CA 1
ATOM 2783 C C . CYS A 1 357 ? 20.916 4.451 -22.366 1.00 88.31 357 CYS A C 1
ATOM 2785 O O . CYS A 1 357 ? 21.755 4.761 -21.523 1.00 88.31 357 CYS A O 1
ATOM 2787 N N . GLN A 1 358 ? 20.130 5.348 -22.970 1.00 85.62 358 GLN A N 1
ATOM 2788 C CA . GLN A 1 358 ? 20.264 6.798 -22.802 1.00 85.62 358 GLN A CA 1
ATOM 2789 C C . GLN A 1 358 ? 19.898 7.309 -21.403 1.00 85.62 358 GLN A C 1
ATOM 2791 O O . GLN A 1 358 ? 20.263 8.426 -21.045 1.00 85.62 358 GLN A O 1
ATOM 2796 N N . ILE A 1 359 ? 19.244 6.486 -20.577 1.00 84.75 359 ILE A N 1
ATOM 2797 C CA . ILE A 1 359 ? 19.024 6.816 -19.164 1.00 84.75 359 ILE A CA 1
ATOM 2798 C C . ILE A 1 359 ? 20.347 6.842 -18.385 1.00 84.75 359 ILE A C 1
ATOM 2800 O O . ILE A 1 359 ? 20.506 7.646 -17.470 1.00 84.75 359 ILE A O 1
ATOM 2804 N N . CYS A 1 360 ? 21.301 5.983 -18.752 1.00 86.25 360 CYS A N 1
ATOM 2805 C CA . CYS A 1 360 ? 22.596 5.878 -18.076 1.00 86.25 360 CYS A CA 1
ATOM 2806 C C . CYS A 1 360 ? 23.741 6.487 -18.898 1.00 86.25 360 CYS A C 1
ATOM 2808 O O . CYS A 1 360 ? 24.699 7.014 -18.334 1.00 86.25 360 CYS A O 1
ATOM 2810 N N . HIS A 1 361 ? 23.660 6.422 -20.227 1.00 87.81 361 HIS A N 1
ATOM 2811 C CA . HIS A 1 361 ? 24.721 6.837 -21.140 1.00 87.81 361 HIS A CA 1
ATOM 2812 C C . HIS A 1 361 ? 24.319 8.073 -21.943 1.00 87.81 361 HIS A C 1
ATOM 2814 O O . HIS A 1 361 ? 23.295 8.095 -22.616 1.00 87.81 361 HIS A O 1
ATOM 2820 N N . LEU A 1 362 ? 25.171 9.096 -21.939 1.00 86.12 362 LEU A N 1
ATOM 2821 C CA . LEU A 1 362 ? 24.994 10.258 -22.811 1.00 86.12 362 LEU A CA 1
ATOM 2822 C C . LEU A 1 362 ? 25.270 9.891 -24.273 1.00 86.12 362 LEU A C 1
ATOM 2824 O O . LEU A 1 362 ? 26.077 9.007 -24.546 1.00 86.12 362 LEU A O 1
ATOM 2828 N N . GLN A 1 363 ? 24.696 10.640 -25.219 1.00 84.62 363 GLN A N 1
ATOM 2829 C CA . GLN A 1 363 ? 24.934 10.435 -26.656 1.00 84.62 363 GLN A CA 1
ATOM 2830 C C . GLN A 1 363 ? 26.432 10.446 -27.021 1.00 84.62 363 GLN A C 1
ATOM 2832 O O . GLN A 1 363 ? 26.891 9.636 -27.821 1.00 84.62 363 GLN A O 1
ATOM 2837 N N . SER A 1 364 ? 27.226 11.266 -26.327 1.00 87.81 364 SER A N 1
ATOM 2838 C CA . SER A 1 364 ? 28.682 11.329 -26.496 1.00 87.81 364 SER A CA 1
ATOM 2839 C C . SER A 1 364 ? 29.416 10.021 -26.166 1.00 87.81 364 SER A C 1
ATOM 2841 O O . SER A 1 364 ? 30.557 9.839 -26.591 1.00 87.81 364 SER A O 1
ATOM 2843 N N . PHE A 1 365 ? 28.803 9.105 -25.408 1.00 88.75 365 PHE A N 1
ATOM 2844 C CA . PHE A 1 365 ? 29.318 7.749 -25.212 1.00 88.75 365 PHE A CA 1
ATOM 2845 C C . PHE A 1 365 ? 29.259 6.957 -26.521 1.00 88.75 365 PHE A C 1
ATOM 2847 O O . PHE A 1 365 ? 30.259 6.363 -26.919 1.00 88.75 365 PHE A O 1
ATOM 2854 N N . CYS A 1 366 ? 28.120 7.013 -27.216 1.00 86.69 366 CYS A N 1
ATOM 2855 C CA . CYS A 1 366 ? 27.923 6.357 -28.502 1.00 86.69 366 CYS A CA 1
ATOM 2856 C C . CYS A 1 366 ? 28.866 6.946 -29.555 1.00 86.69 366 CYS A C 1
ATOM 2858 O O . CYS A 1 366 ? 29.571 6.197 -30.226 1.00 86.69 366 CYS A O 1
ATOM 2860 N N . ASP A 1 367 ? 28.954 8.276 -29.636 1.00 85.25 367 ASP A N 1
ATOM 2861 C CA . ASP A 1 367 ? 29.691 8.991 -30.691 1.00 85.25 367 ASP A CA 1
ATOM 2862 C C . ASP A 1 367 ? 31.212 8.718 -30.682 1.00 85.25 367 ASP A C 1
ATOM 2864 O O . ASP A 1 367 ? 31.910 8.858 -31.695 1.00 85.25 367 ASP A O 1
ATOM 2868 N N . LYS A 1 368 ? 31.758 8.300 -29.530 1.00 84.06 368 LYS A N 1
ATOM 2869 C CA . LYS A 1 368 ? 33.172 7.908 -29.404 1.00 84.06 368 LYS A CA 1
ATOM 2870 C C . LYS A 1 368 ? 33.506 6.670 -30.232 1.00 84.06 368 LYS A C 1
ATOM 2872 O O . LYS A 1 368 ? 34.608 6.592 -30.774 1.00 84.06 368 LYS A O 1
ATOM 2877 N N . CYS A 1 369 ? 32.568 5.736 -30.358 1.00 82.69 369 CYS A N 1
ATOM 2878 C CA . CYS A 1 369 ? 32.737 4.519 -31.151 1.00 82.69 369 CYS A CA 1
ATOM 2879 C C . CYS A 1 369 ? 31.987 4.617 -32.485 1.00 82.69 369 CYS A C 1
ATOM 2881 O O . CYS A 1 369 ? 32.577 4.406 -33.545 1.00 82.69 369 CYS A O 1
ATOM 2883 N N . HIS A 1 370 ? 30.716 5.011 -32.451 1.00 85.19 370 HIS A N 1
ATOM 2884 C CA . HIS A 1 370 ? 29.872 5.196 -33.624 1.00 85.19 370 HIS A CA 1
ATOM 2885 C C . HIS A 1 370 ? 30.187 6.544 -34.284 1.00 85.19 370 HIS A C 1
ATOM 2887 O O . HIS A 1 370 ? 30.024 7.603 -33.695 1.00 85.19 370 HIS A O 1
ATOM 2893 N N . GLY A 1 371 ? 30.701 6.511 -35.514 1.00 79.94 371 GLY A N 1
ATOM 2894 C CA . GLY A 1 371 ? 30.993 7.708 -36.320 1.00 79.94 371 GLY A CA 1
ATOM 2895 C C . GLY A 1 371 ? 30.162 7.818 -37.593 1.00 79.94 371 GLY A C 1
ATOM 2896 O O . GLY A 1 371 ? 30.426 8.695 -38.408 1.00 79.94 371 GLY A O 1
ATOM 2897 N N . MET A 1 372 ? 29.226 6.894 -37.772 1.00 82.38 372 MET A N 1
ATOM 2898 C CA . MET A 1 372 ? 28.425 6.695 -38.970 1.00 82.38 372 MET A CA 1
ATOM 2899 C C . MET A 1 372 ? 27.040 6.194 -38.563 1.00 82.38 372 MET A C 1
ATOM 2901 O O . MET A 1 372 ? 26.825 5.807 -37.412 1.00 82.38 372 MET A O 1
ATOM 2905 N N . GLU A 1 373 ? 26.108 6.199 -39.506 1.00 83.06 373 GLU A N 1
ATOM 2906 C CA . GLU A 1 373 ? 24.759 5.687 -39.289 1.00 83.06 373 GLU A CA 1
ATOM 2907 C C . GLU A 1 373 ? 24.787 4.160 -39.106 1.00 83.06 373 GLU A C 1
ATOM 2909 O O . GLU A 1 373 ? 25.329 3.443 -39.948 1.00 83.06 373 GLU A O 1
ATOM 2914 N N . ILE A 1 374 ? 24.241 3.676 -37.984 1.00 79.56 374 ILE A N 1
ATOM 2915 C CA . ILE A 1 374 ? 24.179 2.256 -37.612 1.00 79.56 374 ILE A CA 1
ATOM 2916 C C . ILE A 1 374 ? 22.744 1.928 -37.140 1.00 79.56 374 ILE A C 1
ATOM 2918 O O . ILE A 1 374 ? 22.268 2.606 -36.228 1.00 79.56 374 ILE A O 1
ATOM 2922 N N . PRO A 1 375 ? 22.060 0.891 -37.680 1.00 84.81 375 PRO A N 1
ATOM 2923 C CA . PRO A 1 375 ? 22.503 -0.005 -38.755 1.00 84.81 375 PRO A CA 1
ATOM 2924 C C . PRO A 1 375 ? 22.863 0.745 -40.042 1.00 84.81 375 PRO A C 1
ATOM 2926 O O . PRO A 1 375 ? 22.233 1.748 -40.363 1.00 84.81 375 PRO A O 1
ATOM 2929 N N . HIS A 1 376 ? 23.891 0.273 -40.758 1.00 87.25 376 HIS A N 1
ATOM 2930 C CA . HIS A 1 376 ? 24.311 0.911 -42.007 1.00 87.25 376 HIS A CA 1
ATOM 2931 C C . HIS A 1 376 ? 23.132 0.966 -42.998 1.00 87.25 376 HIS A C 1
ATOM 2933 O O . HIS A 1 376 ? 22.411 -0.031 -43.123 1.00 87.25 376 HIS A O 1
ATOM 2939 N N . PRO A 1 377 ? 22.942 2.078 -43.731 1.00 88.06 377 PRO A N 1
ATOM 2940 C CA . PRO A 1 377 ? 21.848 2.199 -44.686 1.00 88.06 377 PRO A CA 1
ATOM 2941 C C . PRO A 1 377 ? 21.998 1.199 -45.844 1.00 88.06 377 PRO A C 1
ATOM 2943 O O . PRO A 1 377 ? 23.092 0.715 -46.141 1.00 88.06 377 PRO A O 1
ATOM 2946 N N . ALA A 1 378 ? 20.894 0.866 -46.519 1.00 88.31 378 ALA A N 1
ATOM 2947 C CA . ALA A 1 378 ? 20.884 -0.169 -47.562 1.00 88.31 378 ALA A CA 1
ATOM 2948 C C . ALA A 1 378 ? 21.835 0.141 -48.734 1.00 88.31 378 ALA A C 1
ATOM 2950 O O . ALA A 1 378 ? 22.423 -0.766 -49.324 1.00 88.31 378 ALA A O 1
ATOM 2951 N N . ASP A 1 379 ? 22.023 1.423 -49.039 1.00 87.75 379 ASP A N 1
ATOM 2952 C CA . ASP A 1 379 ? 22.926 1.918 -50.074 1.00 87.75 379 ASP A CA 1
ATOM 2953 C C . ASP A 1 379 ? 24.371 2.092 -49.582 1.00 87.75 379 ASP A C 1
ATOM 2955 O O . ASP A 1 379 ? 25.230 2.473 -50.375 1.00 87.75 379 ASP A O 1
ATOM 2959 N N . PHE A 1 380 ? 24.678 1.785 -48.314 1.00 88.62 380 PHE A N 1
ATOM 2960 C CA . PHE A 1 380 ? 25.996 2.009 -47.714 1.00 88.62 380 PHE A CA 1
ATOM 2961 C C . PHE A 1 380 ? 27.122 1.439 -48.577 1.00 88.62 380 PHE A C 1
ATOM 2963 O O . PHE A 1 380 ? 28.066 2.162 -48.900 1.00 88.62 380 PHE A O 1
ATOM 2970 N N . LYS A 1 381 ? 26.974 0.180 -49.020 1.00 84.31 381 LYS A N 1
ATOM 2971 C CA . LYS A 1 381 ? 27.951 -0.540 -49.857 1.00 84.31 381 LYS A CA 1
ATOM 2972 C C . LYS A 1 381 ? 28.257 0.184 -51.172 1.00 84.31 381 LYS A C 1
ATOM 2974 O O . LYS A 1 381 ? 29.409 0.219 -51.593 1.00 84.31 381 LYS A O 1
ATOM 2979 N N . THR A 1 382 ? 27.241 0.752 -51.817 1.00 84.75 382 THR A N 1
ATOM 2980 C CA . THR A 1 382 ? 27.353 1.439 -53.117 1.00 84.75 382 THR A CA 1
ATOM 2981 C C . THR A 1 382 ? 27.598 2.943 -52.992 1.00 84.75 382 THR A C 1
ATOM 2983 O O . THR A 1 382 ? 28.015 3.574 -53.959 1.00 84.75 382 THR A O 1
ATOM 2986 N N . GLY A 1 383 ? 27.337 3.518 -51.819 1.00 86.69 383 GLY A N 1
ATOM 2987 C CA . GLY A 1 383 ? 27.445 4.940 -51.527 1.00 86.69 383 GLY A CA 1
ATOM 2988 C C . GLY A 1 383 ? 28.651 5.254 -50.646 1.00 86.69 383 GLY A C 1
ATOM 2989 O O . GLY A 1 383 ? 29.796 5.284 -51.102 1.00 86.69 383 GLY A O 1
ATOM 2990 N N . LYS A 1 384 ? 28.391 5.539 -49.365 1.00 85.50 384 LYS A N 1
ATOM 2991 C CA . LYS A 1 384 ? 29.371 6.139 -48.443 1.00 85.50 384 LYS A CA 1
ATOM 2992 C C . LYS A 1 384 ? 30.511 5.206 -48.014 1.00 85.50 384 LYS A C 1
ATOM 2994 O O . LYS A 1 384 ? 31.561 5.709 -47.607 1.00 85.50 384 LYS A O 1
ATOM 2999 N N . HIS A 1 385 ? 30.363 3.885 -48.171 1.00 88.88 385 HIS A N 1
ATOM 3000 C CA . HIS A 1 385 ? 31.348 2.889 -47.735 1.00 88.88 385 HIS A CA 1
ATOM 3001 C C . HIS A 1 385 ? 32.769 3.184 -48.234 1.00 88.88 385 HIS A C 1
ATOM 3003 O O . HIS A 1 385 ? 33.712 3.160 -47.447 1.00 88.88 385 HIS A O 1
ATOM 3009 N N . LYS A 1 386 ? 32.936 3.550 -49.514 1.00 85.81 386 LYS A N 1
ATOM 3010 C CA . LYS A 1 386 ? 34.258 3.847 -50.100 1.00 85.81 386 LYS A CA 1
ATOM 3011 C C . LYS A 1 386 ? 34.995 4.971 -49.368 1.00 85.81 386 LYS A C 1
ATOM 3013 O O . LYS A 1 386 ? 36.212 4.899 -49.200 1.00 85.81 386 LYS A O 1
ATOM 3018 N N . THR A 1 387 ? 34.283 6.029 -48.990 1.00 86.38 387 THR A N 1
ATOM 3019 C CA . THR A 1 387 ? 34.877 7.201 -48.335 1.00 86.38 387 THR A CA 1
ATOM 3020 C C . THR A 1 387 ? 35.109 6.921 -46.854 1.00 86.38 387 THR A C 1
ATOM 3022 O O . THR A 1 387 ? 36.204 7.170 -46.356 1.00 86.38 387 THR A O 1
ATOM 3025 N N . GLU A 1 388 ? 34.120 6.348 -46.168 1.00 87.88 388 GLU A N 1
ATOM 3026 C CA . GLU A 1 388 ? 34.171 6.108 -44.722 1.00 87.88 388 GLU A CA 1
ATOM 3027 C C . GLU A 1 388 ? 35.169 5.001 -44.344 1.00 87.88 388 GLU A C 1
ATOM 3029 O O . GLU A 1 388 ? 35.922 5.169 -43.389 1.00 87.88 388 GLU A O 1
ATOM 3034 N N . ALA A 1 389 ? 35.297 3.932 -45.140 1.00 84.19 389 ALA A N 1
ATOM 3035 C CA . ALA A 1 389 ? 36.307 2.891 -44.907 1.00 84.19 389 ALA A CA 1
ATOM 3036 C C . ALA A 1 389 ? 37.750 3.425 -45.013 1.00 84.19 389 ALA A C 1
ATOM 3038 O O . ALA A 1 389 ? 38.657 2.909 -44.360 1.00 84.19 389 ALA A O 1
ATOM 3039 N N . ARG A 1 390 ? 37.973 4.480 -45.811 1.00 82.50 390 ARG A N 1
ATOM 3040 C CA . ARG A 1 390 ? 39.291 5.117 -45.973 1.00 82.50 390 ARG A CA 1
ATOM 3041 C C . ARG A 1 390 ? 39.623 6.084 -44.845 1.00 82.50 390 ARG A C 1
ATOM 3043 O O . ARG A 1 390 ? 40.775 6.158 -44.435 1.00 82.50 390 ARG A O 1
ATOM 3050 N N . THR A 1 391 ? 38.641 6.842 -44.365 1.00 84.31 391 THR A N 1
ATOM 3051 C CA . THR A 1 391 ? 38.861 7.902 -43.368 1.00 84.31 391 THR A CA 1
ATOM 3052 C C . THR A 1 391 ? 38.626 7.437 -41.933 1.00 84.31 391 THR A C 1
ATOM 3054 O O . THR A 1 391 ? 39.144 8.054 -41.006 1.00 84.31 391 THR A O 1
ATOM 3057 N N . MET A 1 392 ? 37.882 6.345 -41.731 1.00 84.44 392 MET A N 1
ATOM 3058 C CA . MET A 1 392 ? 37.450 5.864 -40.415 1.00 84.44 392 MET A CA 1
ATOM 3059 C C . MET A 1 392 ? 37.763 4.380 -40.180 1.00 84.44 392 MET A C 1
ATOM 3061 O O . MET A 1 392 ? 37.069 3.730 -39.402 1.00 84.44 392 MET A O 1
ATOM 3065 N N . LYS A 1 393 ? 38.824 3.836 -40.796 1.00 82.94 393 LYS A N 1
ATOM 3066 C CA . LYS A 1 393 ? 39.172 2.404 -40.715 1.00 82.94 393 LYS A CA 1
ATOM 3067 C C . LYS A 1 393 ? 39.154 1.844 -39.282 1.00 82.94 393 LYS A C 1
ATOM 3069 O O . LYS A 1 393 ? 38.553 0.804 -39.038 1.00 82.94 393 LYS A O 1
ATOM 3074 N N . THR A 1 394 ? 39.754 2.551 -38.323 1.00 83.50 394 THR A N 1
ATOM 3075 C CA . THR A 1 394 ? 39.790 2.123 -36.913 1.00 83.50 394 THR A CA 1
ATOM 3076 C C . THR A 1 394 ? 38.391 1.973 -36.306 1.00 83.50 394 THR A C 1
ATOM 3078 O O . THR A 1 394 ? 38.189 1.120 -35.450 1.00 83.50 394 THR A O 1
ATOM 3081 N N . LYS A 1 395 ? 37.408 2.766 -36.761 1.00 85.31 395 LYS A N 1
ATOM 3082 C CA . LYS A 1 395 ? 36.016 2.641 -36.309 1.00 85.31 395 LYS A CA 1
ATOM 3083 C C . LYS A 1 395 ? 35.337 1.396 -36.878 1.00 85.31 395 LYS A C 1
ATOM 3085 O O . LYS A 1 395 ? 34.566 0.756 -36.172 1.00 85.31 395 LYS A O 1
ATOM 3090 N N . CYS A 1 396 ? 35.662 1.021 -38.116 1.00 83.56 396 CYS A N 1
ATOM 3091 C CA . CYS A 1 396 ? 35.193 -0.225 -38.719 1.00 83.56 396 CYS A CA 1
ATOM 3092 C C . CYS A 1 396 ? 35.727 -1.444 -37.951 1.00 83.56 396 CYS A C 1
ATOM 3094 O O . CYS A 1 396 ? 34.963 -2.364 -37.669 1.00 83.56 396 CYS A O 1
ATOM 3096 N N . ASP A 1 397 ? 37.000 -1.406 -37.543 1.00 82.62 397 ASP A N 1
ATOM 3097 C CA . ASP A 1 397 ? 37.670 -2.500 -36.827 1.00 82.62 397 ASP A CA 1
ATOM 3098 C C . ASP A 1 397 ? 37.032 -2.789 -35.443 1.00 82.62 397 ASP A C 1
ATOM 3100 O O . ASP A 1 397 ? 37.123 -3.915 -34.956 1.00 82.62 397 ASP A O 1
ATOM 3104 N N . TYR A 1 398 ? 36.334 -1.820 -34.820 1.00 80.25 398 TYR A N 1
ATOM 3105 C CA . TYR A 1 398 ? 35.616 -2.039 -33.550 1.00 80.25 398 TYR A CA 1
ATOM 3106 C C . TYR A 1 398 ? 34.459 -3.041 -33.666 1.00 80.25 398 TYR A C 1
ATOM 3108 O O . TYR A 1 398 ? 34.182 -3.762 -32.709 1.00 80.25 398 TYR A O 1
ATOM 3116 N N . CYS A 1 399 ? 33.782 -3.082 -34.817 1.00 79.75 399 CYS A N 1
ATOM 3117 C CA . CYS A 1 399 ? 32.637 -3.970 -35.060 1.00 79.75 399 CYS A CA 1
ATOM 3118 C C . CYS A 1 399 ? 32.982 -5.120 -36.019 1.00 79.75 399 CYS A C 1
ATOM 3120 O O . CYS A 1 399 ? 32.438 -6.216 -35.899 1.00 79.75 399 CYS A O 1
ATOM 3122 N N . HIS A 1 400 ? 33.906 -4.881 -36.952 1.00 82.00 400 HIS A N 1
ATOM 3123 C CA . HIS A 1 400 ? 34.384 -5.833 -37.952 1.00 82.00 400 HIS A CA 1
ATOM 3124 C C . HIS A 1 400 ? 35.879 -6.129 -37.739 1.00 82.00 400 HIS A C 1
ATOM 3126 O O . HIS A 1 400 ? 36.706 -5.740 -38.562 1.00 82.00 400 HIS A O 1
ATOM 3132 N N . PRO A 1 401 ? 36.259 -6.808 -36.638 1.00 75.88 401 PRO A N 1
ATOM 3133 C CA . PRO A 1 401 ? 37.665 -7.100 -36.348 1.00 75.88 401 PRO A CA 1
ATOM 3134 C C . PRO A 1 401 ? 38.265 -8.136 -37.311 1.00 75.88 401 PRO A C 1
ATOM 3136 O O . PRO A 1 401 ? 39.485 -8.251 -37.423 1.00 75.88 401 PRO A O 1
ATOM 3139 N N . ASP A 1 402 ? 37.413 -8.904 -37.994 1.00 77.75 402 ASP A N 1
ATOM 3140 C CA . ASP A 1 402 ? 37.823 -9.922 -38.950 1.00 77.75 402 ASP A CA 1
ATOM 3141 C C . ASP A 1 402 ? 37.976 -9.327 -40.355 1.00 77.75 402 ASP A C 1
ATOM 3143 O O . ASP A 1 402 ? 37.005 -8.905 -40.987 1.00 77.75 402 ASP A O 1
ATOM 3147 N N . LYS A 1 403 ? 39.212 -9.332 -40.861 1.00 74.31 403 LYS A N 1
ATOM 3148 C CA . LYS A 1 403 ? 39.537 -8.837 -42.202 1.00 74.31 403 LYS A CA 1
ATOM 3149 C C . LYS A 1 403 ? 38.897 -9.668 -43.307 1.00 74.31 403 LYS A C 1
ATOM 3151 O O . LYS A 1 403 ? 38.615 -9.117 -44.364 1.00 74.31 403 LYS A O 1
ATOM 3156 N N . THR A 1 404 ? 38.631 -10.955 -43.073 1.00 76.19 404 THR A N 1
ATOM 3157 C CA . THR A 1 404 ? 38.089 -11.853 -44.105 1.00 76.19 404 THR A CA 1
ATOM 3158 C C . THR A 1 404 ? 36.737 -11.384 -44.640 1.00 76.19 404 THR A C 1
ATOM 3160 O O . THR A 1 404 ? 36.447 -11.593 -45.816 1.00 76.19 404 THR A O 1
ATOM 3163 N N . PHE A 1 405 ? 35.960 -10.667 -43.820 1.00 76.12 405 PHE A N 1
ATOM 3164 C CA . PHE A 1 405 ? 34.720 -10.009 -44.227 1.00 76.12 405 PHE A CA 1
ATOM 3165 C C . PHE A 1 405 ? 34.939 -8.976 -45.342 1.00 76.12 405 PHE A C 1
ATOM 3167 O O . PHE A 1 405 ? 34.149 -8.895 -46.282 1.00 76.12 405 PHE A O 1
ATOM 3174 N N . CYS A 1 406 ? 36.012 -8.188 -45.252 1.00 80.50 406 CYS A N 1
ATOM 3175 C CA . CYS A 1 406 ? 36.372 -7.215 -46.279 1.00 80.50 406 CYS A CA 1
ATOM 3176 C C . CYS A 1 406 ? 36.840 -7.932 -47.551 1.00 80.50 406 CYS A C 1
ATOM 3178 O O . CYS A 1 406 ? 36.446 -7.559 -48.657 1.00 80.50 406 CYS A O 1
ATOM 3180 N N . GLU A 1 407 ? 37.647 -8.981 -47.384 1.00 78.38 407 GLU A N 1
ATOM 3181 C CA . GLU A 1 407 ? 38.252 -9.712 -48.499 1.00 78.38 407 GLU A CA 1
ATOM 3182 C C . GLU A 1 407 ? 37.222 -10.436 -49.371 1.00 78.38 407 GLU A C 1
ATOM 3184 O O . GLU A 1 407 ? 37.382 -10.471 -50.586 1.00 78.38 407 GLU A O 1
ATOM 3189 N N . ASP A 1 408 ? 36.1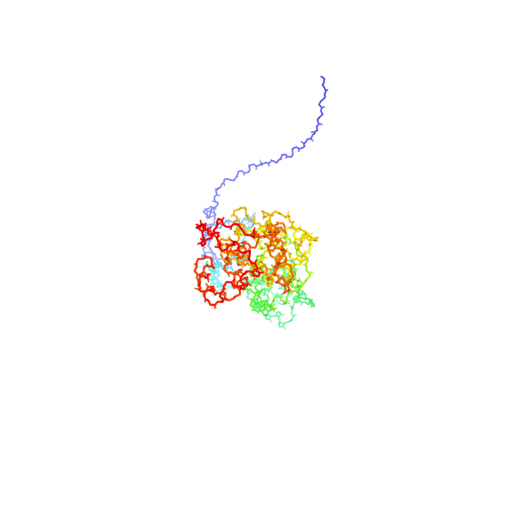34 -10.949 -48.794 1.00 76.00 408 ASP A N 1
ATOM 3190 C CA . ASP A 1 408 ? 35.057 -11.624 -49.537 1.00 76.00 408 ASP A CA 1
ATOM 3191 C C . ASP A 1 408 ? 34.422 -10.729 -50.621 1.00 76.00 408 ASP A C 1
ATOM 3193 O O . ASP A 1 408 ? 34.098 -11.175 -51.721 1.00 76.00 408 ASP A O 1
ATOM 3197 N N . CYS A 1 409 ? 34.313 -9.424 -50.349 1.00 78.31 409 CYS A N 1
ATOM 3198 C CA . CYS A 1 409 ? 33.805 -8.452 -51.319 1.00 78.31 409 CYS A CA 1
ATOM 3199 C C . CYS A 1 409 ? 34.913 -7.810 -52.172 1.00 78.31 409 CYS A C 1
ATOM 3201 O O . CYS A 1 409 ? 34.674 -7.501 -53.340 1.00 78.31 409 CYS A O 1
ATOM 3203 N N . HIS A 1 410 ? 36.106 -7.581 -51.611 1.00 81.38 410 HIS A N 1
ATOM 3204 C CA . HIS A 1 410 ? 37.200 -6.879 -52.295 1.00 81.38 410 HIS A CA 1
ATOM 3205 C C . HIS A 1 410 ? 38.097 -7.782 -53.154 1.00 81.38 410 HIS A C 1
ATOM 3207 O O . HIS A 1 410 ? 38.720 -7.287 -54.092 1.00 81.38 410 HIS A O 1
ATOM 3213 N N . HIS A 1 411 ? 38.093 -9.094 -52.922 1.00 84.19 411 HIS A N 1
ATOM 3214 C CA . HIS A 1 411 ? 38.779 -10.090 -53.742 1.00 84.19 411 HIS A CA 1
ATOM 3215 C C . HIS A 1 411 ? 37.765 -11.070 -54.328 1.00 84.19 411 HIS A C 1
ATOM 3217 O O . HIS A 1 411 ? 37.585 -12.186 -53.853 1.00 84.19 411 HIS A O 1
ATOM 3223 N N . LYS A 1 412 ? 37.085 -10.648 -55.398 1.00 81.62 412 LYS A N 1
ATOM 3224 C CA . LYS A 1 412 ? 36.037 -11.439 -56.057 1.00 81.62 412 LYS A CA 1
ATOM 3225 C C . LYS A 1 412 ? 36.535 -12.850 -56.416 1.00 81.62 412 LYS A C 1
ATOM 3227 O O . LYS A 1 412 ? 37.451 -12.995 -57.220 1.00 81.62 412 LYS A O 1
ATOM 3232 N N . GLY A 1 413 ? 35.897 -13.873 -55.846 1.00 79.94 413 GLY A N 1
ATOM 3233 C CA . GLY A 1 413 ? 36.264 -15.287 -56.021 1.00 79.94 413 GLY A CA 1
ATOM 3234 C C . GLY A 1 413 ? 37.094 -15.872 -54.872 1.00 79.94 413 GLY A C 1
ATOM 3235 O O . GLY A 1 413 ? 37.234 -17.091 -54.789 1.00 79.94 413 GLY A O 1
ATOM 3236 N N . TYR A 1 414 ? 37.603 -15.038 -53.959 1.00 85.62 414 TYR A N 1
ATOM 3237 C CA . TYR A 1 414 ? 38.140 -15.495 -52.681 1.00 85.62 414 TYR A CA 1
ATOM 3238 C C . TYR A 1 414 ? 37.053 -16.226 -51.888 1.00 85.62 414 TYR A C 1
ATOM 3240 O O . TYR A 1 414 ? 35.882 -15.857 -51.917 1.00 85.62 414 TYR A O 1
ATOM 3248 N N . LYS A 1 415 ? 37.458 -17.275 -51.173 1.00 83.31 415 LYS A N 1
ATOM 3249 C CA . LYS A 1 415 ? 36.583 -18.039 -50.288 1.00 83.31 415 LYS A CA 1
ATOM 3250 C C . LYS A 1 415 ? 37.179 -18.022 -48.893 1.00 83.31 415 LYS A C 1
ATOM 3252 O O . LYS A 1 415 ? 38.316 -18.455 -48.712 1.00 83.31 415 LYS A O 1
ATOM 3257 N N . VAL A 1 416 ? 36.395 -17.573 -47.917 1.00 79.56 416 VAL A N 1
ATOM 3258 C CA . VAL A 1 416 ? 36.812 -17.444 -46.508 1.00 79.56 416 VAL A CA 1
ATOM 3259 C C . VAL A 1 416 ? 37.307 -18.774 -45.916 1.00 79.56 416 VAL A C 1
ATOM 3261 O O . VAL A 1 416 ? 38.198 -18.784 -45.071 1.00 79.56 416 VAL A O 1
ATOM 3264 N N . GLU A 1 417 ? 36.795 -19.908 -46.405 1.00 83.88 417 GLU A N 1
ATOM 3265 C CA . GLU A 1 417 ? 37.231 -21.264 -46.026 1.00 83.88 417 GLU A CA 1
ATOM 3266 C C . GLU A 1 417 ? 38.716 -21.547 -46.303 1.00 83.88 417 GLU A C 1
ATOM 3268 O O . GLU A 1 417 ? 39.317 -22.390 -45.640 1.00 83.88 417 GLU A O 1
ATOM 3273 N N . ASN A 1 418 ? 39.331 -20.804 -47.227 1.00 82.81 418 ASN A N 1
ATOM 3274 C CA . ASN A 1 418 ? 40.754 -20.914 -47.531 1.00 82.81 418 ASN A CA 1
ATOM 3275 C C . ASN A 1 418 ? 41.632 -20.150 -46.529 1.00 82.81 418 ASN A C 1
ATOM 3277 O O . ASN A 1 418 ? 42.840 -20.075 -46.735 1.00 82.81 418 ASN A O 1
ATOM 3281 N N . GLY A 1 419 ? 41.072 -19.590 -45.452 1.00 81.50 419 GLY A N 1
ATOM 3282 C CA . GLY A 1 419 ? 41.808 -18.810 -44.457 1.00 81.50 419 GLY A CA 1
ATOM 3283 C C . GLY A 1 419 ? 42.241 -17.434 -44.982 1.00 81.50 419 GLY A C 1
ATOM 3284 O O . GLY A 1 419 ? 41.866 -17.070 -46.093 1.00 81.50 419 GLY A O 1
ATOM 3285 N N . PRO A 1 420 ? 43.030 -16.658 -44.213 1.00 81.81 420 PRO A N 1
ATOM 3286 C CA . PRO A 1 420 ? 43.381 -15.278 -44.549 1.00 81.81 420 PRO A CA 1
ATOM 3287 C C . PRO A 1 420 ? 43.875 -15.134 -45.986 1.00 81.81 420 PRO A C 1
ATOM 3289 O O . PRO A 1 420 ? 44.714 -15.930 -46.433 1.00 81.81 420 PRO A O 1
ATOM 3292 N N . PHE A 1 421 ? 43.381 -14.107 -46.688 1.00 82.38 421 PHE A N 1
ATOM 3293 C CA . PHE A 1 421 ? 43.704 -13.888 -48.093 1.00 82.38 421 PHE A CA 1
ATOM 3294 C C . PHE A 1 421 ? 45.215 -13.932 -48.308 1.00 82.38 421 PHE A C 1
ATOM 3296 O O . PHE A 1 421 ? 45.692 -14.646 -49.169 1.00 82.38 421 PHE A O 1
ATOM 3303 N N . GLU A 1 422 ? 46.011 -13.302 -47.459 1.00 75.00 422 GLU A N 1
ATOM 3304 C CA . GLU A 1 422 ? 47.409 -13.026 -47.802 1.00 75.00 422 GLU A CA 1
ATOM 3305 C C . GLU A 1 422 ? 48.358 -14.198 -47.552 1.00 75.00 422 GLU A C 1
ATOM 3307 O O . GLU A 1 422 ? 49.511 -14.167 -47.978 1.00 75.00 422 GLU A O 1
ATOM 3312 N N . GLY A 1 423 ? 47.873 -15.242 -46.880 1.00 77.00 423 GLY A N 1
ATOM 3313 C CA . GLY A 1 423 ? 48.631 -16.463 -46.633 1.00 77.00 423 GLY A CA 1
ATOM 3314 C C . GLY A 1 423 ? 48.090 -17.644 -47.425 1.00 77.00 423 GLY A C 1
ATOM 3315 O O . GLY A 1 423 ? 48.782 -18.213 -48.267 1.00 77.00 423 GLY A O 1
ATOM 3316 N N . THR A 1 424 ? 46.851 -18.030 -47.139 1.00 82.88 424 THR A N 1
ATOM 3317 C CA . THR A 1 424 ? 46.279 -19.300 -47.600 1.00 82.88 424 THR A CA 1
ATOM 3318 C C . THR A 1 424 ? 45.173 -19.109 -48.639 1.00 82.88 424 THR A C 1
ATOM 3320 O O . THR A 1 424 ? 44.979 -19.989 -49.475 1.00 82.88 424 THR A O 1
ATOM 3323 N N . GLY A 1 425 ? 44.514 -17.944 -48.664 1.00 85.31 425 GLY A N 1
ATOM 3324 C CA . GLY A 1 425 ? 43.445 -17.626 -49.615 1.00 85.31 425 GLY A CA 1
ATOM 3325 C C . GLY A 1 425 ? 43.899 -17.121 -50.989 1.00 85.31 425 GLY A C 1
ATOM 3326 O O . GLY A 1 425 ? 43.240 -17.386 -51.992 1.00 85.31 425 GLY A O 1
ATOM 3327 N N . HIS A 1 426 ? 45.034 -16.427 -51.057 1.00 87.38 426 HIS A N 1
ATOM 3328 C CA . HIS A 1 426 ? 45.572 -15.804 -52.268 1.00 87.38 426 HIS A CA 1
ATOM 3329 C C . HIS A 1 426 ? 46.101 -16.836 -53.275 1.00 87.38 426 HIS A C 1
ATOM 3331 O O . HIS A 1 426 ? 45.703 -16.771 -54.441 1.00 87.38 426 HIS A O 1
ATOM 3337 N N . PRO A 1 427 ? 46.945 -17.818 -52.887 1.00 88.38 427 PRO A N 1
ATOM 3338 C CA . PRO A 1 427 ? 47.482 -18.792 -53.837 1.00 88.38 427 PRO A CA 1
ATOM 3339 C C . PRO A 1 427 ? 46.430 -19.595 -54.625 1.00 88.38 427 PRO A C 1
ATOM 3341 O O . PRO A 1 427 ? 46.613 -19.743 -55.837 1.00 88.38 427 PRO A O 1
ATOM 3344 N N . PRO A 1 428 ? 45.347 -20.129 -54.016 1.00 88.19 428 PRO A N 1
ATOM 3345 C CA . PRO A 1 428 ? 44.336 -20.860 -54.774 1.00 88.19 428 PRO A CA 1
ATOM 3346 C C . PRO A 1 428 ? 43.551 -19.950 -55.723 1.00 88.19 428 PRO A C 1
ATOM 3348 O O . PRO A 1 428 ? 43.322 -20.356 -56.859 1.00 88.19 428 PRO A O 1
ATOM 3351 N N . LEU A 1 429 ? 43.222 -18.715 -55.320 1.00 87.38 429 LEU A N 1
ATOM 3352 C CA . LEU A 1 429 ? 42.513 -17.773 -56.190 1.00 87.38 429 LEU A CA 1
ATOM 3353 C C . LEU A 1 429 ? 43.347 -17.415 -57.427 1.00 87.38 429 LEU A C 1
ATOM 3355 O O . LEU A 1 429 ? 42.870 -17.541 -58.550 1.00 87.38 429 LEU A O 1
ATOM 3359 N N . VAL A 1 430 ? 44.613 -17.026 -57.244 1.00 88.12 430 VAL A N 1
ATOM 3360 C CA . VAL A 1 430 ? 45.493 -16.648 -58.366 1.00 88.12 430 VAL A CA 1
ATOM 3361 C C . VAL A 1 430 ? 45.738 -17.825 -59.313 1.00 88.12 430 VAL A C 1
ATOM 3363 O O . VAL A 1 430 ? 45.859 -17.624 -60.520 1.00 88.12 430 VAL A O 1
ATOM 3366 N N . ARG A 1 431 ? 45.772 -19.063 -58.800 1.00 88.81 431 ARG A N 1
ATOM 3367 C CA . ARG A 1 431 ? 45.865 -20.269 -59.637 1.00 88.81 431 ARG A CA 1
ATOM 3368 C C . ARG A 1 431 ? 44.624 -20.468 -60.511 1.00 88.81 431 ARG A C 1
ATOM 3370 O O . ARG A 1 431 ? 44.756 -20.981 -61.616 1.00 88.81 431 ARG A O 1
ATOM 3377 N N . GLU A 1 432 ? 43.451 -20.092 -60.013 1.00 88.88 432 GLU A N 1
ATOM 3378 C CA . GLU A 1 432 ? 42.176 -20.252 -60.712 1.00 88.88 432 GLU A CA 1
ATOM 3379 C C . GLU A 1 432 ? 41.953 -19.165 -61.771 1.00 88.88 432 GLU A C 1
ATOM 3381 O O . GLU A 1 432 ? 41.639 -19.483 -62.916 1.00 88.88 432 GLU A O 1
ATOM 3386 N N . VAL A 1 433 ? 42.139 -17.890 -61.411 1.00 87.69 433 VAL A N 1
ATOM 3387 C CA . VAL A 1 433 ? 41.761 -16.753 -62.277 1.00 87.69 433 VAL A CA 1
ATOM 3388 C C . VAL A 1 433 ? 42.944 -16.063 -62.967 1.00 87.69 433 VAL A C 1
ATOM 3390 O O . VAL A 1 433 ? 42.748 -15.226 -63.848 1.00 87.69 433 VAL A O 1
ATOM 3393 N N . GLY A 1 434 ? 44.180 -16.415 -62.600 1.00 87.62 434 GLY A N 1
ATOM 3394 C CA . GLY A 1 434 ? 45.395 -15.750 -63.074 1.00 87.62 434 GLY A CA 1
ATOM 3395 C C . GLY A 1 434 ? 45.608 -14.355 -62.464 1.00 87.62 434 GLY A C 1
ATOM 3396 O O . GLY A 1 434 ? 44.773 -13.827 -61.739 1.00 87.62 434 GLY A O 1
ATOM 3397 N N . ALA A 1 435 ? 46.755 -13.732 -62.760 1.00 86.19 435 ALA A N 1
ATOM 3398 C CA . ALA A 1 435 ? 47.120 -12.424 -62.195 1.00 86.19 435 ALA A CA 1
ATOM 3399 C C . ALA A 1 435 ? 46.570 -11.217 -62.983 1.00 86.19 435 ALA A C 1
ATOM 3401 O O . ALA A 1 435 ? 46.593 -10.096 -62.480 1.00 86.19 435 ALA A O 1
ATOM 3402 N N . GLN A 1 436 ? 46.089 -11.421 -64.218 1.00 85.69 436 GLN A N 1
ATOM 3403 C CA . GLN A 1 436 ? 45.779 -10.323 -65.143 1.00 85.69 436 GLN A CA 1
ATOM 3404 C C . GLN A 1 436 ? 44.680 -9.391 -64.613 1.00 85.69 436 GLN A C 1
ATOM 3406 O O . GLN A 1 436 ? 44.853 -8.175 -64.638 1.00 85.69 436 GLN A O 1
ATOM 3411 N N . ALA A 1 437 ? 43.588 -9.953 -64.088 1.00 82.62 437 ALA A N 1
ATOM 3412 C CA . ALA A 1 437 ? 42.480 -9.180 -63.523 1.00 82.62 437 ALA A CA 1
ATOM 3413 C C . ALA A 1 437 ? 42.878 -8.432 -62.237 1.00 82.62 437 ALA A C 1
ATOM 3415 O O . ALA A 1 437 ? 42.321 -7.385 -61.919 1.00 82.62 437 ALA A O 1
ATOM 3416 N N . CYS A 1 438 ? 43.882 -8.922 -61.502 1.00 83.12 438 CYS A N 1
ATOM 3417 C CA . CYS A 1 438 ? 44.361 -8.271 -60.284 1.00 83.12 438 CYS A CA 1
ATOM 3418 C C . CYS A 1 438 ? 45.040 -6.922 -60.585 1.00 83.12 438 CYS A C 1
ATOM 3420 O O . CYS A 1 438 ? 44.958 -5.999 -59.773 1.00 83.12 438 CYS A O 1
ATOM 3422 N N . PHE A 1 439 ? 45.665 -6.772 -61.759 1.00 85.19 439 PHE A N 1
ATOM 3423 C CA . PHE A 1 439 ? 46.318 -5.521 -62.166 1.00 85.19 439 PHE A CA 1
ATOM 3424 C C . PHE A 1 439 ? 45.341 -4.380 -62.483 1.00 85.19 439 PHE A C 1
ATOM 3426 O O . PHE A 1 439 ? 45.764 -3.233 -62.603 1.00 85.19 439 PHE A O 1
ATOM 3433 N N . GLU A 1 440 ? 44.037 -4.656 -62.577 1.00 82.31 440 GLU A N 1
ATOM 3434 C CA . GLU A 1 440 ? 43.011 -3.615 -62.726 1.00 82.31 440 GLU A CA 1
ATOM 3435 C C . GLU A 1 440 ? 42.850 -2.776 -61.449 1.00 82.31 440 GLU A C 1
ATOM 3437 O O . GLU A 1 440 ? 42.397 -1.634 -61.504 1.00 82.31 440 GLU A O 1
ATOM 3442 N N . CYS A 1 441 ? 43.234 -3.334 -60.295 1.00 79.44 441 CYS A N 1
ATOM 3443 C CA . CYS A 1 441 ? 43.129 -2.685 -58.987 1.00 79.44 441 CYS A CA 1
ATOM 3444 C C . CYS A 1 441 ? 44.481 -2.544 -58.260 1.00 79.44 441 CYS A C 1
ATOM 3446 O O . CYS A 1 441 ? 44.633 -1.631 -57.448 1.00 79.44 441 CYS A O 1
ATOM 3448 N N . HIS A 1 442 ? 45.469 -3.398 -58.554 1.00 83.19 442 HIS A N 1
ATOM 3449 C CA . HIS A 1 442 ? 46.798 -3.383 -57.931 1.00 83.19 442 HIS A CA 1
ATOM 3450 C C . HIS A 1 442 ? 47.892 -2.967 -58.921 1.00 83.19 442 HIS A C 1
ATOM 3452 O O . HIS A 1 442 ? 47.904 -3.383 -60.076 1.00 83.19 442 HIS A O 1
ATOM 3458 N N . GLY A 1 443 ? 48.865 -2.179 -58.455 1.00 81.44 443 GLY A N 1
ATOM 3459 C CA . GLY A 1 443 ? 49.998 -1.772 -59.287 1.00 81.44 443 GLY A CA 1
ATOM 3460 C C . GLY A 1 443 ? 50.868 -2.962 -59.730 1.00 81.44 443 GLY A C 1
ATOM 3461 O O . GLY A 1 443 ? 51.001 -3.938 -58.989 1.00 81.44 443 GLY A O 1
ATOM 3462 N N . PRO A 1 444 ? 51.542 -2.878 -60.892 1.00 74.38 444 PRO A N 1
ATOM 34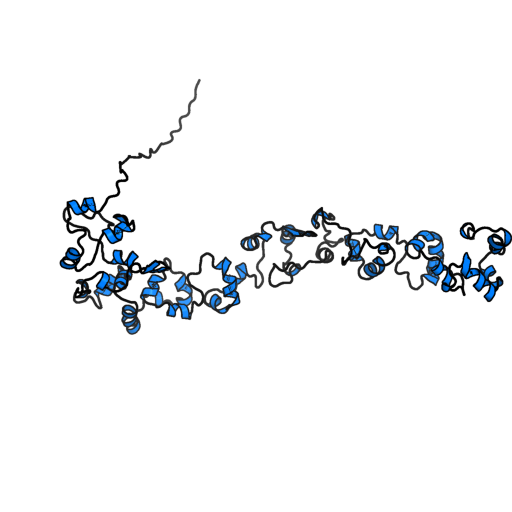63 C CA . PRO A 1 444 ? 52.333 -3.983 -61.449 1.00 74.38 444 PRO A CA 1
ATOM 3464 C C . PRO A 1 444 ? 53.507 -4.416 -60.555 1.00 74.38 444 PRO A C 1
ATOM 3466 O O . PRO A 1 444 ? 53.990 -5.541 -60.647 1.00 74.38 444 PRO A O 1
ATOM 3469 N N . THR A 1 445 ? 53.962 -3.542 -59.656 1.00 79.94 445 THR A N 1
ATOM 3470 C CA . THR A 1 445 ? 55.039 -3.819 -58.697 1.00 79.94 445 THR A CA 1
ATOM 3471 C C . THR A 1 445 ? 54.550 -4.438 -57.386 1.00 79.94 445 THR A C 1
ATOM 3473 O O . THR A 1 445 ? 55.377 -4.873 -56.586 1.00 79.94 445 THR A O 1
ATOM 3476 N N . TYR A 1 446 ? 53.235 -4.515 -57.155 1.00 79.00 446 TYR A N 1
ATOM 3477 C CA . TYR A 1 446 ? 52.646 -4.967 -55.892 1.00 79.00 446 TYR A CA 1
ATOM 3478 C C . TYR A 1 446 ? 53.041 -6.413 -55.557 1.00 79.00 446 TYR A C 1
AT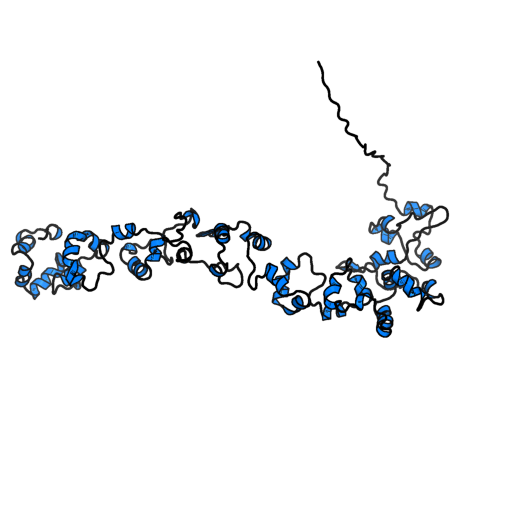OM 3480 O O . TYR A 1 446 ? 53.536 -6.698 -54.467 1.00 79.00 446 TYR A O 1
ATOM 3488 N N . CYS A 1 447 ? 52.956 -7.314 -56.538 1.00 81.94 447 CYS A N 1
ATOM 3489 C CA . CYS A 1 447 ? 53.326 -8.723 -56.377 1.00 81.94 447 CYS A CA 1
ATOM 3490 C C . CYS A 1 447 ? 54.828 -8.908 -56.092 1.00 81.94 447 CYS A C 1
ATOM 3492 O O . CYS A 1 447 ? 55.227 -9.855 -55.412 1.00 81.94 447 CYS A O 1
ATOM 3494 N N . ALA A 1 448 ? 55.675 -7.995 -56.578 1.00 82.69 448 ALA A N 1
ATOM 3495 C CA . ALA A 1 448 ? 57.122 -8.101 -56.425 1.00 82.69 448 ALA A CA 1
ATOM 3496 C C . ALA A 1 448 ? 57.581 -7.913 -54.969 1.00 82.69 448 ALA A C 1
ATOM 3498 O O . ALA A 1 448 ? 58.642 -8.415 -54.600 1.00 82.69 448 ALA A O 1
ATOM 3499 N N . TYR A 1 449 ? 56.802 -7.241 -54.115 1.00 78.69 449 TYR A N 1
ATOM 3500 C CA . TYR A 1 449 ? 57.162 -7.069 -52.704 1.00 78.69 449 TYR A CA 1
ATOM 3501 C C . TYR A 1 449 ? 57.258 -8.407 -51.961 1.00 78.69 449 TYR A C 1
ATOM 3503 O O . TYR A 1 449 ? 58.261 -8.651 -51.293 1.00 78.69 449 TYR A O 1
ATOM 3511 N N . CYS A 1 450 ? 56.288 -9.306 -52.140 1.00 80.38 450 CYS A N 1
ATOM 3512 C CA . CYS A 1 450 ? 56.360 -10.653 -51.571 1.00 80.38 450 CYS A CA 1
ATOM 3513 C C . CYS A 1 450 ? 57.177 -11.607 -52.446 1.00 80.38 450 CYS A C 1
ATOM 3515 O O . CYS A 1 450 ? 58.117 -12.230 -51.961 1.00 80.38 450 CYS A O 1
ATOM 3517 N N . HIS A 1 451 ? 56.837 -11.722 -53.734 1.00 83.75 451 HIS A N 1
ATOM 3518 C CA . HIS A 1 451 ? 57.348 -12.803 -54.586 1.00 83.75 451 HIS A CA 1
ATOM 3519 C C . HIS A 1 451 ? 58.783 -12.589 -55.077 1.00 83.75 451 HIS A C 1
ATOM 3521 O O . HIS A 1 451 ? 59.417 -13.546 -55.511 1.00 83.75 451 HIS A O 1
ATOM 3527 N N . VAL A 1 452 ? 59.301 -11.355 -55.012 1.00 84.75 452 VAL A N 1
ATOM 3528 C CA . VAL A 1 452 ? 60.674 -11.028 -55.436 1.00 84.75 452 VAL A CA 1
ATOM 3529 C C . VAL A 1 452 ? 61.514 -10.522 -54.264 1.00 84.75 452 VAL A C 1
ATOM 3531 O O . VAL A 1 452 ? 62.648 -10.954 -54.097 1.00 84.75 452 VAL A O 1
ATOM 3534 N N . LYS A 1 453 ? 60.974 -9.618 -53.436 1.00 79.50 453 LYS A N 1
ATOM 3535 C CA . LYS A 1 453 ? 61.715 -8.988 -52.329 1.00 79.50 453 LYS A CA 1
ATOM 3536 C C . LYS A 1 453 ? 61.575 -9.713 -50.985 1.00 79.50 453 LYS A C 1
ATOM 3538 O O . LYS A 1 453 ? 62.269 -9.336 -50.046 1.00 79.50 453 LYS A O 1
ATOM 3543 N N . GLY A 1 454 ? 60.698 -10.715 -50.871 1.00 79.75 454 GLY A N 1
ATOM 3544 C CA . GLY A 1 454 ? 60.504 -11.487 -49.637 1.00 79.75 454 GLY A CA 1
ATOM 3545 C C . GLY A 1 454 ? 59.946 -10.679 -48.459 1.00 79.75 454 GLY A C 1
ATOM 3546 O O . GLY A 1 454 ? 60.114 -11.078 -47.309 1.00 79.75 454 GLY A O 1
ATOM 3547 N N . VAL A 1 455 ? 59.309 -9.534 -48.718 1.00 78.50 455 VAL A N 1
ATOM 3548 C CA . VAL A 1 455 ? 58.708 -8.692 -47.676 1.00 78.50 455 VAL A CA 1
ATOM 3549 C C . VAL A 1 455 ? 57.457 -9.387 -47.142 1.00 78.50 455 VAL A C 1
ATOM 3551 O O . VAL A 1 455 ? 56.587 -9.794 -47.917 1.00 78.50 455 VAL A O 1
ATOM 3554 N N . ALA A 1 456 ? 57.359 -9.526 -45.818 1.00 70.94 456 ALA A N 1
ATOM 3555 C CA . ALA A 1 456 ? 56.171 -10.085 -45.187 1.00 70.94 456 ALA A CA 1
ATOM 3556 C C . ALA A 1 456 ? 54.971 -9.157 -45.416 1.00 70.94 456 ALA A C 1
ATOM 3558 O O . ALA A 1 456 ? 55.090 -7.940 -45.306 1.00 70.94 456 ALA A O 1
ATOM 3559 N N . TYR A 1 457 ? 53.800 -9.730 -45.692 1.00 66.06 457 TYR A N 1
ATOM 3560 C CA . TYR A 1 457 ? 52.618 -8.961 -46.089 1.00 66.06 457 TYR A CA 1
ATOM 3561 C C . TYR A 1 457 ? 52.237 -7.835 -45.110 1.00 66.06 457 TYR A C 1
ATOM 3563 O O . TYR A 1 457 ? 51.906 -6.731 -45.528 1.00 66.06 457 TYR A O 1
ATOM 3571 N N . LYS A 1 458 ? 52.362 -8.074 -43.799 1.00 62.72 458 LYS A N 1
ATOM 3572 C CA . LYS A 1 458 ? 52.108 -7.070 -42.746 1.00 62.72 458 LYS A CA 1
ATOM 3573 C C . LYS A 1 458 ? 52.966 -5.798 -42.868 1.00 62.72 458 LYS A C 1
ATOM 3575 O O . LYS A 1 458 ? 52.590 -4.762 -42.329 1.00 62.72 458 LYS A O 1
ATOM 3580 N N . ASP A 1 459 ? 54.100 -5.894 -43.560 1.00 68.19 459 ASP A N 1
ATOM 3581 C CA . ASP A 1 459 ? 55.075 -4.823 -43.761 1.00 68.19 459 ASP A CA 1
ATOM 3582 C C . ASP A 1 459 ? 54.895 -4.140 -45.137 1.00 68.19 459 ASP A C 1
ATOM 3584 O O . ASP A 1 459 ? 55.601 -3.183 -45.465 1.00 68.19 459 ASP A O 1
ATOM 3588 N N . ILE A 1 460 ? 53.917 -4.594 -45.933 1.00 65.38 460 ILE A N 1
ATOM 3589 C CA . ILE A 1 460 ? 53.506 -3.996 -47.206 1.00 65.38 460 ILE A CA 1
ATOM 3590 C C . ILE A 1 460 ? 52.397 -2.990 -46.915 1.00 65.38 460 ILE A C 1
ATOM 3592 O O . ILE A 1 460 ? 51.260 -3.344 -46.613 1.00 65.38 460 ILE A O 1
ATOM 3596 N N . LYS A 1 461 ? 52.727 -1.704 -46.999 1.00 56.25 461 LYS A N 1
ATOM 3597 C CA . LYS A 1 461 ? 51.726 -0.631 -46.984 1.00 56.25 461 LYS A CA 1
ATOM 3598 C C . LYS A 1 461 ? 51.060 -0.589 -48.362 1.00 56.25 461 LYS A C 1
ATOM 3600 O O . LYS A 1 461 ? 51.771 -0.685 -49.359 1.00 56.25 461 LYS A O 1
ATOM 3605 N N . GLY A 1 462 ? 49.732 -0.509 -48.424 1.00 55.50 462 GLY A N 1
ATOM 3606 C CA . GLY A 1 462 ? 49.004 -0.494 -49.695 1.00 55.50 462 GLY A CA 1
ATOM 3607 C C . GLY A 1 462 ? 48.003 0.656 -49.799 1.00 55.50 462 GLY A C 1
ATOM 3608 O O . GLY A 1 462 ? 47.385 1.001 -48.789 1.00 55.50 462 GLY A O 1
ATOM 3609 N N . PRO A 1 463 ? 47.749 1.158 -51.021 1.00 45.09 463 PRO A N 1
ATOM 3610 C CA . PRO A 1 463 ? 48.800 1.560 -51.967 1.00 45.09 463 PRO A CA 1
ATOM 3611 C C . PRO A 1 463 ? 49.907 2.413 -51.322 1.00 45.09 463 PRO A C 1
ATOM 3613 O O . PRO A 1 463 ? 49.660 3.026 -50.257 1.00 45.09 463 PRO A O 1
#

pLDDT: mean 75.44, std 13.48, range [28.89, 91.19]

Radius of gyration: 49.72 Å; chains: 1; bounding box: 114×78×136 Å

Sequence (463 aa):
MVLALLVSGALYAFAQGDAASGEGKITMSECSQCHGEIDQPAKWEEKFGLIFNHPVHLNRGYKCDFCHKAPVHEKNRTNRVSMDLCYDCHGLAHGKQGEMAPPECGVCHPPGFDLKPAYHKKEGFFPGEHVKKARENVTHCYTCHAQPFCADCHTARKAIPQDHKAANWGTTHGEIKGFELDNCNICHAYEFCAKCHKTPMPHSVFYISDHRPDAKKDDVDCMVCHREVFCSDCHHVENVAITMENCASCHSELKTGVYTSPSFIFTHEPHFKKNFACNECHKGKDATEVQEWPMHSCYSKKCHAMEKAPGTGKCEACHPKEFNLVPAKGSMYGDHTASNFLVRNHADLATKDINKCQICHLQSFCDKCHGMEIPHPADFKTGKHKTEARTMKTKCDYCHPDKTFCEDCHHKGYKVENGPFEGTGHPPLVREVGAQACFECHGPTYCAYCHVKGVAYKDIKGP

Secondary structure (DSSP, 8-state):
---------------------------HHHHHTT-TTTT-HHHHHHHHS----HHHHHTTT--HHHH-SS-SEETTEEPPPPTHHHHHHHT-B-GGG-BSS-S-GGGTS-TT---S-GGGGSTTIIIIIHHHHHHH-SHHHHTT--HHHHHHHHHHTT---GGGG-TTHHHHTT--TT--HHHHHTT--HHHHTTT--S-SSPPTTHHHH-HHHHTT-STTGGGT--HHHHHHHH-SS-----HHHHHTT-GGGTTSEEE-SS-EEEHHHHHTTT--GGGT--SSSTT------HHHHTSTTTT-TTTS---S-GGGTS-TTS--S--TT-TT--TTSTTIIIIIHHHHHTT-THHHHTTS-HHHHHHH--S-SSPPTTTTTTTHHHHHHH-HHHHHHH---THHHHHHHSTT--GGG--IIIIIHHHHHHHH-STGGGGTS-TTHHHHHHTT---GGG----

Foldseek 3Di:
DDDDDDDDDDPPDPPPPPPDDDPDQDDVVVVCVVVVCPQPQVVCCVPPQWRDGVCVVCVVVDHPCLQPVDPCDDPPDGDHGDPVSVCVQQVDQDVPVGGPHDLDPCVTGPPPDDPDPPCNPDPQCPPHVVVVVCVVPVVVVVNPDAQCVVQVVCVVVVVDDPLVVDPCCQACVVVDDVDDVVVVVSHDPVVVVCVQQVDDPPDDPCCVLVVVVVCVPDVVSCVSHDDPVNCCVQQVPDDDLDDLVNCCVRDVVSVQQWDDDQFWIDRCVVVSVVVDDPCLLDVDSDPPPPDPDDVVSCCPPVHCPPPPHNDPLDSVVITPPPHDPQDDPPDPCDHPVDPCCQQPVVLVSCVVPVVSVCVPDPVVVVCVLDVDDPVQDPCCVVPVVVVCCVVPVVSCCSHCVDCVVVCCVVVPPFDCVQPDCQPRRVVVSCVVPNCPVVCVPDPPCQVCVCPPVVHDPVRDDDD